Protein AF-0000000077891615 (afdb_homodimer)

Nearest PDB structures (foldseek):
  1ioo-assembly2_B  TM=7.848E-01  e=4.118E-12  Nicotiana alata
  1iqq-assembly1_A  TM=7.617E-01  e=2.596E-10  Pyrus pyrifolia
  5d4c-assembly2_K  TM=4.159E-01  e=2.050E+00  Thermus thermophilus
  8ehi-assembly1_G  TM=4.047E-01  e=6.936E+00  Escherichia coli
  4odv-assembly1_H  TM=5.182E-01  e=9.998E+00  Mus musculus

Radius of gyration: 25.95 Å; Cα contacts (8 Å, |Δi|>4): 863; chains: 2; bounding box: 86×84×78 Å

pLDDT: mean 77.78, std 17.17, range [36.81, 98.0]

Solvent-accessible surface area (backbone atoms only — not comparable to full-atom values): 25779 Å² total; per-residue (Å²): 136,84,82,79,79,80,77,80,78,77,73,73,72,75,72,70,74,67,76,74,80,60,66,23,27,32,45,30,30,32,28,41,54,30,40,43,74,79,41,69,44,69,60,77,83,48,76,42,57,29,49,66,44,59,34,33,21,28,53,90,74,62,43,71,51,58,58,32,83,58,88,62,76,72,67,96,62,64,83,79,50,50,47,36,44,51,48,49,37,60,74,39,47,44,53,57,41,57,94,41,51,47,66,60,47,52,38,47,44,36,47,36,16,40,32,45,48,77,66,36,85,107,72,89,38,82,68,65,70,60,44,56,53,23,38,46,48,21,51,41,24,63,31,39,44,82,46,45,43,64,54,49,48,58,48,34,63,67,67,72,43,60,54,36,48,61,69,59,47,51,52,52,48,34,47,61,41,31,38,98,78,42,68,50,46,73,43,48,37,47,45,84,50,96,96,41,32,22,40,25,32,42,34,38,39,20,26,62,43,65,43,66,28,66,65,86,68,64,61,70,71,81,54,74,54,62,96,43,58,32,36,106,135,85,82,80,80,79,77,79,77,76,72,73,73,73,72,68,74,67,75,73,80,60,66,21,29,32,45,30,31,31,27,40,56,29,40,43,73,78,40,70,43,69,59,79,82,49,74,40,57,29,48,67,44,56,32,33,21,27,49,89,73,62,43,70,50,59,58,32,82,58,87,60,78,72,68,96,63,65,83,78,49,48,46,36,46,50,46,48,36,60,74,39,47,45,54,57,41,57,93,42,52,47,65,58,48,53,40,48,44,35,48,36,18,40,34,46,46,78,66,43,84,102,68,84,45,77,67,66,70,60,44,56,53,23,39,46,48,22,50,41,25,64,32,39,43,82,45,43,43,64,55,48,46,58,48,33,64,66,67,72,44,58,57,37,48,58,68,59,47,52,52,52,48,34,47,60,41,30,36,100,77,42,68,49,45,72,42,48,36,46,43,84,49,96,96,40,32,22,41,25,34,41,33,38,39,20,26,62,41,64,43,67,29,66,62,87,64,66,45,69,74,81,52,74,53,62,98,42,58,32,35,104

Secondary structure (DSSP, 8-state):
-----------------------EEEEEEEEHHHHHHHS-BSSTT---EEEEEEEEEETTTTEEP-----SSPPPS--TTS-HHHHHHHHHHS---BTT--HHHHHHHHHHHTGGGSS--TTTT----THHHHHHHHHHHHHTTGGGHHHHHHHHHHHTTSSEE-HHHHHHHHHHHHHTTT---EEEEEEEEETTEEEEEEEEEEEETTSSB--TTS------S--SS-EE-/-----------------------EEEEEEEEHHHHHHHS-BSSTT---EEEEEEEEEETTTTEEP-----SSPPPS--TTS-HHHHHHHHHHS---BTT--HHHHHHHHHHHTGGGSS---SS-----THHHHHHHHHHHHHTTGGGHHHHHHHHHHHTTSSEE-HHHHHHHHHHHHHTTT---EEEEEEEEETTEEEEEEEEEEEETTSSB--TT----PPPS--SS-EE-

Foldseek 3Di:
DDPPPPPPPPPPPPPPVPLPDFFKKKWKKWFLQQQVVVAAFPDHPDGAIATQAMFGAHLVVRDTQWQADAPDAQDPDCVVPDPVLVVLCVVRPADGHPVAGRSNSLRRRCRTGVRSAPHDDVHDRNDHSSVRSVVSSVLCVLQPRRCLRVQVVVVQVVVPDLWDFPVVVVVSSCCRRQPPPAPWDKAWEWDDDDPATETTMMMTMGGSVSGGDPPVSDPPDHYPHDGTTYGD/DDPDPPPPPPPPPPPPVPLPDFFKKKWKKWFLQQQVVVAAFPDHPDGAIATQAMWGAHLLVRDTQWQADAPDAQDPDCVVPDPVLVVLCVVRPADGHPVAGRSRSLRRRCRTGVRSAPHDDPDDDNDHSSVRSVVSSVLCVLQPRRCLRVQVVVVQVVVPDQWDFPVVVVVSSCCRRQPPPAPWDKAWEWDDDDPATETTMMMTMGGSVSGGDDCVSPRPPHYPHDGTTYGD

Organism: Lupinus albus (NCBI:txid3870)

Sequence (464 aa):
MTILFFVLVFLHKSEHTFAQTYSALVLSLSWSNGLCETNDCTTQGERRFKIHGLWPNNPTTGIEIENCQPIISFPTTIDDWSNVTRSMMEEHWGSLLRMRTNIQFWSHEWSKHGTCIDTKINGAKVKNPEYYFSATLALFFRYNCHQLMEKLGRNFKKLGGVYNDHGTLITELEKIIGGSKDRLQIQIHCSDKVDFQYLVEVRIFLANDGSPLTKDKELISADNCKLGWILIMTILFFVLVFLHKSEHTFAQTYSALVLSLSWSNGLCETNDCTTQGERRFKIHGLWPNNPTTGIEIENCQPIISFPTTIDDWSNVTRSMMEEHWGSLLRMRTNIQFWSHEWSKHGTCIDTKINGAKVKNPEYYFSATLALFFRYNCHQLMEKLGRNFKKLGGVYNDHGTLITELEKIIGGSKDRLQIQIHCSDKVDFQYLVEVRIFLANDGSPLTKDKELISADNCKLGWILI

InterPro domains:
  IPR001568 Ribonuclease T2-like [PF00445] (23-210)
  IPR001568 Ribonuclease T2-like [PTHR11240] (14-212)
  IPR018188 Ribonuclease T2, His active site 1 [PS00530] (49-56)
  IPR033130 Ribonuclease T2, His active site 2 [PS00531] (105-116)
  IPR036430 Ribonuclease T2-like superfamily [G3DSA:3.90.730.10] (22-229)
  IPR036430 Ribonuclease T2-like superfamily [SSF55895] (22-225)

Structure (mmCIF, N/CA/C/O backbone):
data_AF-0000000077891615-model_v1
#
loop_
_entity.id
_entity.type
_entity.pdbx_description
1 polymer 'Putative ribonuclease T(2)'
#
loop_
_atom_site.group_PDB
_atom_site.id
_atom_site.type_symbol
_atom_site.label_atom_id
_atom_site.label_alt_id
_atom_site.label_comp_id
_atom_site.label_asym_id
_atom_site.label_entity_id
_atom_site.label_seq_id
_atom_site.pdbx_PDB_ins_code
_atom_site.Cartn_x
_atom_site.Cartn_y
_atom_site.Cartn_z
_atom_site.occupancy
_atom_site.B_iso_or_equiv
_atom_site.auth_seq_id
_atom_site.auth_comp_id
_atom_site.auth_asym_id
_atom_site.auth_atom_id
_atom_site.pdbx_PDB_model_num
ATOM 1 N N . MET A 1 1 ? 58.562 46.688 12.234 1 39.66 1 MET A N 1
ATOM 2 C CA . MET A 1 1 ? 57.438 46.281 11.414 1 39.66 1 MET A CA 1
ATOM 3 C C . MET A 1 1 ? 57.094 44.812 11.664 1 39.66 1 MET A C 1
ATOM 5 O O . MET A 1 1 ? 57.812 43.938 11.188 1 39.66 1 MET A O 1
ATOM 9 N N . THR A 1 2 ? 56.562 44.406 12.875 1 51.28 2 THR A N 1
ATOM 10 C CA . THR A 1 2 ? 56.188 43.062 13.328 1 51.28 2 THR A CA 1
ATOM 11 C C . THR A 1 2 ? 55 42.562 12.547 1 51.28 2 THR A C 1
ATOM 13 O O . THR A 1 2 ? 53.938 43.219 12.508 1 51.28 2 THR A O 1
ATOM 16 N N . ILE A 1 3 ? 55.25 41.688 11.531 1 48.44 3 ILE A N 1
ATOM 17 C CA . ILE A 1 3 ? 54.219 41.031 10.719 1 48.44 3 ILE A CA 1
ATOM 18 C C . ILE A 1 3 ? 53.406 40.062 11.594 1 48.44 3 ILE A C 1
ATOM 20 O O . ILE A 1 3 ? 53.969 39.125 12.172 1 48.44 3 ILE A O 1
ATOM 24 N N . LEU A 1 4 ? 52.25 40.5 12.07 1 50.06 4 LEU A N 1
ATOM 25 C CA . LEU A 1 4 ? 51.25 39.625 12.727 1 50.06 4 LEU A CA 1
ATOM 26 C C . LEU A 1 4 ? 50.625 38.688 11.719 1 50.06 4 LEU A C 1
ATOM 28 O O . LEU A 1 4 ? 50 39.094 10.758 1 50.06 4 LEU A O 1
ATOM 32 N N . PHE A 1 5 ? 51.188 37.469 11.641 1 51.28 5 PHE A N 1
ATOM 33 C CA . PHE A 1 5 ? 50.562 36.406 10.852 1 51.28 5 PHE A CA 1
ATOM 34 C C . PHE A 1 5 ? 49.219 36 11.477 1 51.28 5 PHE A C 1
ATOM 36 O O . PHE A 1 5 ? 49.188 35.531 12.617 1 51.28 5 PHE A O 1
ATOM 43 N N . PHE A 1 6 ? 48.094 36.531 10.922 1 49.72 6 PHE A N 1
ATOM 44 C CA . PHE A 1 6 ? 46.781 36.062 11.281 1 49.72 6 PHE A CA 1
ATOM 45 C C . PHE A 1 6 ? 46.531 34.656 10.719 1 49.72 6 PHE A C 1
ATOM 47 O O . PHE A 1 6 ? 46.438 34.469 9.508 1 49.72 6 PHE A O 1
ATOM 54 N N . VAL A 1 7 ? 46.875 33.656 11.5 1 49.5 7 VAL A N 1
ATOM 55 C CA . VAL A 1 7 ? 46.469 32.312 11.117 1 49.5 7 VAL A CA 1
ATOM 56 C C . VAL A 1 7 ? 44.938 32.188 11.203 1 49.5 7 VAL A C 1
ATOM 58 O O . VAL A 1 7 ? 44.344 32.281 12.289 1 49.5 7 VAL A O 1
ATOM 61 N N . LEU A 1 8 ? 44.219 32.281 10.055 1 46.06 8 LEU A N 1
ATOM 62 C CA . LEU A 1 8 ? 42.781 31.953 9.977 1 46.06 8 LEU A CA 1
ATOM 63 C C . LEU A 1 8 ? 42.594 30.453 10.211 1 46.06 8 LEU A C 1
ATOM 65 O O . LEU A 1 8 ? 43 29.625 9.391 1 46.06 8 LEU A O 1
ATOM 69 N N . VAL A 1 9 ? 42.406 30.031 11.453 1 46.47 9 VAL A N 1
ATOM 70 C CA . VAL A 1 9 ? 41.969 28.672 11.742 1 46.47 9 VAL A CA 1
ATOM 71 C C . VAL A 1 9 ? 40.531 28.469 11.203 1 46.47 9 VAL A C 1
ATOM 73 O O . VAL A 1 9 ? 39.594 29.109 11.664 1 46.47 9 VAL A O 1
ATOM 76 N N . PHE A 1 10 ? 40.438 27.953 9.969 1 43.41 10 PHE A N 1
ATOM 77 C CA . PHE A 1 10 ? 39.156 27.422 9.531 1 43.41 10 PHE A CA 1
ATOM 78 C C . PHE A 1 10 ? 38.719 26.266 10.422 1 43.41 10 PHE A C 1
ATOM 80 O O . PHE A 1 10 ? 39.281 25.156 10.344 1 43.41 10 PHE A O 1
ATOM 87 N N . LEU A 1 11 ? 38.062 26.562 11.5 1 41.62 11 LEU A N 1
ATOM 88 C CA . LEU A 1 11 ? 37.312 25.5 12.148 1 41.62 11 LEU A CA 1
ATOM 89 C C . LEU A 1 11 ? 36.281 24.906 11.18 1 41.62 11 LEU A C 1
ATOM 91 O O . LEU A 1 11 ? 35.312 25.578 10.805 1 41.62 11 LEU A O 1
ATOM 95 N N . HIS A 1 12 ? 36.719 23.922 10.484 1 41.56 12 HIS A N 1
ATOM 96 C CA . HIS A 1 12 ? 35.688 23.109 9.844 1 41.56 12 HIS A CA 1
ATOM 97 C C . HIS A 1 12 ? 34.688 22.594 10.859 1 41.56 12 HIS A C 1
ATOM 99 O O . HIS A 1 12 ? 35.031 21.797 11.742 1 41.56 12 HIS A O 1
ATOM 105 N N . LYS A 1 13 ? 33.719 23.375 11.211 1 38.72 13 LYS A N 1
ATOM 106 C CA . LYS A 1 13 ? 32.562 22.766 11.859 1 38.72 13 LYS A CA 1
ATOM 107 C C . LYS A 1 13 ? 32.125 21.5 11.117 1 38.72 13 LYS A C 1
ATOM 109 O O . LYS A 1 13 ? 31.656 21.562 9.977 1 38.72 13 LYS A O 1
ATOM 114 N N . SER A 1 14 ? 32.688 20.375 11.391 1 38.75 14 SER A N 1
ATOM 115 C CA . SER A 1 14 ? 32.062 19.141 10.984 1 38.75 14 SER A CA 1
ATOM 116 C C . SER A 1 14 ? 30.578 19.141 11.352 1 38.75 14 SER A C 1
ATOM 118 O O . SER A 1 14 ? 30.219 19.047 12.531 1 38.75 14 SER A O 1
ATOM 120 N N . GLU A 1 15 ? 29.781 19.922 10.75 1 37.47 15 GLU A N 1
ATOM 121 C CA . GLU A 1 15 ? 28.344 19.703 10.961 1 37.47 15 GLU A CA 1
ATOM 122 C C . GLU A 1 15 ? 28 18.219 10.859 1 37.47 15 GLU A C 1
ATOM 124 O O . GLU A 1 15 ? 28.031 17.641 9.766 1 37.47 15 GLU A O 1
ATOM 129 N N . HIS A 1 16 ? 28.391 17.391 11.773 1 37.53 16 HIS A N 1
ATOM 130 C CA . HIS A 1 16 ? 27.75 16.078 11.875 1 37.53 16 HIS A CA 1
ATOM 131 C C . HIS A 1 16 ? 26.25 16.188 11.641 1 37.53 16 HIS A C 1
ATOM 133 O O . HIS A 1 16 ? 25.531 16.812 12.43 1 37.53 16 HIS A O 1
ATOM 139 N N . THR A 1 17 ? 25.812 16.391 10.477 1 41.94 17 THR A N 1
ATOM 140 C CA . THR A 1 17 ? 24.391 16.281 10.234 1 41.94 17 THR A CA 1
ATOM 141 C C . THR A 1 17 ? 23.797 15.078 10.992 1 41.94 17 THR A C 1
ATOM 143 O O . THR A 1 17 ? 24.188 13.938 10.75 1 41.94 17 THR A O 1
ATOM 146 N N . PHE A 1 18 ? 23.625 15.18 12.234 1 39.81 18 PHE A N 1
ATOM 147 C CA . PHE A 1 18 ? 22.906 14.203 13.039 1 39.81 18 PHE A CA 1
ATOM 148 C C . PHE A 1 18 ? 21.672 13.688 12.289 1 39.81 18 PHE A C 1
ATOM 150 O O . PHE A 1 18 ? 20.844 14.477 11.844 1 39.81 18 PHE A O 1
ATOM 157 N N . ALA A 1 19 ? 21.75 12.648 11.539 1 48.5 19 ALA A N 1
ATOM 158 C CA . ALA A 1 19 ? 20.547 11.969 11.078 1 48.5 19 ALA A CA 1
ATOM 159 C C . ALA A 1 19 ? 19.453 12.023 12.125 1 48.5 19 ALA A C 1
ATOM 161 O O . ALA A 1 19 ? 19.625 11.531 13.242 1 48.5 19 ALA A O 1
ATOM 162 N N . GLN A 1 20 ? 18.781 13.086 12.281 1 55.25 20 GLN A N 1
ATOM 163 C CA . GLN A 1 20 ? 17.672 13.188 13.219 1 55.25 20 GLN A CA 1
ATOM 164 C C . GLN A 1 20 ? 16.812 11.93 13.195 1 55.25 20 GLN A C 1
ATOM 166 O O . GLN A 1 20 ? 16.359 11.5 12.133 1 55.25 20 GLN A O 1
ATOM 171 N N . THR A 1 21 ? 16.953 10.961 14.125 1 69.88 21 THR A N 1
ATOM 172 C CA . THR A 1 21 ? 16.25 9.695 14.328 1 69.88 21 THR A CA 1
ATOM 173 C C . THR A 1 21 ? 14.789 9.938 14.68 1 69.88 21 THR A C 1
ATOM 175 O O . THR A 1 21 ? 14.461 10.875 15.406 1 69.88 21 THR A O 1
ATOM 178 N N . TYR A 1 22 ? 13.883 9.539 13.844 1 80.12 22 TYR A N 1
ATOM 179 C CA . TYR A 1 22 ? 12.461 9.578 14.156 1 80.12 22 TYR A CA 1
ATOM 180 C C . TYR A 1 22 ? 12 8.266 14.773 1 80.12 22 TYR A C 1
ATOM 182 O O . TYR A 1 22 ? 12.602 7.211 14.531 1 80.12 22 TYR A O 1
ATOM 190 N N . SER A 1 23 ? 10.953 8.398 15.617 1 82.62 23 SER A N 1
ATOM 191 C CA . SER A 1 23 ? 10.461 7.195 16.281 1 82.62 23 SER A CA 1
ATOM 192 C C . SER A 1 23 ? 9.016 6.902 15.891 1 82.62 23 SER A C 1
ATOM 194 O O . SER A 1 23 ? 8.453 5.887 16.297 1 82.62 23 SER A O 1
ATOM 196 N N . ALA A 1 24 ? 8.445 7.773 15.125 1 88.56 24 ALA A N 1
ATOM 197 C CA . ALA A 1 24 ? 7.07 7.594 14.68 1 88.56 24 ALA A CA 1
ATOM 198 C C . ALA A 1 24 ? 6.867 8.195 13.289 1 88.56 24 ALA A C 1
ATOM 200 O O . ALA A 1 24 ? 7.75 8.875 12.758 1 88.56 24 ALA A O 1
ATOM 201 N N . LEU A 1 25 ? 5.793 7.816 12.727 1 91.19 25 LEU A N 1
ATOM 202 C CA . LEU A 1 25 ? 5.336 8.367 11.453 1 91.19 25 LEU A CA 1
ATOM 203 C C . LEU A 1 25 ? 3.951 8.992 11.594 1 91.19 25 LEU A C 1
ATOM 205 O O . LEU A 1 25 ? 3.139 8.523 12.398 1 91.19 25 LEU A O 1
ATOM 209 N N . VAL A 1 26 ? 3.717 10.016 10.836 1 92.88 26 VAL A N 1
ATOM 210 C CA . VAL A 1 26 ? 2.385 10.602 10.727 1 92.88 26 VAL A CA 1
ATOM 211 C C . VAL A 1 26 ? 1.88 10.469 9.289 1 92.88 26 VAL A C 1
ATOM 213 O O . VAL A 1 26 ? 2.471 11.031 8.359 1 92.88 26 VAL A O 1
ATOM 216 N N . LEU A 1 27 ? 0.899 9.703 9.109 1 95.25 27 LEU A N 1
ATOM 217 C CA . LEU A 1 27 ? 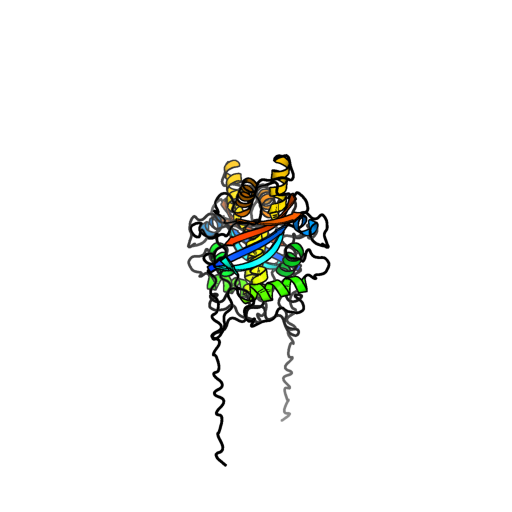0.161 9.727 7.848 1 95.25 27 LEU A CA 1
ATOM 218 C C . LEU A 1 27 ? -0.885 10.836 7.852 1 95.25 27 LEU A C 1
ATOM 220 O O . LEU A 1 27 ? -1.866 10.766 8.594 1 95.25 27 LEU A O 1
ATOM 224 N N . SER A 1 28 ? -0.696 11.82 7 1 95.94 28 SER A N 1
ATOM 225 C CA . SER A 1 28 ? -1.557 13 6.961 1 95.94 28 SER A CA 1
ATOM 226 C C . SER A 1 28 ? -2.504 12.953 5.766 1 95.94 28 SER A C 1
ATOM 228 O O . SER A 1 28 ? -2.078 12.695 4.641 1 95.94 28 SER A O 1
ATOM 230 N N . LEU A 1 29 ? -3.775 13.227 6.043 1 96.25 29 LEU A N 1
ATOM 231 C CA . LEU A 1 29 ? -4.812 13.25 5.02 1 96.25 29 LEU A CA 1
ATOM 232 C C . LEU A 1 29 ? -5.461 14.625 4.926 1 96.25 29 LEU A C 1
ATOM 234 O O . LEU A 1 29 ? -5.809 15.227 5.945 1 96.25 29 LEU A O 1
ATOM 238 N N . SER A 1 30 ? -5.633 15.102 3.703 1 95 30 SER A N 1
ATOM 239 C CA . SER A 1 30 ? -6.379 16.328 3.461 1 95 30 SER A CA 1
ATOM 240 C C . SER A 1 30 ? -7.844 16.047 3.16 1 95 30 SER A C 1
ATOM 242 O O . SER A 1 30 ? -8.156 15.156 2.361 1 95 30 SER A O 1
ATOM 244 N N . TRP A 1 31 ? -8.602 16.797 3.822 1 91.5 31 TRP A N 1
ATOM 245 C CA . TRP A 1 31 ? -10.023 16.766 3.521 1 91.5 31 TRP A CA 1
ATOM 246 C C . TRP A 1 31 ? -10.406 17.875 2.541 1 91.5 31 TRP A C 1
ATOM 248 O O . TRP A 1 31 ? -10.406 19.047 2.898 1 91.5 31 TRP A O 1
ATOM 258 N N . SER A 1 32 ? -10.805 17.453 1.307 1 89.94 32 SER A N 1
ATOM 259 C CA . SER A 1 32 ? -10.945 18.391 0.205 1 89.94 32 SER A CA 1
ATOM 260 C C . SER A 1 32 ? -12.023 19.438 0.504 1 89.94 32 SER A C 1
ATOM 262 O O . SER A 1 32 ? -11.844 20.625 0.224 1 89.94 32 SER A O 1
ATOM 264 N N . ASN A 1 33 ? -13.141 18.969 1.123 1 85.06 33 ASN A N 1
ATOM 265 C CA . ASN A 1 33 ? -14.242 19.906 1.344 1 85.06 33 ASN A CA 1
ATOM 266 C C . ASN A 1 33 ? -13.836 21.047 2.275 1 85.06 33 ASN A C 1
ATOM 268 O O . ASN A 1 33 ? -14.094 22.219 1.984 1 85.06 33 ASN A O 1
ATOM 272 N N . GLY A 1 34 ? -13.242 20.688 3.357 1 87.44 34 GLY A N 1
ATOM 273 C CA . GLY A 1 34 ? -12.805 21.719 4.285 1 87.44 34 GLY A CA 1
ATOM 274 C C . GLY A 1 34 ? -11.656 22.547 3.75 1 87.44 34 GLY A C 1
ATOM 275 O O . GLY A 1 34 ? -11.648 23.766 3.912 1 87.44 34 GLY A O 1
ATOM 276 N N . LEU A 1 35 ? -10.773 21.922 3.102 1 90.31 35 LEU A N 1
ATOM 277 C CA . LEU A 1 35 ? -9.609 22.625 2.566 1 90.31 35 LEU A CA 1
ATOM 278 C C . LEU A 1 35 ? -10.023 23.641 1.507 1 90.31 35 LEU A C 1
ATOM 280 O O . LEU A 1 35 ? -9.477 24.75 1.45 1 90.31 35 LEU A O 1
ATOM 284 N N . CYS A 1 36 ? -10.961 23.297 0.724 1 89.88 36 CYS A N 1
ATOM 285 C CA . CYS A 1 36 ? -11.328 24.141 -0.411 1 89.88 36 CYS A CA 1
ATOM 286 C C . CYS A 1 36 ? -12.281 25.234 0.016 1 89.88 36 CYS A C 1
ATOM 288 O O . CYS A 1 36 ? -12.578 26.156 -0.764 1 89.88 36 CYS A O 1
ATOM 290 N N . GLU A 1 37 ? -12.789 25.188 1.234 1 84.81 37 GLU A N 1
ATOM 291 C CA . GLU A 1 37 ? -13.547 26.312 1.784 1 84.81 37 GLU A CA 1
ATOM 292 C C . GLU A 1 37 ? -12.633 27.5 2.072 1 84.81 37 GLU A C 1
ATOM 294 O O . GLU A 1 37 ? -13.07 28.656 2.02 1 84.81 37 GLU A O 1
ATOM 299 N N . THR A 1 38 ? -11.406 27.156 2.299 1 84.69 38 THR A N 1
ATOM 300 C CA . THR A 1 38 ? -10.516 28.219 2.74 1 84.69 38 THR A CA 1
ATOM 301 C C . THR A 1 38 ? -9.375 28.422 1.75 1 84.69 38 THR A C 1
ATOM 303 O O . THR A 1 38 ? -8.523 29.297 1.943 1 84.69 38 THR A O 1
ATOM 306 N N . ASN A 1 39 ? -9.312 27.625 0.728 1 88.81 39 ASN A N 1
ATOM 307 C CA . ASN A 1 39 ? -8.281 27.703 -0.303 1 88.81 39 ASN A CA 1
ATOM 308 C C . ASN A 1 39 ? -8.883 27.641 -1.704 1 88.81 39 ASN A C 1
ATOM 310 O O . ASN A 1 39 ? -10.023 27.203 -1.877 1 88.81 39 ASN A O 1
ATOM 314 N N . ASP A 1 40 ? -8.102 28.188 -2.715 1 91.19 40 ASP A N 1
ATOM 315 C CA . ASP A 1 40 ? -8.508 28.062 -4.113 1 91.19 40 ASP A CA 1
ATOM 316 C C . ASP A 1 40 ? -8.172 26.672 -4.664 1 91.19 40 ASP A C 1
ATOM 318 O O . ASP A 1 40 ? -7 26.344 -4.855 1 91.19 40 ASP A O 1
ATOM 322 N N . CYS A 1 41 ? -9.195 25.906 -4.879 1 92.12 41 CYS A N 1
ATOM 323 C CA . CYS A 1 41 ? -8.992 24.5 -5.246 1 92.12 41 CYS A CA 1
ATOM 324 C C . CYS A 1 41 ? -9.43 24.25 -6.684 1 92.12 41 CYS A C 1
ATOM 326 O O . CYS A 1 41 ? -10.227 25.016 -7.238 1 92.12 41 CYS A O 1
ATOM 328 N N . THR A 1 42 ? -8.812 23.141 -7.379 1 81.06 42 THR A N 1
ATOM 329 C CA . THR A 1 42 ? -9.148 22.672 -8.719 1 81.06 42 THR A CA 1
ATOM 330 C C . THR A 1 42 ? -10.461 21.891 -8.703 1 81.06 42 THR A C 1
ATOM 332 O O . THR A 1 42 ? -11.164 21.828 -9.711 1 81.06 42 THR A O 1
ATOM 335 N N . THR A 1 43 ? -10.688 21.094 -7.711 1 68.81 43 THR A N 1
ATOM 336 C CA . THR A 1 43 ? -11.812 20.172 -7.664 1 68.81 43 THR A CA 1
ATOM 337 C C . THR A 1 43 ? -12.844 20.609 -6.629 1 68.81 43 THR A C 1
ATOM 339 O O . THR A 1 43 ? -13.25 19.828 -5.77 1 68.81 43 THR A O 1
ATOM 342 N N . GLN A 1 44 ? -13.383 21.719 -6.906 1 63.12 44 GLN A N 1
ATOM 343 C CA . GLN A 1 44 ? -14.375 22.203 -5.965 1 63.12 44 GLN A CA 1
ATOM 344 C C . GLN A 1 44 ? -15.586 21.281 -5.902 1 63.12 44 GLN A C 1
ATOM 346 O O . GLN A 1 44 ? -16.094 20.844 -6.938 1 63.12 44 GLN A O 1
ATOM 351 N N . GLY A 1 45 ? -15.828 20.734 -4.742 1 62.47 45 GLY A N 1
ATOM 352 C CA . GLY A 1 45 ? -17.016 19.938 -4.527 1 62.47 45 GLY A CA 1
ATOM 353 C C . GLY A 1 45 ? -16.734 18.453 -4.395 1 62.47 45 GLY A C 1
ATOM 354 O O . GLY A 1 45 ? -17.625 17.672 -4.062 1 62.47 45 GLY A O 1
ATOM 355 N N . GLU A 1 46 ? -15.539 18.141 -4.68 1 72.31 46 GLU A N 1
ATOM 356 C CA . GLU A 1 46 ? -15.242 16.719 -4.492 1 72.31 46 GLU A CA 1
ATOM 357 C C . GLU A 1 46 ? -15 16.391 -3.023 1 72.31 46 GLU A C 1
ATOM 359 O O . GLU A 1 46 ? -14.172 17.031 -2.369 1 72.31 46 GLU A O 1
ATOM 364 N N . ARG A 1 47 ? -15.844 15.609 -2.439 1 80.06 47 ARG A N 1
ATOM 365 C CA . ARG A 1 47 ? -15.734 15.195 -1.046 1 80.06 47 ARG A CA 1
ATOM 366 C C . ARG A 1 47 ? -14.891 13.93 -0.921 1 80.06 47 ARG A C 1
ATOM 368 O O . ARG A 1 47 ? -15.398 12.82 -1.074 1 80.06 47 ARG A O 1
ATOM 375 N N . ARG A 1 48 ? -13.602 14.227 -0.734 1 87.19 48 ARG A N 1
ATOM 376 C CA . ARG A 1 48 ? -12.727 13.07 -0.599 1 87.19 48 ARG A CA 1
ATOM 377 C C . ARG A 1 48 ? -11.555 13.375 0.319 1 87.19 48 ARG A C 1
ATOM 379 O O . ARG A 1 48 ? -11.133 14.523 0.435 1 87.19 48 ARG A O 1
ATOM 386 N N . PHE A 1 49 ? -11.117 12.367 0.958 1 92.44 49 PHE A N 1
ATOM 387 C CA . PHE A 1 49 ? -9.828 12.406 1.635 1 92.44 49 PHE A CA 1
ATOM 388 C C . PHE A 1 49 ? -8.703 12.023 0.677 1 92.44 49 PHE A C 1
ATOM 390 O O . PHE A 1 49 ? -8.805 11.023 -0.04 1 92.44 49 PHE A O 1
ATOM 397 N N . LYS A 1 50 ? -7.688 12.883 0.636 1 95.31 50 LYS A N 1
ATOM 398 C CA . LYS A 1 50 ? -6.48 12.617 -0.142 1 95.31 50 LYS A CA 1
ATOM 399 C C . LYS A 1 50 ? -5.242 12.625 0.749 1 95.31 50 LYS A C 1
ATOM 401 O O . LYS A 1 50 ? -5.262 13.188 1.845 1 95.31 50 LYS A O 1
ATOM 406 N N . ILE A 1 51 ? -4.223 12 0.272 1 98 51 ILE A N 1
ATOM 407 C CA . ILE A 1 51 ? -2.965 12.008 1.01 1 98 51 ILE A CA 1
ATOM 408 C C . ILE A 1 51 ? -2.35 13.406 0.969 1 98 51 ILE A C 1
ATOM 410 O O . ILE A 1 51 ? -2.264 14.023 -0.096 1 98 51 ILE A O 1
ATOM 414 N N . HIS A 1 52 ? -2.039 13.953 2.113 1 97.75 52 HIS A N 1
ATOM 415 C CA . HIS A 1 52 ? -1.16 15.117 2.178 1 97.75 52 HIS A CA 1
ATOM 416 C C . HIS A 1 52 ? 0.307 14.695 2.193 1 97.75 52 HIS A C 1
ATOM 418 O O . HIS A 1 52 ? 1.109 15.203 1.405 1 97.75 52 HIS A O 1
ATOM 424 N N . GLY A 1 53 ? 0.538 13.664 3.121 1 97.56 53 GLY A N 1
ATOM 425 C CA . GLY A 1 53 ? 1.902 13.164 3.148 1 97.56 53 GLY A CA 1
ATOM 426 C C . GLY A 1 53 ? 2.146 12.164 4.266 1 97.56 53 GLY A C 1
ATOM 427 O O . GLY A 1 53 ? 1.233 11.844 5.027 1 97.56 53 GLY A O 1
ATOM 428 N N . LEU A 1 54 ? 3.408 11.648 4.277 1 95.94 54 LEU A N 1
ATOM 429 C CA . LEU A 1 54 ? 3.961 10.828 5.348 1 95.94 54 LEU A CA 1
ATOM 430 C C . LEU A 1 54 ? 5.176 11.5 5.977 1 95.94 54 LEU A C 1
ATOM 432 O O . LEU A 1 54 ? 6.172 11.758 5.297 1 95.94 54 LEU A O 1
ATOM 436 N N . TRP A 1 55 ? 5.059 11.719 7.32 1 94.56 55 TRP A N 1
ATOM 437 C CA . TRP A 1 55 ? 6.039 12.586 7.965 1 94.56 55 TRP A CA 1
ATOM 438 C C . TRP A 1 55 ? 6.715 11.867 9.133 1 94.56 55 TRP A C 1
ATOM 440 O O . TRP A 1 55 ? 6.043 11.289 9.984 1 94.56 55 TRP A O 1
ATOM 450 N N . PRO A 1 56 ? 8.062 11.922 9.102 1 91.19 56 PRO A N 1
ATOM 451 C CA . PRO A 1 56 ? 8.711 11.461 10.336 1 91.19 56 PRO A CA 1
ATOM 452 C C . PRO A 1 56 ? 8.43 12.375 11.523 1 91.19 56 PRO A C 1
ATOM 454 O O . PRO A 1 56 ? 8.289 13.586 11.367 1 91.19 56 PRO A O 1
ATOM 457 N N . ASN A 1 57 ? 8.25 11.695 12.633 1 85 57 ASN A N 1
ATOM 458 C CA . ASN A 1 57 ? 7.852 12.422 13.836 1 85 57 ASN A CA 1
ATOM 459 C C . ASN A 1 57 ? 8.484 11.82 15.086 1 85 57 ASN A C 1
ATOM 461 O O . ASN A 1 57 ? 8.906 10.664 15.078 1 85 57 ASN A O 1
ATOM 465 N N . ASN A 1 58 ? 8.719 12.734 16.031 1 78.44 58 ASN A N 1
ATOM 466 C CA . ASN A 1 58 ? 9.062 12.305 17.391 1 78.44 58 ASN A CA 1
ATOM 467 C C . ASN A 1 58 ? 7.957 12.664 18.375 1 78.44 58 ASN A C 1
ATOM 469 O O . ASN A 1 58 ? 7.82 13.82 18.766 1 78.44 58 ASN A O 1
ATOM 473 N N . PRO A 1 59 ? 7.203 11.594 18.688 1 64.88 59 PRO A N 1
ATOM 474 C CA . PRO A 1 59 ? 6.031 11.883 19.516 1 64.88 59 PRO A CA 1
ATOM 475 C C . PRO A 1 59 ? 6.402 12.547 20.844 1 64.88 59 PRO A C 1
ATOM 477 O O . PRO A 1 59 ? 5.609 13.312 21.391 1 64.88 59 PRO A O 1
ATOM 480 N N . THR A 1 60 ? 7.527 12.195 21.328 1 63.25 60 THR A N 1
ATOM 481 C CA . THR A 1 60 ? 7.891 12.758 22.625 1 63.25 60 THR A CA 1
ATOM 482 C C . THR A 1 60 ? 8.07 14.266 22.531 1 63.25 60 THR A C 1
ATOM 484 O O . THR A 1 60 ? 7.711 15 23.453 1 63.25 60 THR A O 1
ATOM 487 N N . THR A 1 61 ? 8.461 14.664 21.391 1 63.22 61 THR A N 1
ATOM 488 C CA . THR A 1 61 ? 8.758 16.094 21.266 1 63.22 61 THR A CA 1
ATOM 489 C C . THR A 1 61 ? 7.746 16.766 20.344 1 63.22 61 THR A C 1
ATOM 491 O O . THR A 1 61 ? 7.598 18 20.375 1 63.22 61 THR A O 1
ATOM 494 N N . GLY A 1 62 ? 7.023 15.93 19.75 1 63.84 62 GLY A N 1
ATOM 495 C CA . GLY A 1 62 ? 6.078 16.453 18.781 1 63.84 62 GLY A CA 1
ATOM 496 C C . GLY A 1 62 ? 6.75 17.094 17.578 1 63.84 62 GLY A C 1
ATOM 497 O O . GLY A 1 62 ? 6.094 17.766 16.781 1 63.84 62 GLY A O 1
ATOM 498 N N . ILE A 1 63 ? 7.992 16.922 17.484 1 64.81 63 ILE A N 1
ATOM 499 C CA . ILE A 1 63 ? 8.781 17.609 16.469 1 64.81 63 ILE A CA 1
ATOM 500 C C . ILE A 1 63 ? 8.758 16.797 15.172 1 64.81 63 ILE A C 1
ATOM 502 O O . ILE A 1 63 ? 8.977 15.578 15.188 1 64.81 63 ILE A O 1
ATOM 506 N N . GLU A 1 64 ? 8.406 17.594 14.094 1 75.75 64 GLU A N 1
ATOM 507 C CA . GLU A 1 64 ? 8.555 17.016 12.758 1 75.75 64 GLU A CA 1
ATOM 508 C C . GLU A 1 64 ? 9.992 17.141 12.258 1 75.75 64 GLU A C 1
ATOM 510 O O . GLU A 1 64 ? 10.641 18.172 12.469 1 75.75 64 GLU A O 1
ATOM 515 N N . ILE A 1 65 ? 10.57 16.141 11.883 1 82.81 65 ILE A N 1
ATOM 516 C CA . ILE A 1 65 ? 11.867 16.109 11.219 1 82.81 65 ILE A CA 1
ATOM 517 C C . ILE A 1 65 ? 11.695 16.422 9.734 1 82.81 65 ILE A C 1
ATOM 519 O O . ILE A 1 65 ? 10.984 15.703 9.023 1 82.81 65 ILE A O 1
ATOM 523 N N . GLU A 1 66 ? 12.32 17.547 9.344 1 88.31 66 GLU A N 1
ATOM 524 C CA . GLU A 1 66 ? 12.078 17.969 7.969 1 88.31 66 GLU A CA 1
ATOM 525 C C . GLU A 1 66 ? 13.367 18.453 7.309 1 88.31 66 GLU A C 1
ATOM 527 O O . GLU A 1 66 ? 14.344 18.766 7.992 1 88.31 66 GLU A O 1
ATOM 532 N N . ASN A 1 67 ? 13.336 18.453 5.988 1 87.81 67 ASN A N 1
ATOM 533 C CA . ASN A 1 67 ? 14.367 19.016 5.121 1 87.81 67 ASN A CA 1
ATOM 534 C C . ASN A 1 67 ? 15.719 18.359 5.355 1 87.81 67 ASN A C 1
ATOM 536 O O . ASN A 1 67 ? 16.719 19.031 5.57 1 87.81 67 ASN A O 1
ATOM 540 N N . CYS A 1 68 ? 15.664 17.141 5.371 1 82.69 68 CYS A N 1
ATOM 541 C CA . CYS A 1 68 ? 16.906 16.391 5.473 1 82.69 68 CYS A CA 1
ATOM 542 C C . CYS A 1 68 ? 17.672 16.406 4.152 1 82.69 68 CYS A C 1
ATOM 544 O O . CYS A 1 68 ? 17.078 16.609 3.092 1 82.69 68 CYS A O 1
ATOM 546 N N . GLN A 1 69 ? 18.922 16.469 4.172 1 73.62 69 GLN A N 1
ATOM 547 C CA . GLN A 1 69 ? 19.719 16.547 2.955 1 73.62 69 GLN A CA 1
ATOM 548 C C . GLN A 1 69 ? 19.516 15.312 2.082 1 73.62 69 GLN A C 1
ATOM 550 O O . GLN A 1 69 ? 19.906 14.203 2.467 1 73.62 69 GLN A O 1
ATOM 555 N N . PRO A 1 70 ? 18.797 15.703 0.966 1 62.56 70 PRO A N 1
ATOM 556 C CA . PRO A 1 70 ? 18.531 14.555 0.094 1 62.56 70 PRO A CA 1
ATOM 557 C C . PRO A 1 70 ? 19.781 14.094 -0.664 1 62.56 70 PRO A C 1
ATOM 559 O O . PRO A 1 70 ? 20.578 14.922 -1.107 1 62.56 70 PRO A O 1
ATOM 562 N N . ILE A 1 71 ? 19.938 12.828 -0.777 1 66.75 71 ILE A N 1
ATOM 563 C CA . ILE A 1 71 ? 20.938 12.297 -1.686 1 66.75 71 ILE A CA 1
ATOM 564 C C . ILE A 1 71 ? 20.406 12.289 -3.113 1 66.75 71 ILE A C 1
ATOM 566 O O . ILE A 1 71 ? 21.141 12.5 -4.07 1 66.75 71 ILE A O 1
ATOM 570 N N . ILE A 1 72 ? 19.109 12.109 -3.16 1 76.88 72 ILE A N 1
ATOM 571 C CA . ILE A 1 72 ? 18.469 12.055 -4.473 1 76.88 72 ILE A CA 1
ATOM 572 C C . ILE A 1 72 ? 17.359 13.086 -4.551 1 76.88 72 ILE A C 1
ATOM 574 O O . ILE A 1 72 ? 16.453 13.109 -3.703 1 76.88 72 ILE A O 1
ATOM 578 N N . SER A 1 73 ? 17.438 13.953 -5.488 1 85 73 SER A N 1
ATOM 579 C CA . SER A 1 73 ? 16.406 14.945 -5.727 1 85 73 SER A CA 1
ATOM 580 C C . SER A 1 73 ? 15.172 14.312 -6.363 1 85 73 SER A C 1
ATOM 582 O O . SER A 1 73 ? 15.266 13.273 -7.012 1 85 73 SER A O 1
ATOM 584 N N . PHE A 1 74 ? 14.031 14.93 -6.137 1 91.12 74 PHE A N 1
ATOM 585 C CA . PHE A 1 74 ? 12.82 14.492 -6.828 1 91.12 74 PHE A CA 1
ATOM 586 C C . PHE A 1 74 ? 12.945 14.727 -8.328 1 91.12 74 PHE A C 1
ATOM 588 O O . PHE A 1 74 ? 13.43 15.766 -8.766 1 91.12 74 PHE A O 1
ATOM 595 N N . PRO A 1 75 ? 12.562 13.773 -9.094 1 89.06 75 PRO A N 1
ATOM 596 C CA . PRO A 1 75 ? 12.695 13.922 -10.547 1 89.06 75 PRO A CA 1
ATOM 597 C C . PRO A 1 75 ? 11.711 14.93 -11.133 1 89.06 75 PRO A C 1
ATOM 599 O O . PRO A 1 75 ? 10.68 15.211 -10.516 1 89.06 75 PRO A O 1
ATOM 602 N N . THR A 1 76 ? 11.977 15.406 -12.344 1 91.44 76 THR A N 1
ATOM 603 C CA . THR A 1 76 ? 11.133 16.375 -13.023 1 91.44 76 THR A CA 1
ATOM 604 C C . THR A 1 76 ? 9.852 15.727 -13.523 1 91.44 76 THR A C 1
ATOM 606 O O . THR A 1 76 ? 8.867 16.406 -13.812 1 91.44 76 THR A O 1
ATOM 609 N N . THR A 1 77 ? 9.898 14.422 -13.734 1 89.44 77 THR A N 1
ATOM 610 C CA . THR A 1 77 ? 8.734 13.625 -14.086 1 89.44 77 THR A CA 1
ATOM 611 C C . THR A 1 77 ? 8.758 12.281 -13.359 1 89.44 77 THR A C 1
ATOM 613 O O . THR A 1 77 ? 9.797 11.859 -12.859 1 89.44 77 THR A O 1
ATOM 616 N N . ILE A 1 78 ? 7.617 11.758 -13.336 1 89.75 78 ILE A N 1
ATOM 617 C CA . ILE A 1 78 ? 7.562 10.438 -12.703 1 89.75 78 ILE A CA 1
ATOM 618 C C . ILE A 1 78 ? 7.164 9.391 -13.742 1 89.75 78 ILE A C 1
ATOM 620 O O . ILE A 1 78 ? 6.629 8.336 -13.391 1 89.75 78 ILE A O 1
ATOM 624 N N . ASP A 1 79 ? 7.387 9.68 -14.969 1 84.81 79 ASP A N 1
ATOM 625 C CA . ASP A 1 79 ? 6.965 8.844 -16.078 1 84.81 79 ASP A CA 1
ATOM 626 C C . ASP A 1 79 ? 7.629 7.469 -16.016 1 84.81 79 ASP A C 1
ATOM 628 O O . ASP A 1 79 ? 7.105 6.492 -16.562 1 84.81 79 ASP A O 1
ATOM 632 N N . ASP A 1 80 ? 8.719 7.473 -15.289 1 80.56 80 ASP A N 1
ATOM 633 C CA . ASP A 1 80 ? 9.477 6.223 -15.242 1 80.56 80 ASP A CA 1
ATOM 634 C C . ASP A 1 80 ? 9.086 5.391 -14.023 1 80.56 80 ASP A C 1
ATOM 636 O O . ASP A 1 80 ? 9.594 4.285 -13.828 1 80.56 80 ASP A O 1
ATOM 640 N N . TRP A 1 81 ? 8.203 5.895 -13.25 1 86.81 81 TRP A N 1
ATOM 641 C CA . TRP A 1 81 ? 7.73 5.129 -12.102 1 86.81 81 TRP A CA 1
ATOM 642 C C . TRP A 1 81 ? 6.715 4.078 -12.539 1 86.81 81 TRP A C 1
ATOM 644 O O . TRP A 1 81 ? 6.273 4.066 -13.688 1 86.81 81 TRP A O 1
ATOM 654 N N . SER A 1 82 ? 6.488 3.057 -11.648 1 87 82 SER A N 1
ATOM 655 C CA . SER A 1 82 ? 5.512 2.018 -11.961 1 87 82 SER A CA 1
ATOM 656 C C . SER A 1 82 ? 4.148 2.619 -12.281 1 87 82 SER A C 1
ATOM 658 O O . SER A 1 82 ? 3.723 3.584 -11.641 1 87 82 SER A O 1
ATOM 660 N N . ASN A 1 83 ? 3.43 2.057 -13.25 1 88.81 83 ASN A N 1
ATOM 661 C CA . ASN A 1 83 ? 2.09 2.506 -13.617 1 88.81 83 ASN A CA 1
ATOM 662 C C . ASN A 1 83 ? 1.143 2.471 -12.422 1 88.81 83 ASN A C 1
ATOM 664 O O . ASN A 1 83 ? 0.305 3.361 -12.258 1 88.81 83 ASN A O 1
ATOM 668 N N . VAL A 1 84 ? 1.305 1.498 -11.594 1 91.69 84 VAL A N 1
ATOM 669 C CA . VAL A 1 84 ? 0.452 1.329 -10.422 1 91.69 84 VAL A CA 1
ATOM 670 C C . VAL A 1 84 ? 0.655 2.5 -9.461 1 91.69 84 VAL A C 1
ATOM 672 O O . VAL A 1 84 ? -0.309 3.158 -9.062 1 91.69 84 VAL A O 1
ATOM 675 N N . THR A 1 85 ? 1.903 2.775 -9.148 1 93.25 85 THR A N 1
ATOM 676 C CA . THR A 1 85 ? 2.211 3.863 -8.227 1 93.25 85 THR A CA 1
ATOM 677 C C . THR A 1 85 ? 1.744 5.199 -8.797 1 93.25 85 THR A C 1
ATOM 679 O O . THR A 1 85 ? 1.093 5.984 -8.102 1 93.25 85 THR A O 1
ATOM 682 N N . ARG A 1 86 ? 2.037 5.426 -10.062 1 94.06 86 ARG A N 1
ATOM 683 C CA . ARG A 1 86 ? 1.664 6.695 -10.688 1 94.06 86 ARG A CA 1
ATOM 684 C C . ARG A 1 86 ? 0.152 6.891 -10.664 1 94.06 86 ARG A C 1
ATOM 686 O O . ARG A 1 86 ? -0.334 7.965 -10.297 1 94.06 86 ARG A O 1
ATOM 693 N N . SER A 1 87 ? -0.586 5.871 -11.039 1 94.56 87 SER A N 1
ATOM 694 C CA . SER A 1 87 ? -2.043 5.957 -11.086 1 94.56 87 SER A CA 1
ATOM 695 C C . SER A 1 87 ? -2.623 6.23 -9.703 1 94.56 87 SER A C 1
ATOM 697 O O . SER A 1 87 ? -3.486 7.094 -9.547 1 94.56 87 SER A O 1
ATOM 699 N N . MET A 1 88 ? -2.111 5.555 -8.75 1 95.88 88 MET A N 1
ATOM 700 C CA . MET A 1 88 ? -2.619 5.727 -7.391 1 95.88 88 MET A CA 1
ATOM 701 C C . MET A 1 88 ? -2.26 7.105 -6.848 1 95.88 88 MET A C 1
ATOM 703 O O . MET A 1 88 ? -3.041 7.711 -6.113 1 95.88 88 MET A O 1
ATOM 707 N N . MET A 1 89 ? -1.083 7.57 -7.152 1 97.25 89 MET A N 1
ATOM 708 C CA . MET A 1 89 ? -0.688 8.914 -6.742 1 97.25 89 MET A CA 1
ATOM 709 C C . MET A 1 89 ? -1.622 9.961 -7.34 1 97.25 89 MET A C 1
ATOM 711 O O . MET A 1 89 ? -2.082 10.867 -6.637 1 97.25 89 MET A O 1
ATOM 715 N N . GLU A 1 90 ? -1.86 9.828 -8.602 1 95.56 90 GLU A N 1
ATOM 716 C CA . GLU A 1 90 ? -2.73 10.789 -9.281 1 95.56 90 GLU A CA 1
ATOM 717 C C . GLU A 1 90 ? -4.133 10.781 -8.672 1 95.56 90 GLU A C 1
ATOM 719 O O . GLU A 1 90 ? -4.742 11.836 -8.492 1 95.56 90 GLU A O 1
ATOM 724 N N . GLU A 1 91 ? -4.594 9.664 -8.328 1 93.88 91 GLU A N 1
ATOM 725 C CA . GLU A 1 91 ? -5.961 9.531 -7.832 1 93.88 91 GLU A CA 1
ATOM 726 C C . GLU A 1 91 ? -6.066 9.953 -6.371 1 93.88 91 GLU A C 1
ATOM 728 O O . GLU A 1 91 ? -7.031 10.617 -5.977 1 93.88 91 GLU A O 1
ATOM 733 N N . HIS A 1 92 ? -5.062 9.641 -5.559 1 96.06 92 HIS A N 1
ATOM 734 C CA . HIS A 1 92 ? -5.258 9.742 -4.117 1 96.06 92 HIS A CA 1
ATOM 735 C C . HIS A 1 92 ? -4.285 10.75 -3.498 1 96.06 92 HIS A C 1
ATOM 737 O O . HIS A 1 92 ? -4.398 11.078 -2.316 1 96.06 92 HIS A O 1
ATOM 743 N N . TRP A 1 93 ? -3.312 11.273 -4.309 1 97.44 93 TRP A N 1
ATOM 744 C CA . TRP A 1 93 ? -2.266 12.125 -3.756 1 97.44 93 TRP A CA 1
ATOM 745 C C . TRP A 1 93 ? -1.999 13.32 -4.668 1 97.44 93 TRP A C 1
ATOM 747 O O . TRP A 1 93 ? -0.87 13.812 -4.746 1 97.44 93 TRP A O 1
ATOM 757 N N . GLY A 1 94 ? -2.943 13.641 -5.48 1 95.25 94 GLY A N 1
ATOM 758 C CA . GLY A 1 94 ? -2.826 14.836 -6.301 1 95.25 94 GLY A CA 1
ATOM 759 C C . GLY A 1 94 ? -3.059 16.125 -5.523 1 95.25 94 GLY A C 1
ATOM 760 O O . GLY A 1 94 ? -3.76 16.125 -4.512 1 95.25 94 GLY A O 1
ATOM 761 N N . SER A 1 95 ? -2.508 17.203 -6.051 1 95.06 95 SER A N 1
ATOM 762 C CA . SER A 1 95 ? -2.719 18.5 -5.441 1 95.06 95 SER A CA 1
ATOM 763 C C . SER A 1 95 ? -4.184 18.922 -5.516 1 95.06 95 SER A C 1
ATOM 765 O O . SER A 1 95 ? -4.848 18.703 -6.531 1 95.06 95 SER A O 1
ATOM 767 N N . LEU A 1 96 ? -4.68 19.531 -4.457 1 93.75 96 LEU A N 1
ATOM 768 C CA . LEU A 1 96 ? -6.031 20.078 -4.414 1 93.75 96 LEU A CA 1
ATOM 769 C C . LEU A 1 96 ? -6.027 21.562 -4.754 1 93.75 96 LEU A C 1
ATOM 771 O O . LEU A 1 96 ? -7.078 22.141 -5.035 1 93.75 96 LEU A O 1
ATOM 775 N N . LEU A 1 97 ? -4.852 22.125 -4.711 1 93.81 97 LEU A N 1
ATOM 776 C CA . LEU A 1 97 ? -4.734 23.562 -4.926 1 93.81 97 LEU A CA 1
ATOM 777 C C . LEU A 1 97 ? -4.613 23.875 -6.41 1 93.81 97 LEU A C 1
ATOM 779 O O . LEU A 1 97 ? -3.844 23.234 -7.129 1 93.81 97 LEU A O 1
ATOM 783 N N . ARG A 1 98 ? -5.27 24.875 -6.848 1 92.5 98 ARG A N 1
ATOM 784 C CA . ARG A 1 98 ? -5.312 25.25 -8.258 1 92.5 98 ARG A CA 1
ATOM 785 C C . ARG A 1 98 ? -3.936 25.688 -8.75 1 92.5 98 ARG A C 1
ATOM 787 O O . ARG A 1 98 ? -3.547 25.391 -9.875 1 92.5 98 ARG A O 1
ATOM 794 N N . MET A 1 99 ? -3.158 26.375 -7.977 1 93.19 99 MET A N 1
ATOM 795 C CA . MET A 1 99 ? -1.904 27 -8.406 1 93.19 99 MET A CA 1
ATOM 796 C C . MET A 1 99 ? -0.721 26.078 -8.102 1 93.19 99 MET A C 1
ATOM 798 O O . MET A 1 99 ? 0.428 26.531 -8.102 1 93.19 99 MET A O 1
ATOM 802 N N . ARG A 1 100 ? -0.949 24.859 -7.805 1 95.06 100 ARG A N 1
ATOM 803 C CA . ARG A 1 100 ? 0.111 23.891 -7.516 1 95.06 100 ARG A CA 1
ATOM 804 C C . ARG A 1 100 ? -0.077 22.609 -8.32 1 95.06 100 ARG A C 1
ATOM 806 O O . ARG A 1 100 ? -1.078 21.906 -8.164 1 95.06 100 ARG A O 1
ATOM 813 N N . THR A 1 101 ? 0.914 22.297 -9.164 1 96.06 101 THR A N 1
ATOM 814 C CA . THR A 1 101 ? 0.845 21.062 -9.945 1 96.06 101 THR A CA 1
ATOM 815 C C . THR A 1 101 ? 1.129 19.844 -9.07 1 96.06 101 THR A C 1
ATOM 817 O O . THR A 1 101 ? 1.699 19.984 -7.984 1 96.06 101 THR A O 1
ATOM 820 N N . ASN A 1 102 ? 0.772 18.75 -9.547 1 97 102 ASN A N 1
ATOM 821 C CA . ASN A 1 102 ? 1.08 17.5 -8.852 1 97 102 ASN A CA 1
ATOM 822 C C . ASN A 1 102 ? 2.58 17.344 -8.617 1 97 102 ASN A C 1
ATOM 824 O O . ASN A 1 102 ? 3.01 17 -7.52 1 97 102 ASN A O 1
ATOM 828 N N . ILE A 1 103 ? 3.369 17.641 -9.602 1 97.56 103 ILE A N 1
ATOM 829 C CA . ILE A 1 103 ? 4.816 17.469 -9.523 1 97.56 103 ILE A CA 1
ATOM 830 C C . ILE A 1 103 ? 5.387 18.406 -8.461 1 97.56 103 ILE A C 1
ATOM 832 O O . ILE A 1 103 ? 6.234 18 -7.66 1 97.56 103 ILE A O 1
ATOM 836 N N . GLN A 1 104 ? 4.93 19.625 -8.422 1 97.12 104 GLN A N 1
ATOM 837 C CA . GLN A 1 104 ? 5.367 20.562 -7.398 1 97.12 104 GLN A CA 1
ATOM 838 C C . GLN A 1 104 ? 5.008 20.062 -6 1 97.12 104 GLN A C 1
ATOM 840 O O . GLN A 1 104 ? 5.816 20.156 -5.074 1 97.12 104 GLN A O 1
ATOM 845 N N . PHE A 1 105 ? 3.791 19.578 -5.887 1 97.69 105 PHE A N 1
ATOM 846 C CA . PHE A 1 105 ? 3.293 19.078 -4.613 1 97.69 105 PHE A CA 1
ATOM 847 C C . PHE A 1 105 ? 4.117 17.891 -4.145 1 97.69 105 PHE A C 1
ATOM 849 O O . PHE A 1 105 ? 4.617 17.875 -3.018 1 97.69 105 PHE A O 1
ATOM 856 N N . TRP A 1 106 ? 4.316 16.906 -4.965 1 97.88 106 TRP A N 1
ATOM 857 C CA . TRP A 1 106 ? 5.055 15.688 -4.633 1 97.88 106 TRP A CA 1
ATOM 858 C C . TRP A 1 106 ? 6.527 16 -4.379 1 97.88 106 TRP A C 1
ATOM 860 O O . TRP A 1 106 ? 7.137 15.438 -3.467 1 97.88 106 TRP A O 1
ATOM 870 N N . SER A 1 107 ? 7.062 16.922 -5.164 1 96.06 107 SER A N 1
ATOM 871 C CA . SER A 1 107 ? 8.43 17.359 -4.938 1 96.06 107 SER A CA 1
ATOM 872 C C . SER A 1 107 ? 8.594 17.984 -3.551 1 96.06 107 SER A C 1
ATOM 874 O O . SER A 1 107 ? 9.57 17.719 -2.855 1 96.06 107 SER A O 1
ATOM 876 N N . HIS A 1 108 ? 7.703 18.719 -3.156 1 96.12 108 HIS A N 1
ATOM 877 C CA . HIS A 1 108 ? 7.723 19.344 -1.839 1 96.12 108 HIS A CA 1
ATOM 878 C C . HIS A 1 108 ? 7.664 18.297 -0.732 1 96.12 108 HIS A C 1
ATOM 880 O O . HIS A 1 108 ? 8.453 18.359 0.217 1 96.12 108 HIS A O 1
ATOM 886 N N . GLU A 1 109 ? 6.727 17.344 -0.848 1 96.38 109 GLU A N 1
ATOM 887 C CA . GLU A 1 109 ? 6.57 16.312 0.172 1 96.38 109 GLU A CA 1
ATOM 888 C C . GLU A 1 109 ? 7.828 15.453 0.29 1 96.38 109 GLU A C 1
ATOM 890 O O . GLU A 1 109 ? 8.234 15.094 1.395 1 96.38 109 GLU A O 1
ATOM 895 N N . TRP A 1 110 ? 8.414 15.148 -0.843 1 93.81 110 TRP A N 1
ATOM 896 C CA . TRP A 1 110 ? 9.672 14.406 -0.818 1 93.81 110 TRP A CA 1
ATOM 897 C C . TRP A 1 110 ? 10.773 15.219 -0.153 1 93.81 110 TRP A C 1
ATOM 899 O O . TRP A 1 110 ? 11.438 14.742 0.771 1 93.81 110 TRP A O 1
ATOM 909 N N . SER A 1 111 ? 10.969 16.438 -0.597 1 92.19 111 SER A N 1
ATOM 910 C CA . SER A 1 111 ? 12.07 17.266 -0.122 1 92.19 111 SER A CA 1
ATOM 911 C C . SER A 1 111 ? 11.93 17.562 1.368 1 92.19 111 SER A C 1
ATOM 913 O O . SER A 1 111 ? 12.914 17.5 2.111 1 92.19 111 SER A O 1
ATOM 915 N N . LYS A 1 112 ? 10.766 17.766 1.746 1 92.81 112 LYS A N 1
ATOM 916 C CA . LYS A 1 112 ? 10.562 18.203 3.125 1 92.81 112 LYS A CA 1
ATOM 917 C C . LYS A 1 112 ? 10.484 17 4.07 1 92.81 112 LYS A C 1
ATOM 919 O O . LYS A 1 112 ? 10.938 17.078 5.215 1 92.81 112 LYS A O 1
ATOM 924 N N . HIS A 1 113 ? 9.875 15.93 3.68 1 92.38 113 HIS A N 1
ATOM 925 C CA . HIS A 1 113 ? 9.57 14.836 4.598 1 92.38 113 HIS A CA 1
ATOM 926 C C . HIS A 1 113 ? 10.219 13.531 4.141 1 92.38 113 HIS A C 1
ATOM 928 O O . HIS A 1 113 ? 10.898 12.859 4.922 1 92.38 113 HIS A O 1
ATOM 934 N N . GLY A 1 114 ? 10.086 13.156 2.879 1 90.81 114 GLY A N 1
ATOM 935 C CA . GLY A 1 114 ? 10.594 11.898 2.357 1 90.81 114 GLY A CA 1
ATOM 936 C C . GLY A 1 114 ? 12.086 11.727 2.564 1 90.81 114 GLY A C 1
ATOM 937 O O . GLY A 1 114 ? 12.555 10.625 2.865 1 90.81 114 GLY A O 1
ATOM 938 N N . THR A 1 115 ? 12.844 12.789 2.451 1 87.06 115 THR A N 1
ATOM 939 C CA . THR A 1 115 ? 14.297 12.75 2.564 1 87.06 115 THR A CA 1
ATOM 940 C C . THR A 1 115 ? 14.719 12.414 3.99 1 87.06 115 THR A C 1
ATOM 942 O O . THR A 1 115 ? 15.883 12.086 4.238 1 87.06 115 THR A O 1
ATOM 945 N N . CYS A 1 116 ? 13.781 12.469 4.867 1 87.44 116 CYS A N 1
ATOM 946 C CA . CYS A 1 116 ? 14.117 12.25 6.27 1 87.44 116 CYS A CA 1
ATOM 947 C C . CYS A 1 116 ? 13.672 10.867 6.727 1 87.44 116 CYS A C 1
ATOM 949 O O . CYS A 1 116 ? 13.875 10.492 7.883 1 87.44 116 CYS A O 1
ATOM 951 N N . ILE A 1 117 ? 13.039 10.133 5.871 1 84.88 117 ILE A N 1
ATOM 952 C CA . ILE A 1 117 ? 12.523 8.82 6.246 1 84.88 117 ILE A CA 1
ATOM 953 C C . ILE A 1 117 ? 13.43 7.73 5.684 1 84.88 117 ILE A C 1
ATOM 955 O O . ILE A 1 117 ? 13.68 7.68 4.477 1 84.88 117 ILE A O 1
ATOM 959 N N . ASP A 1 118 ? 13.82 6.809 6.547 1 68 118 ASP A N 1
ATOM 960 C CA . ASP A 1 118 ? 14.625 5.633 6.227 1 68 118 ASP A CA 1
ATOM 961 C C . ASP A 1 118 ? 15.844 6.012 5.398 1 68 118 ASP A C 1
ATOM 963 O O . ASP A 1 118 ? 16.188 5.316 4.438 1 68 118 ASP A O 1
ATOM 967 N N . THR A 1 119 ? 16.469 7.199 5.465 1 57.06 119 THR A N 1
ATOM 968 C CA . THR A 1 119 ? 17.562 7.688 4.629 1 57.06 119 THR A CA 1
ATOM 969 C C . THR A 1 119 ? 18.906 7.246 5.191 1 57.06 119 THR A C 1
ATOM 971 O O . THR A 1 119 ? 19.078 7.172 6.41 1 57.06 119 THR A O 1
ATOM 974 N N . LYS A 1 120 ? 19.766 6.227 4.254 1 51 120 LYS A N 1
ATOM 975 C CA . LYS A 1 120 ? 21.125 5.949 4.695 1 51 120 LYS A CA 1
ATOM 976 C C . LYS A 1 120 ? 22.109 6.941 4.094 1 51 120 LYS A C 1
ATOM 978 O O . LYS A 1 120 ? 22.031 7.266 2.904 1 51 120 LYS A O 1
ATOM 983 N N . ILE A 1 121 ? 23.203 7.902 4.621 1 39.34 121 ILE A N 1
ATOM 984 C CA . ILE A 1 121 ? 24.359 8.75 4.332 1 39.34 121 ILE A CA 1
ATOM 985 C C . ILE A 1 121 ? 25.609 8.125 4.941 1 39.34 121 ILE A C 1
ATOM 987 O O . ILE A 1 121 ? 25.656 7.832 6.141 1 39.34 121 ILE A O 1
ATOM 991 N N . ASN A 1 122 ? 27.172 7.984 4.758 1 39.44 122 ASN A N 1
ATOM 992 C CA . ASN A 1 122 ? 28.5 7.422 4.98 1 39.44 122 ASN A CA 1
ATOM 993 C C . ASN A 1 122 ? 28.422 5.965 5.434 1 39.44 122 ASN A C 1
ATOM 995 O O . ASN A 1 122 ? 29.172 5.551 6.332 1 39.44 122 ASN A O 1
ATOM 999 N N . GLY A 1 123 ? 27.438 4.992 4.988 1 42 123 GLY A N 1
ATOM 1000 C CA . GLY A 1 123 ? 27.172 3.582 4.777 1 42 123 GLY 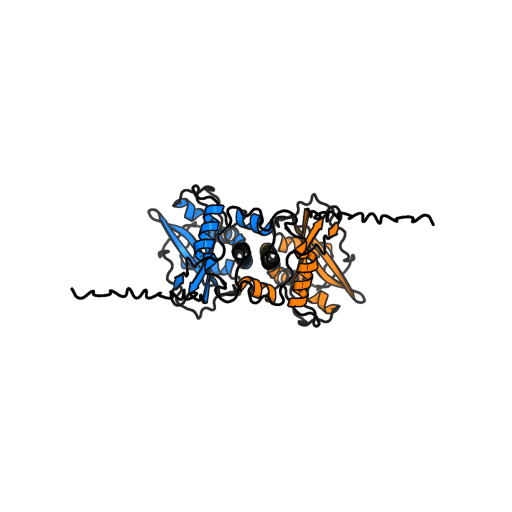A CA 1
ATOM 1001 C C . GLY A 1 123 ? 25.812 3.324 4.133 1 42 123 GLY A C 1
ATOM 1002 O O . GLY A 1 123 ? 24.797 3.826 4.602 1 42 123 GLY A O 1
ATOM 1003 N N . ALA A 1 124 ? 25.25 3.207 2.654 1 47.38 124 ALA A N 1
ATOM 1004 C CA . ALA A 1 124 ? 24.734 3.309 1.292 1 47.38 124 ALA A CA 1
ATOM 1005 C C . ALA A 1 124 ? 23.219 3.4 1.286 1 47.38 124 ALA A C 1
ATOM 1007 O O . ALA A 1 124 ? 22.531 2.441 1.643 1 47.38 124 ALA A O 1
ATOM 1008 N N . LYS A 1 125 ? 22.312 4.5 1.592 1 49.09 125 LYS A N 1
ATOM 1009 C CA . LYS A 1 125 ? 20.875 4.438 1.342 1 49.09 125 LYS A CA 1
ATOM 1010 C C . LYS A 1 125 ? 20.5 5.215 0.083 1 49.09 125 LYS A C 1
ATOM 1012 O O . LYS A 1 125 ? 20.797 6.406 -0.028 1 49.09 125 LYS A O 1
ATOM 1017 N N . VAL A 1 126 ? 20.75 5.18 -1.178 1 50 126 VAL A N 1
ATOM 1018 C CA . VAL A 1 126 ? 20.359 6.02 -2.309 1 50 126 VAL A CA 1
ATOM 1019 C C . VAL A 1 126 ? 18.969 5.613 -2.807 1 50 126 VAL A C 1
ATOM 1021 O O . VAL A 1 126 ? 18.828 4.598 -3.492 1 50 126 VAL A O 1
ATOM 1024 N N . LYS A 1 127 ? 17.797 5.906 -2.025 1 61.09 127 LYS A N 1
ATOM 1025 C CA . LYS A 1 127 ? 16.562 5.262 -2.471 1 61.09 127 LYS A CA 1
ATOM 1026 C C . LYS A 1 127 ? 15.766 6.18 -3.387 1 61.09 127 LYS A C 1
ATOM 1028 O O . LYS A 1 127 ? 15.773 7.398 -3.215 1 61.09 127 LYS A O 1
ATOM 1033 N N . ASN A 1 128 ? 15.516 5.836 -4.629 1 70.25 128 ASN A N 1
ATOM 1034 C CA . ASN A 1 128 ? 14.5 6.43 -5.492 1 70.25 128 ASN A CA 1
ATOM 1035 C C . ASN A 1 128 ? 13.258 6.828 -4.699 1 70.25 128 ASN A C 1
ATOM 1037 O O . ASN A 1 128 ? 12.797 6.078 -3.838 1 70.25 128 ASN A O 1
ATOM 1041 N N . PRO A 1 129 ? 12.859 8.219 -4.914 1 86.31 129 PRO A N 1
ATOM 1042 C CA . PRO A 1 129 ? 11.688 8.734 -4.203 1 86.31 129 PRO A CA 1
ATOM 1043 C C . PRO A 1 129 ? 10.477 7.824 -4.332 1 86.31 129 PRO A C 1
ATOM 1045 O O . PRO A 1 129 ? 9.547 7.902 -3.521 1 86.31 129 PRO A O 1
ATOM 1048 N N . GLU A 1 130 ? 10.484 6.891 -5.301 1 87.88 130 GLU A N 1
ATOM 1049 C CA . GLU A 1 130 ? 9.297 6.094 -5.582 1 87.88 130 GLU A CA 1
ATOM 1050 C C . GLU A 1 130 ? 8.914 5.23 -4.379 1 87.88 130 GLU A C 1
ATOM 1052 O O . GLU A 1 130 ? 7.73 5.027 -4.105 1 87.88 130 GLU A O 1
ATOM 1057 N N . TYR A 1 131 ? 9.922 4.785 -3.639 1 83.75 131 TYR A N 1
ATOM 1058 C CA . TYR A 1 131 ? 9.625 3.922 -2.502 1 83.75 131 TYR A CA 1
ATOM 1059 C C . TYR A 1 131 ? 8.797 4.664 -1.455 1 83.75 131 TYR A C 1
ATOM 1061 O O . TYR A 1 131 ? 7.918 4.078 -0.822 1 83.75 131 TYR A O 1
ATOM 1069 N N . TYR A 1 132 ? 9.172 5.949 -1.242 1 90 132 TYR A N 1
ATOM 1070 C CA . TYR A 1 132 ? 8.469 6.777 -0.271 1 90 132 TYR A CA 1
ATOM 1071 C C . TYR A 1 132 ? 6.984 6.879 -0.618 1 90 132 TYR A C 1
ATOM 1073 O O . TYR A 1 132 ? 6.125 6.703 0.248 1 90 132 TYR A O 1
ATOM 1081 N N . PHE A 1 133 ? 6.707 7.047 -1.852 1 95.06 133 PHE A N 1
ATOM 1082 C CA . PHE A 1 133 ? 5.332 7.246 -2.291 1 95.06 133 PHE A CA 1
ATOM 1083 C C . PHE A 1 133 ? 4.566 5.926 -2.299 1 95.06 133 PHE A C 1
ATOM 1085 O O . PHE A 1 133 ? 3.412 5.871 -1.875 1 95.06 133 PHE A O 1
ATOM 1092 N N . SER A 1 134 ? 5.195 4.902 -2.762 1 92.5 134 SER A N 1
ATOM 1093 C CA . SER A 1 134 ? 4.527 3.604 -2.783 1 92.5 134 SER A CA 1
ATOM 1094 C C . SER A 1 134 ? 4.25 3.102 -1.371 1 92.5 134 SER A C 1
ATOM 1096 O O . SER A 1 134 ? 3.186 2.537 -1.106 1 92.5 134 SER A O 1
ATOM 1098 N N . ALA A 1 135 ? 5.188 3.295 -0.441 1 92.25 135 ALA A N 1
ATOM 1099 C CA . ALA A 1 135 ? 4.973 2.896 0.948 1 92.25 135 ALA A CA 1
ATOM 1100 C C . ALA A 1 135 ? 3.846 3.707 1.582 1 92.25 135 ALA A C 1
ATOM 1102 O O . ALA A 1 135 ? 3.037 3.168 2.342 1 92.25 135 ALA A O 1
ATOM 1103 N N . THR A 1 136 ? 3.826 4.965 1.288 1 96.62 136 THR A N 1
ATOM 1104 C CA . THR A 1 136 ? 2.768 5.824 1.808 1 96.62 136 THR A CA 1
ATOM 1105 C C . THR A 1 136 ? 1.403 5.371 1.297 1 96.62 136 THR A C 1
ATOM 1107 O O . THR A 1 136 ? 0.44 5.297 2.062 1 96.62 136 THR A O 1
ATOM 1110 N N . LEU A 1 137 ? 1.345 5.043 -0.014 1 97.25 137 LEU A N 1
ATOM 1111 C CA . LEU A 1 137 ? 0.106 4.547 -0.602 1 97.25 137 LEU A CA 1
ATOM 1112 C C . LEU A 1 137 ? -0.329 3.246 0.066 1 97.25 137 LEU A C 1
ATOM 1114 O O . LEU A 1 137 ? -1.519 3.041 0.319 1 97.25 137 LEU A O 1
ATOM 1118 N N . ALA A 1 138 ? 0.623 2.389 0.385 1 95.25 138 ALA A N 1
ATOM 1119 C CA . ALA A 1 138 ? 0.293 1.144 1.073 1 95.25 138 ALA A CA 1
ATOM 1120 C C . ALA A 1 138 ? -0.33 1.421 2.439 1 95.25 138 ALA A C 1
ATOM 1122 O O . ALA A 1 138 ? -1.315 0.784 2.818 1 95.25 138 ALA A O 1
ATOM 1123 N N . LEU A 1 139 ? 0.184 2.348 3.152 1 95.38 139 LEU A N 1
ATOM 1124 C CA . LEU A 1 139 ? -0.373 2.717 4.449 1 95.38 139 LEU A CA 1
ATOM 1125 C C . LEU A 1 139 ? -1.772 3.301 4.293 1 95.38 139 LEU A C 1
ATOM 1127 O O . LEU A 1 139 ? -2.676 2.973 5.066 1 95.38 139 LEU A O 1
ATOM 1131 N N . PHE A 1 140 ? -1.943 4.172 3.285 1 96.5 140 PHE A N 1
ATOM 1132 C CA . PHE A 1 140 ? -3.223 4.801 2.982 1 96.5 140 PHE A CA 1
ATOM 1133 C C . PHE A 1 140 ? -4.312 3.754 2.789 1 96.5 140 PHE A C 1
ATOM 1135 O O . PHE A 1 140 ? -5.41 3.889 3.328 1 96.5 140 PHE A O 1
ATOM 1142 N N . PHE A 1 141 ? -3.986 2.67 2.123 1 92.06 141 PHE A N 1
ATOM 1143 C CA . PHE A 1 141 ? -4.965 1.628 1.839 1 92.06 141 PHE A CA 1
ATOM 1144 C C . PHE A 1 141 ? -5.086 0.664 3.014 1 92.06 141 PHE A C 1
ATOM 1146 O O . PHE A 1 141 ? -6.18 0.183 3.318 1 92.06 141 PHE A O 1
ATOM 1153 N N . ARG A 1 142 ? -3.998 0.442 3.662 1 91.06 142 ARG A N 1
ATOM 1154 C CA . ARG A 1 142 ? -4.02 -0.459 4.809 1 91.06 142 ARG A CA 1
ATOM 1155 C C . ARG A 1 142 ? -5.004 0.029 5.867 1 91.06 142 ARG A C 1
ATOM 1157 O O . ARG A 1 142 ? -5.691 -0.774 6.504 1 91.06 142 ARG A O 1
ATOM 1164 N N . TYR A 1 143 ? -5.031 1.261 5.988 1 91.5 143 TYR A N 1
ATOM 1165 C CA . TYR A 1 143 ? -5.871 1.817 7.047 1 91.5 143 TYR A CA 1
ATOM 1166 C C . TYR A 1 143 ? -7.188 2.336 6.48 1 91.5 143 TYR A C 1
ATOM 1168 O O . TYR A 1 143 ? -7.824 3.211 7.074 1 91.5 143 TYR A O 1
ATOM 1176 N N . ASN A 1 144 ? -7.551 1.932 5.34 1 87.62 144 ASN A N 1
ATOM 1177 C CA . ASN A 1 144 ? -8.852 2.143 4.715 1 87.62 144 ASN A CA 1
ATOM 1178 C C . ASN A 1 144 ? -9.148 3.629 4.535 1 87.62 144 ASN A C 1
ATOM 1180 O O . ASN A 1 144 ? -10.305 4.047 4.609 1 87.62 144 ASN A O 1
ATOM 1184 N N . CYS A 1 145 ? -8.133 4.398 4.297 1 90.88 145 CYS A N 1
ATOM 1185 C CA . CYS A 1 145 ? -8.328 5.84 4.172 1 90.88 145 CYS A CA 1
ATOM 1186 C C . CYS A 1 145 ? -9.102 6.176 2.904 1 90.88 145 CYS A C 1
ATOM 1188 O O . CYS A 1 145 ? -9.828 7.168 2.863 1 90.88 145 CYS A O 1
ATOM 1190 N N . HIS A 1 146 ? -9.039 5.352 1.923 1 87.25 146 HIS A N 1
ATOM 1191 C CA . HIS A 1 146 ? -9.727 5.574 0.654 1 87.25 146 HIS A CA 1
ATOM 1192 C C . HIS A 1 146 ? -11.234 5.402 0.806 1 87.25 146 HIS A C 1
ATOM 1194 O O . HIS A 1 146 ? -12 5.828 -0.062 1 87.25 146 HIS A O 1
ATOM 1200 N N . GLN A 1 147 ? -11.641 4.879 1.916 1 83.38 147 GLN A N 1
ATOM 1201 C CA . GLN A 1 147 ? -13.062 4.648 2.148 1 83.38 147 GLN A CA 1
ATOM 1202 C C . GLN A 1 147 ? -13.602 5.598 3.215 1 83.38 147 GLN A C 1
ATOM 1204 O O . GLN A 1 147 ? -14.781 5.531 3.57 1 83.38 147 GLN A O 1
ATOM 1209 N N . LEU A 1 148 ? -12.805 6.418 3.738 1 85.62 148 LEU A N 1
ATOM 1210 C CA . LEU A 1 148 ? -13.148 7.262 4.879 1 85.62 148 LEU A CA 1
ATOM 1211 C C . LEU A 1 148 ? -14.375 8.125 4.57 1 85.62 148 LEU A C 1
ATOM 1213 O O . LEU A 1 148 ? -15.289 8.219 5.387 1 85.62 148 LEU A O 1
ATOM 1217 N N . MET A 1 149 ? -14.375 8.648 3.387 1 81.25 149 MET A N 1
ATOM 1218 C CA . MET A 1 149 ? -15.484 9.539 3.049 1 81.25 149 MET A CA 1
ATOM 1219 C C . MET A 1 149 ? -16.797 8.773 2.988 1 81.25 149 MET A C 1
ATOM 1221 O O . MET A 1 149 ? -17.812 9.211 3.543 1 81.25 149 MET A O 1
ATOM 1225 N N . GLU A 1 150 ? -16.766 7.73 2.326 1 77.75 150 GLU A N 1
ATOM 1226 C CA . GLU A 1 150 ? -17.984 6.938 2.178 1 77.75 150 GLU A CA 1
ATOM 1227 C C . GLU A 1 150 ? -18.516 6.492 3.535 1 77.75 150 GLU A C 1
ATOM 1229 O O . GLU A 1 150 ? -19.719 6.586 3.795 1 77.75 150 GLU A O 1
ATOM 1234 N N . LYS A 1 151 ? -17.672 6.145 4.332 1 77.75 151 LYS A N 1
ATOM 1235 C CA . LYS A 1 151 ? -18.094 5.621 5.629 1 77.75 151 LYS A CA 1
ATOM 1236 C C . LYS A 1 151 ? -18.5 6.746 6.57 1 77.75 151 LYS A C 1
ATOM 1238 O O . LYS A 1 151 ? -19.484 6.621 7.305 1 77.75 151 LYS A O 1
ATOM 1243 N N . LEU A 1 152 ? -17.703 7.777 6.582 1 76.06 152 LEU A N 1
ATOM 1244 C CA . LEU A 1 152 ? -18.062 8.93 7.398 1 76.06 152 LEU A CA 1
ATOM 1245 C C . LEU A 1 152 ? -19.359 9.562 6.91 1 76.06 152 LEU A C 1
ATOM 1247 O O . LEU A 1 152 ? -20.188 10.016 7.715 1 76.06 152 LEU A O 1
ATOM 1251 N N . GLY A 1 153 ? -19.5 9.625 5.586 1 71.94 153 GLY A N 1
ATOM 1252 C CA . GLY A 1 153 ? -20.719 10.164 5.023 1 71.94 153 GLY A CA 1
ATOM 1253 C C . GLY A 1 153 ? -21.969 9.406 5.457 1 71.94 153 GLY A C 1
ATOM 1254 O O . GLY A 1 153 ? -22.969 10.016 5.816 1 71.94 153 GLY A O 1
ATOM 1255 N N . ARG A 1 154 ? -21.891 8.219 5.383 1 69.88 154 ARG A N 1
ATOM 1256 C CA . ARG A 1 154 ? -23.016 7.387 5.824 1 69.88 154 ARG A CA 1
ATOM 1257 C C . ARG A 1 154 ? -23.344 7.652 7.289 1 69.88 154 ARG A C 1
ATOM 1259 O O . ARG A 1 154 ? -24.516 7.77 7.652 1 69.88 154 ARG A O 1
ATOM 1266 N N . ASN A 1 155 ? -22.375 7.844 8.016 1 65.62 155 ASN A N 1
ATOM 1267 C CA . ASN A 1 155 ? -22.578 8.031 9.445 1 65.62 155 ASN A CA 1
ATOM 1268 C C . ASN A 1 155 ? -23.078 9.438 9.758 1 65.62 155 ASN A C 1
ATOM 1270 O O . ASN A 1 155 ? -23.938 9.625 10.625 1 65.62 155 ASN A O 1
ATOM 1274 N N . PHE A 1 156 ? -22.5 10.328 9 1 63.31 156 PHE A N 1
ATOM 1275 C CA . PHE A 1 156 ? -22.891 11.703 9.273 1 63.31 156 PHE A CA 1
ATOM 1276 C C . PHE A 1 156 ? -24.281 11.992 8.742 1 63.31 156 PHE A C 1
ATOM 1278 O O . PHE A 1 156 ? -25.016 12.805 9.312 1 63.31 156 PHE A O 1
ATOM 1285 N N . LYS A 1 157 ? -24.609 11.383 7.691 1 61.03 157 LYS A N 1
ATOM 1286 C CA . LYS A 1 157 ? -26 11.477 7.27 1 61.03 157 LYS A CA 1
ATOM 1287 C C . LYS A 1 157 ? -26.938 10.945 8.352 1 61.03 157 LYS A C 1
ATOM 1289 O O . LYS A 1 157 ? -28.016 11.508 8.586 1 61.03 157 LYS A O 1
ATOM 1294 N N . LYS A 1 158 ? -26.5 10.008 8.922 1 58.41 158 LYS A N 1
ATOM 1295 C CA . LYS A 1 158 ? -27.328 9.406 9.969 1 58.41 158 LYS A CA 1
ATOM 1296 C C . LYS A 1 158 ? -27.375 10.297 11.211 1 58.41 158 LYS A C 1
ATOM 1298 O O . LYS A 1 158 ? -28.359 10.289 11.945 1 58.41 158 LYS A O 1
ATOM 1303 N N . LEU A 1 159 ? -26.328 10.797 11.484 1 52.06 159 LEU A N 1
ATOM 1304 C CA . LEU A 1 159 ? -26.266 11.578 12.719 1 52.06 159 LEU A CA 1
ATOM 1305 C C . LEU A 1 159 ? -26.891 12.953 12.523 1 52.06 159 LEU A C 1
ATOM 1307 O O . LEU A 1 159 ? -26.906 13.766 13.445 1 52.06 159 LEU A O 1
ATOM 1311 N N . GLY A 1 160 ? -27.672 13.188 11.578 1 48.56 160 GLY A N 1
ATOM 1312 C CA . GLY A 1 160 ? -28.547 14.344 11.398 1 48.56 160 GLY A CA 1
ATOM 1313 C C . GLY A 1 160 ? -27.781 15.586 10.961 1 48.56 160 GLY A C 1
ATOM 1314 O O . GLY A 1 160 ? -28.375 16.672 10.852 1 48.56 160 GLY A O 1
ATOM 1315 N N . GLY A 1 161 ? -26.516 15.773 10.852 1 51.12 161 GLY A N 1
ATOM 1316 C CA . GLY A 1 161 ? -25.984 17.078 10.516 1 51.12 161 GLY A CA 1
ATOM 1317 C C . GLY A 1 161 ? -24.5 17.078 10.219 1 51.12 161 GLY A C 1
ATOM 1318 O O . GLY A 1 161 ? -23.844 16.047 10.383 1 51.12 161 GLY A O 1
ATOM 1319 N N . VAL A 1 162 ? -24.078 18.109 9.43 1 56.38 162 VAL A N 1
ATOM 1320 C CA . VAL A 1 162 ? -22.734 18.469 8.977 1 56.38 162 VAL A CA 1
ATOM 1321 C C . VAL A 1 162 ? -21.812 18.672 10.18 1 56.38 162 VAL A C 1
ATOM 1323 O O . VAL A 1 162 ? -20.609 18.844 10.016 1 56.38 162 VAL A O 1
ATOM 1326 N N . TYR A 1 163 ? -22.5 18.656 11.422 1 57.38 163 TYR A N 1
ATOM 1327 C CA . TYR A 1 163 ? -21.75 19.156 12.578 1 57.38 163 TYR A CA 1
ATOM 1328 C C . TYR A 1 163 ? -21.375 18.016 13.516 1 57.38 163 TYR A C 1
ATOM 1330 O O . TYR A 1 163 ? -22.234 17.203 13.883 1 57.38 163 TYR A O 1
ATOM 1338 N N . ASN A 1 164 ? -20.172 17.75 13.625 1 63.94 164 ASN A N 1
ATOM 1339 C CA . ASN A 1 164 ? -19.797 16.766 14.633 1 63.94 164 ASN A CA 1
ATOM 1340 C C . ASN A 1 164 ? -18.922 17.375 15.719 1 63.94 164 ASN A C 1
ATOM 1342 O O . ASN A 1 164 ? -18.203 18.359 15.469 1 63.94 164 ASN A O 1
ATOM 1346 N N . ASP A 1 165 ? -19.312 16.984 17.031 1 74.38 165 ASP A N 1
ATOM 1347 C CA . ASP A 1 165 ? -18.359 17.406 18.047 1 74.38 165 ASP A CA 1
ATOM 1348 C C . ASP A 1 165 ? -17.031 16.641 17.906 1 74.38 165 ASP A C 1
ATOM 1350 O O . ASP A 1 165 ? -16.984 15.586 17.266 1 74.38 165 ASP A O 1
ATOM 1354 N N . HIS A 1 166 ? -16.047 17.219 18.422 1 78.81 166 HIS A N 1
ATOM 1355 C CA . HIS A 1 166 ? -14.68 16.75 18.328 1 78.81 166 HIS A CA 1
ATOM 1356 C C . HIS A 1 166 ? -14.57 15.281 18.734 1 78.81 166 HIS A C 1
ATOM 1358 O O . HIS A 1 166 ? -14.008 14.469 18 1 78.81 166 HIS A O 1
ATOM 1364 N N . GLY A 1 167 ? -15.172 14.961 19.875 1 79.12 167 GLY A N 1
ATOM 1365 C CA . GLY A 1 167 ? -15.07 13.602 20.391 1 79.12 167 GLY A CA 1
ATOM 1366 C C . GLY A 1 167 ? -15.734 12.578 19.5 1 79.12 167 GLY A C 1
ATOM 1367 O O . GLY A 1 167 ? -15.188 11.5 19.266 1 79.12 167 GLY A O 1
ATOM 1368 N N . THR A 1 168 ? -16.844 12.938 19.016 1 79.06 168 THR A N 1
ATOM 1369 C CA . THR A 1 168 ? -17.578 12.031 18.125 1 79.06 168 THR A CA 1
ATOM 1370 C C . THR A 1 168 ? -16.828 11.82 16.828 1 79.06 168 THR A C 1
ATOM 1372 O O . THR A 1 168 ? -16.75 10.695 16.312 1 79.06 168 THR A O 1
ATOM 1375 N N . LEU A 1 169 ? -16.312 12.875 16.344 1 81.94 169 LEU A N 1
ATOM 1376 C CA . LEU A 1 169 ? -15.555 12.797 15.094 1 81.94 169 LEU A CA 1
ATOM 1377 C C . LEU A 1 169 ? -14.336 11.898 15.25 1 81.94 169 LEU A C 1
ATOM 1379 O O . LEU A 1 169 ? -14.094 11.023 14.414 1 81.94 169 LEU A O 1
ATOM 1383 N N . ILE A 1 170 ? -13.625 12.039 16.312 1 82.88 170 ILE A N 1
ATOM 1384 C CA . ILE A 1 170 ? -12.43 11.242 16.578 1 82.88 170 ILE A CA 1
ATOM 1385 C C . ILE A 1 170 ? -12.812 9.766 16.719 1 82.88 170 ILE A C 1
ATOM 1387 O O . ILE A 1 170 ? -12.156 8.898 16.141 1 82.88 170 ILE A O 1
ATOM 1391 N N . THR A 1 171 ? -13.844 9.562 17.406 1 81.25 171 THR A N 1
ATOM 1392 C CA . THR A 1 171 ? -14.289 8.188 17.641 1 81.25 171 THR A CA 1
ATOM 1393 C C . THR A 1 171 ? -14.672 7.52 16.328 1 81.25 171 THR A C 1
ATOM 1395 O O . THR A 1 171 ? -14.328 6.359 16.094 1 81.25 171 THR A O 1
ATOM 1398 N N . GLU A 1 172 ? -15.359 8.234 15.523 1 82.06 172 GLU A N 1
ATOM 1399 C CA . GLU A 1 172 ? -15.781 7.684 14.242 1 82.06 172 GLU A CA 1
ATOM 1400 C C . GLU A 1 172 ? -14.586 7.426 13.328 1 82.06 172 GLU A C 1
ATOM 1402 O O . GLU A 1 172 ? -14.539 6.414 12.625 1 82.06 172 GLU A O 1
ATOM 1407 N N . LEU A 1 173 ? -13.664 8.32 13.336 1 85.88 173 LEU A N 1
ATOM 1408 C CA . LEU A 1 173 ? -12.453 8.156 12.531 1 85.88 173 LEU A CA 1
ATOM 1409 C C . LEU A 1 173 ? -11.656 6.941 12.992 1 85.88 173 LEU A C 1
ATOM 1411 O O . LEU A 1 173 ? -11.195 6.152 12.164 1 85.88 173 LEU A O 1
ATOM 1415 N N . GLU A 1 174 ? -11.562 6.824 14.258 1 83.25 174 GLU A N 1
ATOM 1416 C CA . GLU A 1 174 ? -10.836 5.688 14.805 1 83.25 174 GLU A CA 1
ATOM 1417 C C . GLU A 1 174 ? -11.508 4.367 14.438 1 83.25 174 GLU A C 1
ATOM 1419 O O . GLU A 1 174 ? -10.828 3.385 14.133 1 83.25 174 GLU A O 1
ATOM 1424 N N . LYS A 1 175 ? -12.773 4.375 14.43 1 81.19 175 LYS A N 1
ATOM 1425 C CA . LYS A 1 175 ? -13.523 3.176 14.07 1 81.19 175 LYS A CA 1
ATOM 1426 C C . LYS A 1 175 ? -13.289 2.797 12.609 1 81.19 175 LYS A C 1
ATOM 1428 O O . LYS A 1 175 ? -13.133 1.616 12.289 1 81.19 175 LYS A O 1
ATOM 1433 N N . ILE A 1 176 ? -13.273 3.785 11.797 1 81.75 176 ILE A N 1
ATOM 1434 C CA . ILE A 1 176 ? -13.156 3.529 10.367 1 81.75 176 ILE A CA 1
ATOM 1435 C C . ILE A 1 176 ? -11.719 3.146 10.023 1 81.75 176 ILE A C 1
ATOM 1437 O O . ILE A 1 176 ? -11.477 2.184 9.297 1 81.75 176 ILE A O 1
ATOM 1441 N N . ILE A 1 177 ? -10.727 3.887 10.508 1 81.19 177 ILE A N 1
ATOM 1442 C CA . ILE A 1 177 ? -9.32 3.727 10.156 1 81.19 177 ILE A CA 1
ATOM 1443 C C . ILE A 1 177 ? -8.742 2.512 10.875 1 81.19 177 ILE A C 1
ATOM 1445 O O . ILE A 1 177 ? -8 1.722 10.289 1 81.19 177 ILE A O 1
ATOM 1449 N N . GLY A 1 178 ? -8.891 2.381 12.117 1 71.25 178 GLY A N 1
ATOM 1450 C CA . GLY A 1 178 ? -8.289 1.358 12.953 1 71.25 178 GLY A CA 1
ATOM 1451 C C . GLY A 1 178 ? -9.07 0.062 12.977 1 71.25 178 GLY A C 1
ATOM 1452 O O . GLY A 1 178 ? -8.555 -0.978 13.391 1 71.25 178 GLY A O 1
ATOM 1453 N N . GLY A 1 179 ? -10.156 0.068 12.414 1 61.31 179 GLY A N 1
ATOM 1454 C CA . GLY A 1 179 ? -11 -1.09 12.641 1 61.31 179 GLY A CA 1
ATOM 1455 C C . GLY A 1 179 ? -11.281 -1.344 14.109 1 61.31 179 GLY A C 1
ATOM 1456 O O . GLY A 1 179 ? -11.016 -0.485 14.953 1 61.31 179 GLY A O 1
ATOM 1457 N N . SER A 1 180 ? -11.93 -2.459 14.516 1 53.16 180 SER A N 1
ATOM 1458 C CA . SER A 1 180 ? -12.305 -2.787 15.883 1 53.16 180 SER A CA 1
ATOM 1459 C C . SER A 1 180 ? -11.078 -3.135 16.719 1 53.16 180 SER A C 1
ATOM 1461 O O . SER A 1 180 ? -11.133 -3.109 17.953 1 53.16 180 SER A O 1
ATOM 1463 N N . LYS A 1 181 ? -9.93 -3.18 16.047 1 54.91 181 LYS A N 1
ATOM 1464 C CA . LYS A 1 181 ? -8.852 -3.797 16.812 1 54.91 181 LYS A CA 1
ATOM 1465 C C . LYS A 1 181 ? -7.703 -2.818 17.031 1 54.91 181 LYS A C 1
ATOM 1467 O O . LYS A 1 181 ? -6.977 -2.916 18.016 1 54.91 181 LYS A O 1
ATOM 1472 N N . ASP A 1 182 ? -7.648 -1.76 16.188 1 60.78 182 ASP A N 1
ATOM 1473 C CA . ASP A 1 182 ? -6.414 -0.98 16.203 1 60.78 182 ASP A CA 1
ATOM 1474 C C . ASP A 1 182 ? -6.602 0.314 17 1 60.78 182 ASP A C 1
ATOM 1476 O O . ASP A 1 182 ? -7.605 1.011 16.828 1 60.78 182 ASP A O 1
ATOM 14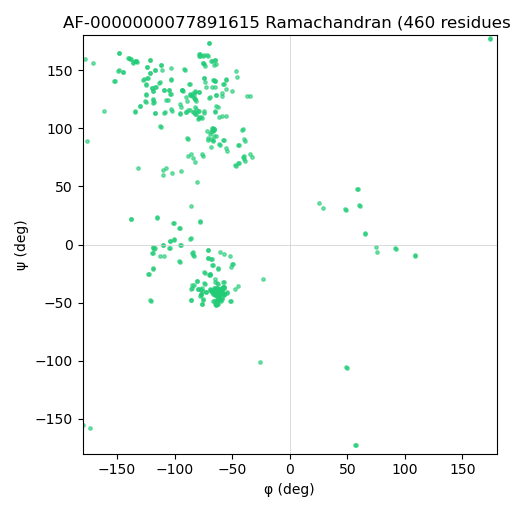80 N N . ARG A 1 183 ? -5.898 0.472 18.141 1 67.69 183 ARG A N 1
ATOM 1481 C CA . ARG A 1 183 ? -5.891 1.717 18.906 1 67.69 183 ARG A CA 1
ATOM 1482 C C . ARG A 1 183 ? -5.031 2.773 18.219 1 67.69 183 ARG A C 1
ATOM 1484 O O . ARG A 1 183 ? -3.959 3.125 18.719 1 67.69 183 ARG A O 1
ATOM 1491 N N . LEU A 1 184 ? -5.641 3.314 17.156 1 81.25 184 LEU A N 1
ATOM 1492 C CA . LEU A 1 184 ? -4.895 4.32 16.406 1 81.25 184 LEU A CA 1
ATOM 1493 C C . LEU A 1 184 ? -5.004 5.688 17.078 1 81.25 184 LEU A C 1
ATOM 1495 O O . LEU A 1 184 ? -6.07 6.051 17.578 1 81.25 184 LEU A O 1
ATOM 1499 N N . GLN A 1 185 ? -3.893 6.312 17.25 1 83.44 185 GLN A N 1
ATOM 1500 C CA . GLN A 1 185 ? -3.875 7.711 17.656 1 83.44 185 GLN A CA 1
ATOM 1501 C C . GLN A 1 185 ? -4.098 8.641 16.469 1 83.44 185 GLN A C 1
ATOM 1503 O O . GLN A 1 185 ? -3.371 8.562 15.469 1 83.44 185 GLN A O 1
ATOM 1508 N N . ILE A 1 186 ? -5.16 9.484 16.625 1 88.06 186 ILE A N 1
ATOM 1509 C CA . ILE A 1 186 ? -5.555 10.359 15.523 1 88.06 186 ILE A CA 1
ATOM 1510 C C . ILE A 1 186 ? -5.617 11.805 16.016 1 88.06 186 ILE A C 1
ATOM 1512 O O . ILE A 1 186 ? -6.02 12.07 17.141 1 88.06 186 ILE A O 1
ATOM 1516 N N . GLN A 1 187 ? -5.199 12.719 15.172 1 87.5 187 GLN A N 1
ATOM 1517 C CA . GLN A 1 187 ? -5.355 14.156 15.367 1 87.5 187 GLN A CA 1
ATOM 1518 C C . GLN A 1 187 ? -6.09 14.797 14.195 1 87.5 187 GLN A C 1
ATOM 1520 O O . GLN A 1 187 ? -5.918 14.375 13.047 1 87.5 187 GLN A O 1
ATOM 1525 N N . ILE A 1 188 ? -6.898 15.766 14.516 1 89.94 188 ILE A N 1
ATOM 1526 C CA . ILE A 1 188 ? -7.59 16.484 13.453 1 89.94 188 ILE A CA 1
ATOM 1527 C C . ILE A 1 188 ? -7.16 17.938 13.445 1 89.94 188 ILE A C 1
ATOM 1529 O O . ILE A 1 188 ? -6.809 18.5 14.492 1 89.94 188 ILE A O 1
ATOM 1533 N N . HIS A 1 189 ? -7.191 18.531 12.297 1 91.19 189 HIS A N 1
ATOM 1534 C CA . HIS A 1 189 ? -6.898 19.938 12.102 1 91.19 189 HIS A CA 1
ATOM 1535 C C . HIS A 1 189 ? -8.047 20.656 11.398 1 91.19 189 HIS A C 1
ATOM 1537 O O . HIS A 1 189 ? -8.625 20.109 10.445 1 91.19 189 HIS A O 1
ATOM 1543 N N . CYS A 1 190 ? -8.336 21.859 11.93 1 90.94 190 CYS A N 1
ATOM 1544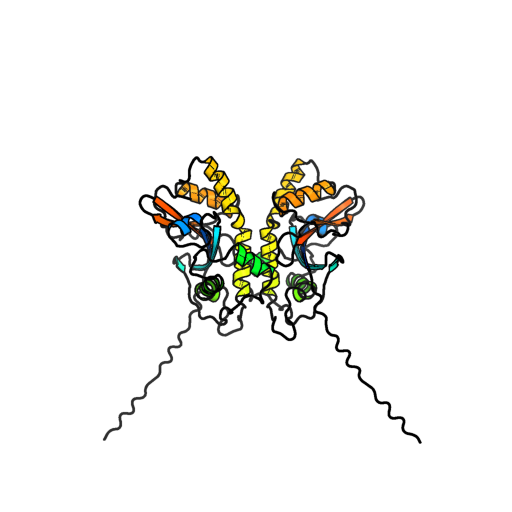 C CA . CYS A 1 190 ? -9.461 22.641 11.414 1 90.94 190 CYS A CA 1
ATOM 1545 C C . CYS A 1 190 ? -9 24.016 10.969 1 90.94 190 CYS A C 1
ATOM 1547 O O . CYS A 1 190 ? -7.953 24.5 11.398 1 90.94 190 CYS A O 1
ATOM 1549 N N . SER A 1 191 ? -9.711 24.531 10.07 1 88.94 191 SER A N 1
ATOM 1550 C CA . SER A 1 191 ? -9.57 25.938 9.672 1 88.94 191 SER A CA 1
ATOM 1551 C C . SER A 1 191 ? -10.805 26.734 10.047 1 88.94 191 SER A C 1
ATOM 1553 O O . SER A 1 191 ? -11.938 26.25 9.914 1 88.94 191 SER A O 1
ATOM 1555 N N . ASP A 1 192 ? -10.516 27.938 10.516 1 84.31 192 ASP A N 1
ATOM 1556 C CA . ASP A 1 192 ? -11.602 28.828 10.914 1 84.31 192 ASP A CA 1
ATOM 1557 C C . ASP A 1 192 ? -12.172 29.578 9.711 1 84.31 192 ASP A C 1
ATOM 1559 O O . ASP A 1 192 ? -11.414 30.047 8.867 1 84.31 192 ASP A O 1
ATOM 1563 N N . LYS A 1 193 ? -13.461 29.469 9.648 1 80 193 LYS A N 1
ATOM 1564 C CA . LYS A 1 193 ? -14.156 30.328 8.703 1 80 193 LYS A CA 1
ATOM 1565 C C . LYS A 1 193 ? -15.391 30.969 9.344 1 80 193 LYS A C 1
ATOM 1567 O O . LYS A 1 193 ? -16.391 30.281 9.586 1 80 193 LYS A O 1
ATOM 1572 N N . VAL A 1 194 ? -15.352 32.281 9.492 1 77.06 194 VAL A N 1
ATOM 1573 C CA . VAL A 1 194 ? -16.406 33.062 10.102 1 77.06 194 VAL A CA 1
ATOM 1574 C C . VAL A 1 194 ? -16.812 32.469 11.438 1 77.06 194 VAL A C 1
ATOM 1576 O O . VAL A 1 194 ? -16.016 32.406 12.375 1 77.06 194 VAL A O 1
ATOM 1579 N N . ASP A 1 195 ? -18.031 31.781 11.57 1 71.81 195 ASP A N 1
ATOM 1580 C CA . ASP A 1 195 ? -18.578 31.344 12.852 1 71.81 195 ASP A CA 1
ATOM 1581 C C . ASP A 1 195 ? -18.391 29.844 13.047 1 71.81 195 ASP A C 1
ATOM 1583 O O . ASP A 1 195 ? -18.812 29.281 14.062 1 71.81 195 ASP A O 1
ATOM 1587 N N . PHE A 1 196 ? -17.656 29.281 11.938 1 74.88 196 PHE A N 1
ATOM 1588 C CA . PHE A 1 196 ? -17.547 27.828 12.039 1 74.88 196 PHE A CA 1
ATOM 1589 C C . PHE A 1 196 ? -16.125 27.375 11.703 1 74.88 196 PHE A C 1
ATOM 1591 O O . PHE A 1 196 ? -15.352 28.125 11.125 1 74.88 196 PHE A O 1
ATOM 1598 N N . GLN A 1 197 ? -15.812 26.172 12.242 1 85.25 197 GLN A N 1
ATOM 1599 C CA . GLN A 1 197 ? -14.562 25.516 11.844 1 85.25 197 GLN A CA 1
ATOM 1600 C C . GLN A 1 197 ? -14.82 24.391 10.852 1 85.25 197 GLN A C 1
ATOM 1602 O O . GLN A 1 197 ? -15.836 23.703 10.938 1 85.25 197 GLN A O 1
ATOM 1607 N N . TYR A 1 198 ? -13.938 24.281 9.906 1 85.94 198 TYR A N 1
ATOM 1608 C CA . TYR A 1 198 ? -13.984 23.188 8.938 1 85.94 198 TYR A CA 1
ATOM 1609 C C . TYR A 1 198 ? -12.852 22.203 9.172 1 85.94 198 TYR A C 1
ATOM 1611 O O . TYR A 1 198 ? -11.703 22.594 9.359 1 85.94 198 TYR A O 1
ATOM 1619 N N . LEU A 1 199 ? -13.211 20.938 9.164 1 88.5 199 LEU A N 1
ATOM 1620 C CA . LEU A 1 199 ? -12.164 19.938 9.148 1 88.5 199 LEU A CA 1
ATOM 1621 C C . LEU A 1 199 ? -11.344 20.016 7.871 1 88.5 199 LEU A C 1
ATOM 1623 O O . LEU A 1 199 ? -11.898 20.031 6.77 1 88.5 199 LEU A O 1
ATOM 1627 N N . VAL A 1 200 ? -10.055 20.078 8.008 1 91.81 200 VAL A N 1
ATOM 1628 C CA . VAL A 1 200 ? -9.242 20.219 6.801 1 91.81 200 VAL A CA 1
ATOM 1629 C C . VAL A 1 200 ? -8.242 19.078 6.715 1 91.81 200 VAL A C 1
ATOM 1631 O O . VAL A 1 200 ? -7.77 18.734 5.625 1 91.81 200 VAL A O 1
ATOM 1634 N N . GLU A 1 201 ? -7.898 18.5 7.887 1 94 201 GLU A N 1
ATOM 1635 C CA . GLU A 1 201 ? -6.828 17.5 7.875 1 94 201 GLU A CA 1
ATOM 1636 C C . GLU A 1 201 ? -7 16.484 9 1 94 201 GLU A C 1
ATOM 1638 O O . GLU A 1 201 ? -7.41 16.844 10.109 1 94 201 GLU A O 1
ATOM 1643 N N . VAL A 1 202 ? -6.719 15.266 8.719 1 91.88 202 VAL A N 1
ATOM 1644 C CA . VAL A 1 202 ? -6.652 14.18 9.688 1 91.88 202 VAL A CA 1
ATOM 1645 C C . VAL A 1 202 ? -5.242 13.586 9.711 1 91.88 202 VAL A C 1
ATOM 1647 O O . VAL A 1 202 ? -4.68 13.273 8.656 1 91.88 202 VAL A O 1
ATOM 1650 N N . ARG A 1 203 ? -4.699 13.406 10.883 1 92 203 ARG A N 1
ATOM 1651 C CA . ARG A 1 203 ? -3.361 12.852 11.055 1 92 203 ARG A CA 1
ATOM 1652 C C . ARG A 1 203 ? -3.404 11.555 11.852 1 92 203 ARG A C 1
ATOM 1654 O O . ARG A 1 203 ? -3.957 11.516 12.953 1 92 203 ARG A O 1
ATOM 1661 N N . ILE A 1 204 ? -2.838 10.555 11.258 1 91.25 204 ILE A N 1
ATOM 1662 C CA . ILE A 1 204 ? -2.773 9.234 11.875 1 91.25 204 ILE A CA 1
ATOM 1663 C C . ILE A 1 204 ? -1.347 8.945 12.336 1 91.25 204 ILE A C 1
ATOM 1665 O O . ILE A 1 204 ? -0.411 8.969 11.531 1 91.25 204 ILE A O 1
ATOM 1669 N N . PHE A 1 205 ? -1.197 8.633 13.594 1 89.44 205 PHE A N 1
ATOM 1670 C CA . PHE A 1 205 ? 0.125 8.375 14.148 1 89.44 205 PHE A CA 1
ATOM 1671 C C . PHE A 1 205 ? 0.448 6.887 14.109 1 89.44 205 PHE A C 1
ATOM 1673 O O . PHE A 1 205 ? -0.353 6.062 14.547 1 89.44 205 PHE A O 1
ATOM 1680 N N . LEU A 1 206 ? 1.637 6.605 13.633 1 90.69 206 LEU A N 1
ATOM 1681 C CA . LEU A 1 206 ? 2.068 5.227 13.43 1 90.69 206 LEU A CA 1
ATOM 1682 C C . LEU A 1 206 ? 3.479 5.012 13.969 1 90.69 206 LEU A C 1
ATOM 1684 O O . LEU A 1 206 ? 4.25 5.961 14.094 1 90.69 206 LEU A O 1
ATOM 1688 N N . ALA A 1 207 ? 3.77 3.773 14.25 1 88.62 207 ALA A N 1
ATOM 1689 C CA . ALA A 1 207 ? 5.156 3.406 14.516 1 88.62 207 ALA A CA 1
ATOM 1690 C C . ALA A 1 207 ? 5.996 3.473 13.242 1 88.62 207 ALA A C 1
ATOM 1692 O O . ALA A 1 207 ? 5.461 3.684 12.148 1 88.62 207 ALA A O 1
ATOM 1693 N N . ASN A 1 208 ? 7.32 3.289 13.367 1 87.38 208 ASN A N 1
ATOM 1694 C CA . ASN A 1 208 ? 8.234 3.451 12.242 1 87.38 208 ASN A CA 1
ATOM 1695 C C . ASN A 1 208 ? 8.008 2.379 11.18 1 87.38 208 ASN A C 1
ATOM 1697 O O . ASN A 1 208 ? 8.406 2.553 10.031 1 87.38 208 ASN A O 1
ATOM 1701 N N . ASP A 1 209 ? 7.316 1.305 11.602 1 89.31 209 ASP A N 1
ATOM 1702 C CA . ASP A 1 209 ? 7.094 0.217 10.656 1 89.31 209 ASP A CA 1
ATOM 1703 C C . ASP A 1 209 ? 5.68 0.277 10.07 1 89.31 209 ASP A C 1
ATOM 1705 O O . ASP A 1 209 ? 5.258 -0.633 9.359 1 89.31 209 ASP A O 1
ATOM 1709 N N . GLY A 1 210 ? 4.961 1.324 10.43 1 90.62 210 GLY A N 1
ATOM 1710 C CA . GLY A 1 210 ? 3.623 1.508 9.891 1 90.62 210 GLY A CA 1
ATOM 1711 C C . GLY A 1 210 ? 2.543 0.888 10.758 1 90.62 210 GLY A C 1
ATOM 1712 O O . GLY A 1 210 ? 1.354 1.006 10.453 1 90.62 210 GLY A O 1
ATOM 1713 N N . SER A 1 211 ? 2.922 0.204 11.852 1 89.62 211 SER A N 1
ATOM 1714 C CA . SER A 1 211 ? 1.93 -0.344 12.773 1 89.62 211 SER A CA 1
ATOM 1715 C C . SER A 1 211 ? 1.37 0.737 13.688 1 89.62 211 SER A C 1
ATOM 1717 O O . SER A 1 211 ? 1.91 1.843 13.758 1 89.62 211 SER A O 1
ATOM 1719 N N . PRO A 1 212 ? 0.257 0.416 14.32 1 85.69 212 PRO A N 1
ATOM 1720 C CA . PRO A 1 212 ? -0.296 1.411 15.234 1 85.69 212 PRO A CA 1
ATOM 1721 C C . PRO A 1 212 ? 0.687 1.809 16.344 1 85.69 212 PRO A C 1
ATOM 1723 O O . PRO A 1 212 ? 1.429 0.962 16.844 1 85.69 212 PRO A O 1
ATOM 1726 N N . LEU A 1 213 ? 0.649 3.061 16.531 1 81.12 213 LEU A N 1
ATOM 1727 C CA . LEU A 1 213 ? 1.479 3.553 17.641 1 81.12 213 LEU A CA 1
ATOM 1728 C C . LEU A 1 213 ? 0.852 3.221 18.984 1 81.12 213 LEU A C 1
ATOM 1730 O O . LEU A 1 213 ? -0.323 3.516 19.219 1 81.12 213 LEU A O 1
ATOM 1734 N N . THR A 1 214 ? 1.506 2.326 19.781 1 67.88 214 THR A N 1
ATOM 1735 C CA . THR A 1 214 ? 0.992 1.954 21.094 1 67.88 214 THR A CA 1
ATOM 1736 C C . THR A 1 214 ? 0.851 3.184 21.984 1 67.88 214 THR A C 1
ATOM 1738 O O . THR A 1 214 ? 1.646 4.121 21.891 1 67.88 214 THR A O 1
ATOM 1741 N N . LYS A 1 215 ? -0.406 3.316 22.625 1 60.72 215 LYS A N 1
ATOM 1742 C CA . LYS A 1 215 ? -0.909 4.449 23.391 1 60.72 215 LYS A CA 1
ATOM 1743 C C . LYS A 1 215 ? 0.123 4.926 24.406 1 60.72 215 LYS A C 1
ATOM 1745 O O . LYS A 1 215 ? 0.115 6.094 24.812 1 60.72 215 LYS A O 1
ATOM 1750 N N . ASP A 1 216 ? 0.748 3.939 24.922 1 52.09 216 ASP A N 1
ATOM 1751 C CA . ASP A 1 216 ? 1.512 4.477 26.047 1 52.09 216 ASP A CA 1
ATOM 1752 C C . ASP A 1 216 ? 2.334 5.691 25.609 1 52.09 216 ASP A C 1
ATOM 1754 O O . ASP A 1 216 ? 2.857 6.422 26.453 1 52.09 216 ASP A O 1
ATOM 1758 N N . LYS A 1 217 ? 2.537 5.801 24.391 1 51.84 217 LYS A N 1
ATOM 1759 C CA . LYS A 1 217 ? 3.359 6.945 24 1 51.84 217 LYS A CA 1
ATOM 1760 C C . LYS A 1 217 ? 2.51 8.203 23.828 1 51.84 217 LYS A C 1
ATOM 1762 O O . LYS A 1 217 ? 1.641 8.25 22.953 1 51.84 217 LYS A O 1
ATOM 1767 N N . GLU A 1 218 ? 2.137 8.836 24.891 1 46.94 218 GLU A N 1
ATOM 1768 C CA . GLU A 1 218 ? 1.264 9.969 25.203 1 46.94 218 GLU A CA 1
ATOM 1769 C C . GLU A 1 218 ? 1.14 10.914 24.016 1 46.94 218 GLU A C 1
ATOM 1771 O O . GLU A 1 218 ? 0.03 11.266 23.609 1 46.94 218 GLU A O 1
ATOM 1776 N N . LEU A 1 219 ? 1.985 12.18 24.062 1 48.69 219 LEU A N 1
ATOM 1777 C CA . LEU A 1 219 ? 1.579 13.578 24.016 1 48.69 219 LEU A CA 1
ATOM 1778 C C . LEU A 1 219 ? 1.298 14.031 22.594 1 48.69 219 LEU A C 1
ATOM 1780 O O . LEU A 1 219 ? 2.219 14.398 21.859 1 48.69 219 LEU A O 1
ATOM 1784 N N . ILE A 1 220 ? 0.345 13.188 21.922 1 56.5 220 ILE A N 1
ATOM 1785 C CA . ILE A 1 220 ? -0.099 13.906 20.734 1 56.5 220 ILE A CA 1
ATOM 1786 C C . ILE A 1 220 ? -0.638 15.281 21.141 1 56.5 220 ILE A C 1
ATOM 1788 O O . ILE A 1 220 ? -1.493 15.383 22.016 1 56.5 220 ILE A O 1
ATOM 1792 N N . SER A 1 221 ? 0.078 16.266 20.781 1 57.16 221 SER A N 1
ATOM 1793 C CA . SER A 1 221 ? -0.383 17.625 21.047 1 57.16 221 SER A CA 1
ATOM 1794 C C . SER A 1 221 ? -1.853 17.797 20.672 1 57.16 221 SER A C 1
ATOM 1796 O O . SER A 1 221 ? -2.369 17.078 19.828 1 57.16 221 SER A O 1
ATOM 1798 N N . ALA A 1 222 ? -2.52 18.562 21.438 1 60.94 222 ALA A N 1
ATOM 1799 C CA . ALA A 1 222 ? -3.924 18.922 21.25 1 60.94 222 ALA A CA 1
ATOM 1800 C C . ALA A 1 222 ? -4.176 19.406 19.828 1 60.94 222 ALA A C 1
ATOM 1802 O O . ALA A 1 222 ? -3.297 20.016 19.203 1 60.94 222 ALA A O 1
ATOM 1803 N N . ASP A 1 223 ? -5.242 18.844 19.219 1 73.62 223 ASP A N 1
ATOM 1804 C CA . ASP A 1 223 ? -5.664 19.359 17.906 1 73.62 223 ASP A CA 1
ATOM 1805 C C . ASP A 1 223 ? -6.137 20.797 18 1 73.62 223 ASP A C 1
ATOM 1807 O O . ASP A 1 223 ? -6.285 21.344 19.109 1 73.62 223 ASP A O 1
ATOM 1811 N N . ASN A 1 224 ? -6.109 21.578 16.984 1 77.75 224 ASN A N 1
ATOM 1812 C CA . ASN A 1 224 ? -6.516 22.984 16.953 1 77.75 224 ASN A CA 1
ATOM 1813 C C . ASN A 1 224 ? -8.016 23.125 16.703 1 77.75 224 ASN A C 1
ATOM 1815 O O . ASN A 1 224 ? -8.492 24.219 16.406 1 77.75 224 ASN A O 1
ATOM 1819 N N . CYS A 1 225 ? -8.648 21.938 16.688 1 82.81 225 CYS A N 1
ATOM 1820 C CA . CYS A 1 225 ? -10.094 22 16.484 1 82.81 225 CYS A CA 1
ATOM 1821 C C . CYS A 1 225 ? -10.812 22.297 17.781 1 82.81 225 CYS A C 1
ATOM 1823 O O . CYS A 1 225 ? -10.586 21.641 18.797 1 82.81 225 CYS A O 1
ATOM 1825 N N . LYS A 1 226 ? -11.438 23.5 17.891 1 72.69 226 LYS A N 1
ATOM 1826 C CA . LYS A 1 226 ? -12.133 23.969 19.094 1 72.69 226 LYS A CA 1
ATOM 1827 C C . LYS A 1 226 ? -13.352 23.094 19.391 1 72.69 226 LYS A C 1
ATOM 1829 O O . LYS A 1 226 ? -13.812 22.344 18.547 1 72.69 226 LYS A O 1
ATOM 1834 N N . LEU A 1 227 ? -13.539 23.344 20.703 1 61.88 227 LEU A N 1
ATOM 1835 C CA . LEU A 1 227 ? -14.727 22.672 21.219 1 61.88 227 LEU A CA 1
ATOM 1836 C C . LEU A 1 227 ? -15.992 23.281 20.641 1 61.88 227 LEU A C 1
ATOM 1838 O O . LEU A 1 227 ? -16.094 24.5 20.469 1 61.88 227 LEU A O 1
ATOM 1842 N N . GLY A 1 228 ? -16.547 22.812 19.5 1 61.31 228 GLY A N 1
ATOM 1843 C CA . GLY A 1 228 ? -17.781 23.156 18.812 1 61.31 228 GLY A CA 1
ATOM 1844 C C . GLY A 1 228 ? -18 22.359 17.547 1 61.31 228 GLY A C 1
ATOM 1845 O O . GLY A 1 228 ? -17.5 21.234 17.406 1 61.31 228 GLY A O 1
ATOM 1846 N N . TRP A 1 229 ? -18.812 23.094 16.719 1 62.5 229 TRP A N 1
ATOM 1847 C CA . TRP A 1 229 ? -19.281 22.391 15.523 1 62.5 229 TRP A CA 1
ATOM 1848 C C . TRP A 1 229 ? -18.203 22.359 14.453 1 62.5 229 TRP A C 1
ATOM 1850 O O . TRP A 1 229 ? -17.672 23.406 14.078 1 62.5 229 TRP A O 1
ATOM 1860 N N . ILE A 1 230 ? -17.688 21.234 14.242 1 74.94 230 ILE A N 1
ATOM 1861 C CA . ILE A 1 230 ? -16.797 21.016 13.117 1 74.94 230 ILE A CA 1
ATOM 1862 C C . ILE A 1 230 ? -17.594 20.578 11.891 1 74.94 230 ILE A C 1
ATOM 1864 O O . ILE A 1 230 ? -18.328 19.594 11.938 1 74.94 230 ILE A O 1
ATOM 1868 N N . LEU A 1 231 ? -17.578 21.438 10.93 1 73.31 231 LEU A N 1
ATOM 1869 C CA . LEU A 1 231 ? -18.25 21.109 9.68 1 73.31 231 LEU A CA 1
ATOM 1870 C C . LEU A 1 231 ? -17.391 20.172 8.828 1 73.31 231 LEU A C 1
ATOM 1872 O O . LEU A 1 231 ? -16.188 20.375 8.695 1 73.31 231 LEU A O 1
ATOM 1876 N N . ILE A 1 232 ? -18.016 19.125 8.352 1 76.75 232 ILE A N 1
ATOM 1877 C CA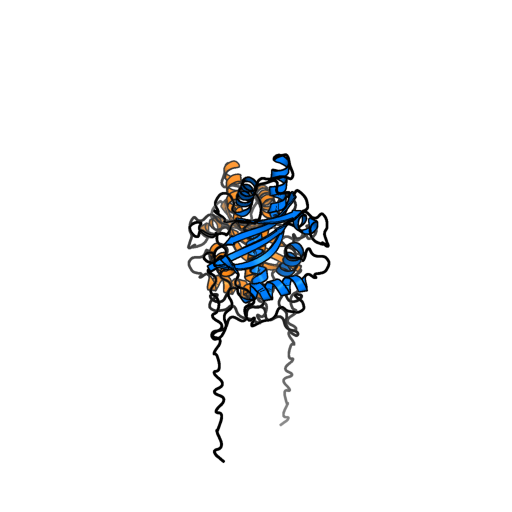 . ILE A 1 232 ? -17.344 18.141 7.512 1 76.75 232 ILE A CA 1
ATOM 1878 C C . ILE A 1 232 ? -17.797 18.297 6.062 1 76.75 232 ILE A C 1
ATOM 1880 O O . ILE A 1 232 ? -18.984 18.484 5.793 1 76.75 232 ILE A O 1
ATOM 1884 N N . MET B 1 1 ? 48.156 -26.594 -52.5 1 38.78 1 MET B N 1
ATOM 1885 C CA . MET B 1 1 ? 47.594 -26.531 -51.156 1 38.78 1 MET B CA 1
ATOM 1886 C C . MET B 1 1 ? 46.719 -25.297 -50.969 1 38.78 1 MET B C 1
ATOM 1888 O O . MET B 1 1 ? 47.219 -24.172 -50.938 1 38.78 1 MET B O 1
ATOM 1892 N N . THR B 1 2 ? 45.469 -25.281 -51.531 1 50 2 THR B N 1
ATOM 1893 C CA . THR B 1 2 ? 44.438 -24.234 -51.5 1 50 2 THR B CA 1
ATOM 1894 C C . THR B 1 2 ? 43.906 -24.031 -50.094 1 50 2 THR B C 1
ATOM 1896 O O . THR B 1 2 ? 43.438 -24.969 -49.438 1 50 2 THR B O 1
ATOM 1899 N N . ILE B 1 3 ? 44.406 -23 -49.406 1 49.25 3 ILE B N 1
ATOM 1900 C CA . ILE B 1 3 ? 43.938 -22.594 -48.062 1 49.25 3 ILE B CA 1
ATOM 1901 C C . ILE B 1 3 ? 42.531 -22.047 -48.156 1 49.25 3 ILE B C 1
ATOM 1903 O O . ILE B 1 3 ? 42.25 -21.062 -48.844 1 49.25 3 ILE B O 1
ATOM 1907 N N . LEU B 1 4 ? 41.5 -22.906 -47.875 1 49.47 4 LEU B N 1
ATOM 1908 C CA . LEU B 1 4 ? 40.125 -22.453 -47.719 1 49.47 4 LEU B CA 1
ATOM 1909 C C . LEU B 1 4 ? 39.969 -21.688 -46.406 1 49.47 4 LEU B C 1
ATOM 1911 O O . LEU B 1 4 ? 40.25 -22.219 -45.312 1 49.47 4 LEU B O 1
ATOM 1915 N N . PHE B 1 5 ? 40.031 -20.344 -46.5 1 50.94 5 PHE B N 1
ATOM 1916 C CA . PHE B 1 5 ? 39.719 -19.484 -45.344 1 50.94 5 PHE B CA 1
ATOM 1917 C C . PHE B 1 5 ? 38.25 -19.578 -45 1 50.94 5 PHE B C 1
ATOM 1919 O O . PHE B 1 5 ? 37.375 -19.25 -45.844 1 50.94 5 PHE B O 1
ATOM 1926 N N . PHE B 1 6 ? 37.906 -20.391 -44 1 48.91 6 PHE B N 1
ATOM 1927 C CA . PHE B 1 6 ? 36.531 -20.406 -43.469 1 48.91 6 PHE B CA 1
ATOM 1928 C C . PHE B 1 6 ? 36.25 -19.141 -42.688 1 48.91 6 PHE B C 1
ATOM 1930 O O . PHE B 1 6 ? 36.875 -18.891 -41.625 1 48.91 6 PHE B O 1
ATOM 1937 N N . VAL B 1 7 ? 35.719 -18.156 -43.375 1 49.22 7 VAL B N 1
ATOM 1938 C CA . VAL B 1 7 ? 35.219 -16.984 -42.656 1 49.22 7 VAL B CA 1
ATOM 1939 C C . VAL B 1 7 ? 34 -17.391 -41.781 1 49.22 7 VAL B C 1
ATOM 1941 O O . VAL B 1 7 ? 32.969 -17.797 -42.312 1 49.22 7 VAL B O 1
ATOM 1944 N N . LEU B 1 8 ? 34.219 -17.625 -40.469 1 46.69 8 LEU B N 1
ATOM 1945 C CA . LEU B 1 8 ? 33.125 -17.766 -39.531 1 46.69 8 LEU B CA 1
ATOM 1946 C C . LEU B 1 8 ? 32.375 -16.453 -39.375 1 46.69 8 LEU B C 1
ATOM 1948 O O . LEU B 1 8 ? 32.906 -15.477 -38.844 1 46.69 8 LEU B O 1
ATOM 1952 N N . VAL B 1 9 ? 31.344 -16.203 -40.219 1 45.09 9 VAL B N 1
ATOM 1953 C CA . VAL B 1 9 ? 30.422 -15.109 -39.969 1 45.09 9 VAL B CA 1
ATOM 1954 C C . VAL B 1 9 ? 29.656 -15.336 -38.688 1 45.09 9 VAL B C 1
ATOM 1956 O O . VAL B 1 9 ? 28.875 -16.281 -38.562 1 45.09 9 VAL B O 1
ATOM 1959 N N . PHE B 1 10 ? 30.172 -14.781 -37.562 1 43.19 10 PHE B N 1
ATOM 1960 C CA . PHE B 1 10 ? 29.344 -14.672 -36.375 1 43.19 10 PHE B CA 1
ATOM 1961 C C . PHE B 1 10 ? 28.125 -13.805 -36.656 1 43.19 10 PHE B C 1
ATOM 1963 O O . PHE B 1 10 ? 28.25 -12.586 -36.781 1 43.19 10 PHE B O 1
ATOM 1970 N N . LEU B 1 11 ? 27.109 -14.359 -37.156 1 41.09 11 LEU B N 1
ATOM 1971 C CA . LEU B 1 11 ? 25.844 -13.656 -37.062 1 41.09 11 LEU B CA 1
ATOM 1972 C C . LEU B 1 11 ? 25.5 -13.344 -35.594 1 41.09 11 LEU B C 1
ATOM 1974 O O . LEU B 1 11 ? 25.25 -14.258 -34.812 1 41.09 11 LEU B O 1
ATOM 1978 N N . HIS B 1 12 ? 25.953 -12.211 -35.219 1 41.47 12 HIS B N 1
ATOM 1979 C CA . HIS B 1 12 ? 25.359 -11.719 -33.969 1 41.47 12 HIS B CA 1
ATOM 1980 C C . HIS B 1 12 ? 23.844 -11.68 -34.062 1 41.47 12 HIS B C 1
ATOM 1982 O O . HIS B 1 12 ? 23.281 -10.914 -34.875 1 41.47 12 HIS B O 1
ATOM 1988 N N . LYS B 1 13 ? 23.203 -12.797 -33.875 1 38.38 13 LYS B N 1
ATOM 1989 C CA . LYS B 1 13 ? 21.766 -12.656 -33.594 1 38.38 13 LYS B CA 1
ATOM 1990 C C . LYS B 1 13 ? 21.516 -11.539 -32.594 1 38.38 13 LYS B C 1
ATOM 1992 O O . LYS B 1 13 ? 21.906 -11.633 -31.422 1 38.38 13 LYS B O 1
ATOM 1997 N N . SER B 1 14 ? 21.406 -10.344 -33.062 1 38.53 14 SER B N 1
ATOM 1998 C CA . SER B 1 14 ? 20.812 -9.336 -32.188 1 38.53 14 SER B CA 1
ATOM 1999 C C . SER B 1 14 ? 19.531 -9.867 -31.531 1 38.53 14 SER B C 1
ATOM 2001 O O . SER B 1 14 ? 18.516 -10.039 -32.188 1 38.53 14 SER B O 1
ATOM 2003 N N . GLU B 1 15 ? 19.625 -10.789 -30.688 1 37.12 15 GLU B N 1
ATOM 2004 C CA . GLU B 1 15 ? 18.422 -11.062 -29.922 1 37.12 15 GLU B CA 1
ATOM 2005 C C . GLU B 1 15 ? 17.75 -9.773 -29.453 1 37.12 15 GLU B C 1
ATOM 2007 O O . GLU B 1 15 ? 18.281 -9.078 -28.578 1 37.12 15 GLU B O 1
ATOM 2012 N N . HIS B 1 16 ? 17.188 -9.016 -30.312 1 36.81 16 HIS B N 1
ATOM 2013 C CA . HIS B 1 16 ? 16.25 -7.996 -29.844 1 36.81 16 HIS B CA 1
ATOM 2014 C C . HIS B 1 16 ? 15.398 -8.516 -28.703 1 36.81 16 HIS B C 1
ATOM 2016 O O . HIS B 1 16 ? 14.586 -9.422 -28.891 1 36.81 16 HIS B O 1
ATOM 2022 N N . THR B 1 17 ? 15.945 -8.695 -27.562 1 41.75 17 THR B N 1
ATOM 2023 C CA . THR B 1 17 ? 15.078 -9 -26.438 1 41.75 17 THR B CA 1
ATOM 2024 C C . THR B 1 17 ? 13.805 -8.164 -26.5 1 41.75 17 THR B C 1
ATOM 2026 O O . THR B 1 17 ? 13.859 -6.938 -26.438 1 41.75 17 THR B O 1
ATOM 2029 N N . PHE B 1 18 ? 12.914 -8.477 -27.312 1 39.59 18 PHE B N 1
ATOM 2030 C CA . PHE B 1 18 ? 11.578 -7.891 -27.344 1 39.59 18 PHE B CA 1
ATOM 2031 C C . PHE B 1 18 ? 11.055 -7.664 -25.922 1 39.59 18 PHE B C 1
ATOM 2033 O O . PHE B 1 18 ? 11.016 -8.594 -25.125 1 39.59 18 PHE B O 1
ATOM 2040 N N . ALA B 1 19 ? 11.297 -6.555 -25.312 1 48.06 19 ALA B N 1
ATOM 2041 C CA . ALA B 1 19 ? 10.555 -6.195 -24.109 1 48.06 19 ALA B CA 1
ATOM 2042 C C . ALA B 1 19 ? 9.125 -6.723 -24.156 1 48.06 19 ALA B C 1
ATOM 2044 O O . ALA B 1 19 ? 8.359 -6.352 -25.047 1 48.06 19 ALA B O 1
ATOM 2045 N N . GLN B 1 20 ? 8.914 -7.949 -23.953 1 54.94 20 GLN B N 1
ATOM 2046 C CA . GLN B 1 20 ? 7.574 -8.516 -23.953 1 54.94 20 GLN B CA 1
ATOM 2047 C C . GLN B 1 20 ? 6.594 -7.598 -23.219 1 54.94 20 GLN B C 1
ATOM 2049 O O . GLN B 1 20 ? 6.832 -7.203 -22.078 1 54.94 20 GLN B O 1
ATOM 2054 N N . THR B 1 21 ? 5.805 -6.758 -23.906 1 69.56 21 THR B N 1
ATOM 2055 C CA . THR B 1 21 ? 4.793 -5.801 -23.469 1 69.56 21 THR B CA 1
ATOM 2056 C C . THR B 1 21 ? 3.617 -6.523 -22.812 1 69.56 21 THR B C 1
ATOM 2058 O O . THR B 1 21 ? 3.217 -7.598 -23.25 1 69.56 21 THR B O 1
ATOM 2061 N N . TYR B 1 22 ? 3.412 -6.332 -21.547 1 80.19 22 TYR B N 1
ATOM 2062 C CA . TYR B 1 22 ? 2.227 -6.848 -20.859 1 80.19 22 TYR B CA 1
ATOM 2063 C C . TYR B 1 22 ? 1.103 -5.82 -20.875 1 80.19 22 TYR B C 1
ATOM 2065 O O . TYR B 1 22 ? 1.354 -4.613 -20.969 1 80.19 22 TYR B O 1
ATOM 2073 N N . SER B 1 23 ? -0.143 -6.375 -20.875 1 82.38 23 SER B N 1
ATOM 2074 C CA . SER B 1 23 ? -1.283 -5.465 -20.906 1 82.38 23 SER B CA 1
ATOM 2075 C C . SER B 1 23 ? -2.133 -5.586 -19.656 1 82.38 23 SER B C 1
ATOM 2077 O O . SER B 1 23 ? -3.107 -4.852 -19.484 1 82.38 23 SER B O 1
ATOM 2079 N N . ALA B 1 24 ? -1.769 -6.492 -18.797 1 88.5 24 ALA B N 1
ATOM 2080 C CA . ALA B 1 24 ? -2.5 -6.699 -17.562 1 88.5 24 ALA B CA 1
ATOM 2081 C C . ALA B 1 24 ? -1.567 -7.164 -16.438 1 88.5 24 ALA B C 1
ATOM 2083 O O . ALA B 1 24 ? -0.399 -7.473 -16.688 1 88.5 24 ALA B O 1
ATOM 2084 N N . LEU B 1 25 ? -2.07 -7.07 -15.289 1 91.19 25 LEU B N 1
ATOM 2085 C CA . LEU B 1 25 ? -1.405 -7.586 -14.094 1 91.19 25 LEU B CA 1
ATOM 2086 C C . LEU B 1 25 ? -2.277 -8.617 -13.391 1 91.19 25 LEU B C 1
ATOM 2088 O O . LEU B 1 25 ? -3.506 -8.523 -13.422 1 91.19 25 LEU B O 1
ATOM 2092 N N . VAL B 1 26 ? -1.635 -9.578 -12.781 1 92.81 26 VAL B N 1
ATOM 2093 C CA . VAL B 1 26 ? -2.316 -10.523 -11.906 1 92.81 26 VAL B CA 1
ATOM 2094 C C . VAL B 1 26 ? -1.787 -10.391 -10.477 1 92.81 26 VAL B C 1
ATOM 2096 O O . VAL B 1 26 ? -0.604 -10.625 -10.227 1 92.81 26 VAL B O 1
ATOM 2099 N N . LEU B 1 27 ? -2.598 -9.945 -9.617 1 95.25 27 LEU B N 1
ATOM 2100 C CA . LEU B 1 27 ? -2.299 -10.047 -8.195 1 95.25 27 LEU B CA 1
ATOM 2101 C C . LEU B 1 27 ? -2.689 -11.414 -7.652 1 95.25 27 LEU B C 1
ATOM 2103 O O . LEU B 1 27 ? -3.875 -11.742 -7.578 1 95.25 27 LEU B O 1
ATOM 2107 N N . SER B 1 28 ? -1.698 -12.18 -7.242 1 95.94 28 SER B N 1
ATOM 2108 C CA . SER B 1 28 ? -1.914 -13.555 -6.797 1 95.94 28 SER B CA 1
ATOM 2109 C C . SER B 1 28 ? -1.826 -13.664 -5.281 1 95.94 28 SER B C 1
ATOM 2111 O O . SER B 1 28 ? -0.885 -13.156 -4.668 1 95.94 28 SER B O 1
ATOM 2113 N N . LEU B 1 29 ? -2.805 -14.359 -4.707 1 96.25 29 LEU B N 1
ATOM 2114 C CA . LEU B 1 29 ? -2.869 -14.586 -3.266 1 96.25 29 LEU B CA 1
ATOM 2115 C C . LEU B 1 29 ? -2.836 -16.078 -2.943 1 96.25 29 LEU B C 1
ATOM 2117 O O . LEU B 1 29 ? -3.549 -16.859 -3.564 1 96.25 29 LEU B O 1
ATOM 2121 N N . SER B 1 30 ? -2.029 -16.422 -1.97 1 95 30 SER B N 1
ATOM 2122 C CA . SER B 1 30 ? -2.014 -17.781 -1.453 1 95 30 SER B CA 1
ATOM 2123 C C . SER B 1 30 ? -2.939 -17.938 -0.249 1 95 30 SER B C 1
ATOM 2125 O O . SER B 1 30 ? -2.918 -17.094 0.66 1 95 30 SER B O 1
ATOM 2127 N N . TRP B 1 31 ? -3.662 -18.969 -0.353 1 91.56 31 TRP B N 1
ATOM 2128 C CA . TRP B 1 31 ? -4.48 -19.344 0.796 1 91.56 31 TRP B CA 1
ATOM 2129 C C . TRP B 1 31 ? -3.768 -20.391 1.65 1 91.56 31 TRP B C 1
ATOM 2131 O O . TRP B 1 31 ? -3.631 -21.547 1.242 1 91.56 31 TRP B O 1
ATOM 2141 N N . SER B 1 32 ? -3.383 -19.984 2.893 1 89.94 32 SER B N 1
ATOM 2142 C CA . SER B 1 32 ? -2.475 -20.781 3.703 1 89.94 32 SER B CA 1
ATOM 2143 C C . SER B 1 32 ? -3.092 -22.141 4.047 1 89.94 32 SER B C 1
ATOM 2145 O O . SER B 1 32 ? -2.41 -23.172 4.008 1 89.94 32 SER B O 1
ATOM 2147 N N . ASN B 1 33 ? -4.414 -22.125 4.355 1 85.12 33 ASN B N 1
ATOM 2148 C CA . ASN B 1 33 ? -5.035 -23.375 4.789 1 85.12 33 ASN B CA 1
ATOM 2149 C C . ASN B 1 33 ? -4.992 -24.422 3.688 1 85.12 33 ASN B C 1
ATOM 2151 O O . ASN B 1 33 ? -4.605 -25.578 3.934 1 85.12 33 ASN B O 1
ATOM 2155 N N . GLY B 1 34 ? -5.395 -24.031 2.531 1 87.38 34 GLY B N 1
ATOM 2156 C CA . GLY B 1 34 ? -5.367 -24.969 1.425 1 87.38 34 GLY B CA 1
ATOM 2157 C C . GLY B 1 34 ? -3.959 -25.344 0.993 1 87.38 34 GLY B C 1
ATOM 2158 O O . GLY B 1 34 ? -3.676 -26.516 0.716 1 87.38 34 GLY B O 1
ATOM 2159 N N . LEU B 1 35 ? -3.119 -24.406 0.985 1 90.31 35 LEU B N 1
ATOM 2160 C CA . LEU B 1 35 ? -1.743 -24.641 0.559 1 90.31 35 LEU B CA 1
ATOM 2161 C C . LEU B 1 35 ? -1.036 -25.609 1.508 1 90.31 35 LEU B C 1
ATOM 2163 O O . LEU B 1 35 ? -0.272 -26.469 1.069 1 90.31 35 LEU B O 1
ATOM 2167 N N . CYS B 1 36 ? -1.294 -25.484 2.748 1 89.94 36 CYS B N 1
ATOM 2168 C CA . CYS B 1 36 ? -0.56 -26.25 3.742 1 89.94 36 CYS B CA 1
ATOM 2169 C C . CYS B 1 36 ? -1.157 -27.641 3.9 1 89.94 36 CYS B C 1
ATOM 2171 O O . CYS B 1 36 ? -0.572 -28.5 4.562 1 89.94 36 CYS B O 1
ATOM 2173 N N . GLU B 1 37 ? -2.318 -27.891 3.32 1 84.81 37 GLU B N 1
ATOM 2174 C CA . GLU B 1 37 ? -2.852 -29.25 3.258 1 84.81 37 GLU B CA 1
ATOM 2175 C C . GLU B 1 37 ? -2.031 -30.125 2.312 1 84.81 37 GLU B C 1
ATOM 2177 O O . GLU B 1 37 ? -1.948 -31.344 2.498 1 84.81 37 GLU B O 1
ATOM 2182 N N . THR B 1 38 ? -1.423 -29.438 1.388 1 84.88 38 THR B N 1
ATOM 2183 C CA . THR B 1 38 ? -0.758 -30.219 0.354 1 84.88 38 THR B CA 1
ATOM 2184 C C . THR B 1 38 ? 0.742 -29.938 0.341 1 84.88 38 THR B C 1
ATOM 2186 O O . THR B 1 38 ? 1.48 -30.516 -0.458 1 84.88 38 THR B O 1
ATOM 2189 N N . ASN B 1 39 ? 1.196 -29.062 1.176 1 88.81 39 ASN B N 1
ATOM 2190 C CA . ASN B 1 39 ? 2.607 -28.703 1.28 1 88.81 39 ASN B CA 1
ATOM 2191 C C . ASN B 1 39 ? 3.07 -28.672 2.734 1 88.81 39 ASN B C 1
ATOM 2193 O O . ASN B 1 39 ? 2.25 -28.578 3.648 1 88.81 39 ASN B O 1
ATOM 2197 N N . ASP B 1 40 ? 4.426 -28.812 2.938 1 91.31 40 ASP B N 1
ATOM 2198 C CA . ASP B 1 40 ? 5.008 -28.656 4.266 1 91.31 40 ASP B CA 1
ATOM 2199 C C . ASP B 1 40 ? 5.168 -27.188 4.629 1 91.31 40 ASP B C 1
ATOM 2201 O O . ASP B 1 40 ? 6.012 -26.484 4.059 1 91.31 40 ASP B O 1
ATOM 2205 N N . CYS B 1 41 ? 4.34 -26.75 5.543 1 92.06 41 CYS B N 1
ATOM 2206 C CA . CYS B 1 41 ? 4.289 -25.312 5.852 1 92.06 41 CYS B CA 1
ATOM 2207 C C . CYS B 1 41 ? 4.824 -25.047 7.25 1 92.06 41 CYS B C 1
ATOM 2209 O O . CYS B 1 41 ? 4.848 -25.938 8.094 1 92.06 41 CYS B O 1
ATOM 2211 N N . THR B 1 42 ? 5.375 -23.734 7.512 1 80.94 42 THR B N 1
ATOM 2212 C CA . THR B 1 42 ? 5.852 -23.234 8.797 1 80.94 42 THR B CA 1
ATOM 2213 C C . THR B 1 42 ? 4.676 -22.875 9.703 1 80.94 42 THR B C 1
ATOM 2215 O O . THR B 1 42 ? 4.805 -22.891 10.93 1 80.94 42 THR B O 1
ATOM 2218 N N . THR B 1 43 ? 3.625 -22.344 9.188 1 68.75 43 THR B N 1
ATOM 2219 C CA . THR B 1 43 ? 2.52 -21.781 9.961 1 68.75 43 THR B CA 1
ATOM 2220 C C . THR B 1 43 ? 1.273 -22.656 9.828 1 68.75 43 THR B C 1
ATOM 2222 O O . THR B 1 43 ? 0.184 -22.141 9.547 1 68.75 43 THR B O 1
ATOM 2225 N N . GLN B 1 44 ? 1.43 -23.844 10.234 1 63.16 44 GLN B N 1
ATOM 2226 C CA . GLN B 1 44 ? 0.279 -24.734 10.125 1 63.16 44 GLN B CA 1
ATOM 2227 C C . GLN B 1 44 ? -0.886 -24.219 10.977 1 63.16 44 GLN B C 1
ATOM 2229 O O . GLN B 1 44 ? -0.698 -23.844 12.133 1 63.16 44 GLN B O 1
ATOM 2234 N N . GLY B 1 45 ? -1.981 -23.922 10.32 1 62.81 45 GLY B N 1
ATOM 2235 C CA . GLY B 1 45 ? -3.199 -23.578 11.023 1 62.81 45 GLY B CA 1
ATOM 2236 C C . GLY B 1 45 ? -3.549 -22.094 10.906 1 62.81 45 GLY B C 1
ATOM 2237 O O . GLY B 1 45 ? -4.629 -21.672 11.328 1 62.81 45 GLY B O 1
ATOM 2238 N N . GLU B 1 46 ? -2.635 -21.391 10.398 1 72.31 46 GLU B N 1
ATOM 2239 C CA . GLU B 1 46 ? -2.99 -19.984 10.234 1 72.31 46 GLU B CA 1
ATOM 2240 C C . GLU B 1 46 ? -3.861 -19.766 8.992 1 72.31 46 GLU B C 1
ATOM 2242 O O . GLU B 1 46 ? -3.5 -20.203 7.898 1 72.31 46 GLU B O 1
ATOM 2247 N N . ARG B 1 47 ? -5.07 -19.359 9.195 1 79.75 47 ARG B N 1
ATOM 2248 C CA . ARG B 1 47 ? -6.016 -19.109 8.109 1 79.75 47 ARG B CA 1
ATOM 2249 C C . ARG B 1 47 ? -5.902 -17.672 7.625 1 79.75 47 ARG B C 1
ATOM 2251 O O . ARG B 1 47 ? -6.508 -16.766 8.203 1 79.75 47 ARG B O 1
ATOM 2258 N N . ARG B 1 48 ? -5.035 -17.562 6.621 1 87.06 48 ARG B N 1
ATOM 2259 C CA . ARG B 1 48 ? -4.879 -16.203 6.094 1 87.06 48 ARG B CA 1
ATOM 2260 C C . ARG B 1 48 ? -4.539 -16.234 4.609 1 87.06 48 ARG B C 1
ATOM 2262 O O . ARG B 1 48 ? -3.953 -17.203 4.117 1 87.06 48 ARG B O 1
ATOM 2269 N N . PHE B 1 49 ? -4.965 -15.242 3.961 1 92.44 49 PHE B N 1
ATOM 2270 C CA . PHE B 1 49 ? -4.48 -14.953 2.615 1 92.44 49 PHE B CA 1
ATOM 2271 C C . PHE B 1 49 ? -3.195 -14.133 2.668 1 92.44 49 PHE B C 1
ATOM 2273 O O . PHE B 1 49 ? -3.113 -13.141 3.395 1 92.44 49 PHE B O 1
ATOM 2280 N N . LYS B 1 50 ? -2.188 -14.617 1.953 1 95.31 50 LYS B N 1
ATOM 2281 C CA . LYS B 1 50 ? -0.922 -13.906 1.797 1 95.31 50 LYS B CA 1
ATOM 2282 C C . LYS B 1 50 ? -0.626 -13.633 0.326 1 95.31 50 LYS B C 1
ATOM 2284 O O . LYS B 1 50 ? -1.173 -14.289 -0.559 1 95.31 50 LYS B O 1
ATOM 2289 N N . ILE B 1 51 ? 0.197 -12.672 0.102 1 98 51 ILE B N 1
ATOM 2290 C CA . ILE B 1 51 ? 0.605 -12.367 -1.266 1 98 51 ILE B CA 1
ATOM 2291 C C . ILE B 1 51 ? 1.495 -13.492 -1.796 1 98 51 ILE B C 1
ATOM 2293 O O . ILE B 1 51 ? 2.428 -13.93 -1.116 1 98 51 ILE B O 1
ATOM 2297 N N . HIS B 1 52 ? 1.153 -14.039 -2.93 1 97.75 52 HIS B N 1
ATOM 2298 C CA . HIS B 1 52 ? 2.086 -14.875 -3.68 1 97.75 52 HIS B CA 1
ATOM 2299 C C . HIS B 1 52 ? 2.975 -14.031 -4.586 1 97.75 52 HIS B C 1
ATOM 2301 O O . HIS B 1 52 ? 4.199 -14.164 -4.562 1 97.75 52 HIS B O 1
ATOM 2307 N N . GLY B 1 53 ? 2.223 -13.109 -5.328 1 97.56 53 GLY B N 1
ATOM 2308 C CA . GLY B 1 53 ? 3.004 -12.219 -6.172 1 97.56 53 GLY B CA 1
ATOM 2309 C C . GLY B 1 53 ? 2.15 -11.336 -7.055 1 97.56 53 GLY B C 1
ATOM 2310 O O . GLY B 1 53 ? 0.921 -11.406 -7.02 1 97.56 53 GLY B O 1
ATOM 2311 N N . LEU B 1 54 ? 2.867 -10.438 -7.805 1 95.94 54 LEU B N 1
ATOM 2312 C CA . LEU B 1 54 ? 2.311 -9.617 -8.875 1 95.94 54 LEU B CA 1
ATOM 2313 C C . LEU B 1 54 ? 2.965 -9.953 -10.211 1 95.94 54 LEU B C 1
ATOM 2315 O O . LEU B 1 54 ? 4.18 -9.812 -10.367 1 95.94 54 LEU B O 1
ATOM 2319 N N . TRP B 1 55 ? 2.086 -10.352 -11.18 1 94.5 55 TRP B N 1
ATOM 2320 C CA . TRP B 1 55 ? 2.623 -10.938 -12.398 1 94.5 55 TRP B CA 1
ATOM 2321 C C . TRP B 1 55 ? 2.123 -10.195 -13.633 1 94.5 55 TRP B C 1
ATOM 2323 O O . TRP B 1 55 ? 0.921 -9.961 -13.773 1 94.5 55 TRP B O 1
ATOM 2333 N N . PRO B 1 56 ? 3.107 -9.82 -14.477 1 91.12 56 PRO B N 1
ATOM 2334 C CA . PRO B 1 56 ? 2.631 -9.328 -15.773 1 91.12 56 PRO B CA 1
ATOM 2335 C C . PRO B 1 56 ? 1.946 -10.414 -16.594 1 91.12 56 PRO B C 1
ATOM 2337 O O . PRO B 1 56 ? 2.33 -11.586 -16.531 1 91.12 56 PRO B O 1
ATOM 2340 N N . ASN B 1 57 ? 0.897 -9.961 -17.25 1 84.75 57 ASN B N 1
ATOM 2341 C CA . ASN B 1 57 ? 0.075 -10.914 -17.984 1 84.75 57 ASN B CA 1
ATOM 2342 C C . ASN B 1 57 ? -0.476 -10.297 -19.266 1 84.75 57 ASN B C 1
ATOM 2344 O O . ASN B 1 57 ? -0.545 -9.07 -19.391 1 84.75 57 ASN B O 1
ATOM 2348 N N . ASN B 1 58 ? -0.622 -11.195 -20.234 1 77.88 58 ASN B N 1
ATOM 2349 C CA . ASN B 1 58 ? -1.398 -10.844 -21.422 1 77.88 58 ASN B CA 1
ATOM 2350 C C . ASN B 1 58 ? -2.697 -11.641 -21.5 1 77.88 58 ASN B C 1
ATOM 2352 O O . ASN B 1 58 ? -2.686 -12.82 -21.844 1 77.88 58 ASN B O 1
ATOM 2356 N N . PRO B 1 59 ? -3.75 -10.891 -21.094 1 64.5 59 PRO B N 1
ATOM 2357 C CA . PRO B 1 59 ? -5.008 -11.641 -21 1 64.5 59 PRO B CA 1
ATOM 2358 C C . PRO B 1 59 ? -5.406 -12.305 -22.312 1 64.5 59 PRO B C 1
ATOM 2360 O O . PRO B 1 59 ? -6.078 -13.336 -22.297 1 64.5 59 PRO B O 1
ATOM 2363 N N . THR B 1 60 ? -5.059 -11.672 -23.359 1 63 60 THR B N 1
ATOM 2364 C CA . THR B 1 60 ? -5.48 -12.234 -24.641 1 63 60 THR B CA 1
ATOM 2365 C C . THR B 1 60 ? -4.812 -13.586 -24.875 1 63 60 THR B C 1
ATOM 2367 O O . THR B 1 60 ? -5.43 -14.5 -25.422 1 63 60 THR B O 1
ATOM 2370 N N . THR B 1 61 ? -3.66 -13.688 -24.375 1 62.78 61 THR B N 1
ATOM 2371 C CA . THR B 1 61 ? -2.922 -14.906 -24.656 1 62.78 61 THR B CA 1
ATOM 2372 C C . THR B 1 61 ? -2.807 -15.781 -23.406 1 62.78 61 THR B C 1
ATOM 2374 O O . THR B 1 61 ? -2.539 -16.984 -23.5 1 62.78 61 THR B O 1
ATOM 2377 N N . GLY B 1 62 ? -3.199 -15.172 -22.359 1 63.62 62 GLY B N 1
ATOM 2378 C CA . GLY B 1 62 ? -3.059 -15.859 -21.094 1 63.62 62 GLY B CA 1
ATOM 2379 C C . GLY B 1 62 ? -1.613 -16.109 -20.703 1 63.62 62 GLY B C 1
ATOM 2380 O O . GLY B 1 62 ? -1.336 -16.875 -19.781 1 63.62 62 GLY B O 1
ATOM 2381 N N . ILE B 1 63 ? -0.752 -15.547 -21.422 1 64.44 63 ILE B N 1
ATOM 2382 C CA . ILE B 1 63 ? 0.67 -15.812 -21.25 1 64.44 63 ILE B CA 1
ATOM 2383 C C . ILE B 1 63 ? 1.233 -14.922 -20.156 1 64.44 63 ILE B C 1
ATOM 2385 O O . ILE B 1 63 ? 0.996 -13.711 -20.141 1 64.44 63 ILE B O 1
ATOM 2389 N N . GLU B 1 64 ? 1.92 -15.672 -19.203 1 75.38 64 GLU B N 1
ATOM 2390 C CA . GLU B 1 64 ? 2.695 -14.945 -18.203 1 75.38 64 GLU B CA 1
ATOM 2391 C C . GLU B 1 64 ? 4.066 -14.547 -18.75 1 75.38 64 GLU B C 1
ATOM 2393 O O . GLU B 1 64 ? 4.711 -15.336 -19.453 1 75.38 64 GLU B O 1
ATOM 2398 N N . ILE B 1 65 ? 4.379 -13.375 -18.703 1 82.69 65 ILE B N 1
ATOM 2399 C CA . ILE B 1 65 ? 5.707 -12.867 -19.031 1 82.69 65 ILE B CA 1
ATOM 2400 C C . ILE B 1 65 ? 6.633 -13.031 -17.828 1 82.69 65 ILE B C 1
ATOM 2402 O O . ILE B 1 65 ? 6.367 -12.492 -16.75 1 82.69 65 ILE B O 1
ATOM 2406 N N . GLU B 1 66 ? 7.68 -13.828 -18.062 1 88 66 GLU B N 1
ATOM 2407 C CA . GLU B 1 66 ? 8.531 -14.148 -16.922 1 88 66 GLU B CA 1
ATOM 2408 C C . GLU B 1 66 ? 10.008 -14.125 -17.297 1 88 66 GLU B C 1
ATOM 2410 O O . GLU B 1 66 ? 10.344 -14.18 -18.484 1 88 66 GLU B O 1
ATOM 2415 N N . ASN B 1 67 ? 10.82 -13.992 -16.281 1 87.62 67 ASN B N 1
ATOM 2416 C CA . ASN B 1 67 ? 12.273 -14.094 -16.359 1 87.62 67 ASN B CA 1
ATOM 2417 C C . ASN B 1 67 ? 12.867 -13.07 -17.328 1 87.62 67 ASN B C 1
ATOM 2419 O O . ASN B 1 67 ? 13.641 -13.43 -18.219 1 87.62 67 ASN B O 1
ATOM 2423 N N . CYS B 1 68 ? 12.438 -11.938 -17.156 1 82.31 68 CYS B N 1
ATOM 2424 C CA . CYS B 1 68 ? 13.008 -10.852 -17.953 1 82.31 68 CYS B CA 1
ATOM 2425 C C . CYS B 1 68 ? 14.406 -10.484 -17.453 1 82.31 68 CYS B C 1
ATOM 2427 O O . CYS B 1 68 ? 14.734 -10.734 -16.281 1 82.31 68 CYS B O 1
ATOM 2429 N N . GLN B 1 69 ? 15.281 -10.164 -18.281 1 72.31 69 GLN B N 1
ATOM 2430 C CA . GLN B 1 69 ? 16.656 -9.859 -17.906 1 72.31 69 GLN B CA 1
ATOM 2431 C C . GLN B 1 69 ? 16.703 -8.688 -16.922 1 72.31 69 GLN B C 1
ATOM 2433 O O . GLN B 1 69 ? 16.359 -7.559 -17.281 1 72.31 69 GLN B O 1
ATOM 2438 N N . PRO B 1 70 ? 17.094 -9.172 -15.703 1 62.47 70 PRO B N 1
ATOM 2439 C CA . PRO B 1 70 ? 17.125 -8.117 -14.688 1 62.47 70 PRO B CA 1
ATOM 2440 C C . PRO B 1 70 ? 18.297 -7.152 -14.867 1 62.47 70 PRO B C 1
ATOM 2442 O O . PRO B 1 70 ? 19.422 -7.586 -15.156 1 62.47 70 PRO B O 1
ATOM 2445 N N . ILE B 1 71 ? 18.047 -5.938 -14.758 1 65.94 71 ILE B N 1
ATOM 2446 C CA . ILE B 1 71 ? 19.141 -4.973 -14.656 1 65.94 71 ILE B CA 1
ATOM 2447 C C . ILE B 1 71 ? 19.672 -4.941 -13.227 1 65.94 71 ILE B C 1
ATOM 2449 O O . ILE B 1 71 ? 20.875 -4.77 -13.016 1 65.94 71 ILE B O 1
ATOM 2453 N N . ILE B 1 72 ? 18.797 -5.18 -12.344 1 76.38 72 ILE B N 1
ATOM 2454 C CA . ILE B 1 72 ? 19.172 -5.164 -10.93 1 76.38 72 ILE B CA 1
ATOM 2455 C C . ILE B 1 72 ? 18.766 -6.48 -10.273 1 76.38 72 ILE B C 1
ATOM 2457 O O . ILE B 1 72 ? 17.609 -6.895 -10.367 1 76.38 72 ILE B O 1
ATOM 2461 N N . SER B 1 73 ? 19.703 -7.129 -9.703 1 84.88 73 SER B N 1
ATOM 2462 C CA . SER B 1 73 ? 19.422 -8.359 -8.961 1 84.88 73 SER B CA 1
ATOM 2463 C C . SER B 1 73 ? 18.766 -8.055 -7.617 1 84.88 73 SER B C 1
ATOM 2465 O O . SER B 1 73 ? 18.922 -6.965 -7.07 1 84.88 73 SER B O 1
ATOM 2467 N N . PHE B 1 74 ? 18.031 -9.039 -7.129 1 90.88 74 PHE B N 1
ATOM 2468 C CA . PHE B 1 74 ? 17.484 -8.906 -5.781 1 90.88 74 PHE B CA 1
ATOM 2469 C C . PHE B 1 74 ? 18.609 -8.922 -4.746 1 90.88 74 PHE B C 1
ATOM 2471 O O . PHE B 1 74 ? 19.547 -9.711 -4.848 1 90.88 74 PHE B O 1
ATOM 2478 N N . PRO B 1 75 ? 18.547 -8.047 -3.805 1 88.88 75 PRO B N 1
ATOM 2479 C CA . PRO B 1 75 ? 19.625 -7.977 -2.814 1 88.88 75 PRO B CA 1
ATOM 2480 C C . PRO B 1 75 ? 19.609 -9.156 -1.85 1 88.88 75 PRO B C 1
ATOM 2482 O O . PRO B 1 75 ? 18.578 -9.82 -1.689 1 88.88 75 PRO B O 1
ATOM 2485 N N . THR B 1 76 ? 20.719 -9.383 -1.145 1 91.44 76 THR B N 1
ATOM 2486 C CA . THR B 1 76 ? 20.875 -10.484 -0.197 1 91.44 76 THR B CA 1
ATOM 2487 C C . THR B 1 76 ? 20.094 -10.203 1.083 1 91.44 76 THR B C 1
ATOM 2489 O O . THR B 1 76 ? 19.797 -11.117 1.856 1 91.44 76 THR B O 1
ATOM 2492 N N . THR B 1 77 ? 19.844 -8.938 1.342 1 89.38 77 THR B N 1
ATOM 2493 C CA . THR B 1 77 ? 19.016 -8.5 2.453 1 89.38 77 THR B CA 1
ATOM 2494 C C . THR B 1 77 ? 18.141 -7.316 2.045 1 89.38 77 THR B C 1
ATOM 2496 O O . THR B 1 77 ? 18.422 -6.652 1.044 1 89.38 77 THR B O 1
ATOM 2499 N N . ILE B 1 78 ? 17.156 -7.168 2.818 1 89.62 78 ILE B N 1
ATOM 2500 C CA . ILE B 1 78 ? 16.312 -6.02 2.533 1 89.62 78 ILE B CA 1
ATOM 2501 C C . ILE B 1 78 ? 16.375 -5.031 3.697 1 89.62 78 ILE B C 1
ATOM 2503 O O . ILE B 1 78 ? 15.445 -4.242 3.898 1 89.62 78 ILE B O 1
ATOM 2507 N N . ASP B 1 79 ? 17.422 -5.094 4.438 1 84.94 79 ASP B N 1
ATOM 2508 C CA . ASP B 1 79 ? 17.578 -4.301 5.652 1 84.94 79 ASP B CA 1
ATOM 2509 C C . ASP B 1 79 ? 17.578 -2.805 5.336 1 84.94 79 ASP B C 1
ATOM 2511 O O . ASP B 1 79 ? 17.266 -1.983 6.199 1 84.94 79 ASP B O 1
ATOM 2515 N N . ASP B 1 80 ? 17.859 -2.566 4.094 1 80.56 80 ASP B N 1
ATOM 2516 C CA . ASP B 1 80 ? 17.969 -1.16 3.721 1 80.56 80 ASP B CA 1
ATOM 2517 C C . ASP B 1 80 ? 16.656 -0.638 3.137 1 80.56 80 ASP B C 1
ATOM 2519 O O . ASP B 1 80 ? 16.547 0.54 2.791 1 80.56 80 ASP B O 1
ATOM 2523 N N . TRP B 1 81 ? 15.703 -1.462 3.047 1 86.75 81 TRP B N 1
ATOM 2524 C CA . TRP B 1 81 ? 14.398 -1.021 2.574 1 86.75 81 TRP B CA 1
ATOM 2525 C C . TRP B 1 81 ? 13.633 -0.296 3.678 1 86.75 81 TRP B C 1
ATOM 2527 O O . TRP B 1 81 ? 14.062 -0.286 4.832 1 86.75 81 TRP B O 1
ATOM 2537 N N . SER B 1 82 ? 12.594 0.474 3.285 1 86.88 82 SER B N 1
ATOM 2538 C CA . SER B 1 82 ? 11.789 1.187 4.273 1 86.88 82 SER B CA 1
ATOM 2539 C C . SER B 1 82 ? 11.227 0.232 5.32 1 86.88 82 SER B C 1
ATOM 2541 O O . SER B 1 82 ? 10.812 -0.883 4.996 1 86.88 82 SER B O 1
ATOM 2543 N N . ASN B 1 83 ? 11.172 0.662 6.562 1 88.88 83 ASN B N 1
ATOM 2544 C CA . ASN B 1 83 ? 10.609 -0.136 7.645 1 88.88 83 ASN B CA 1
ATOM 2545 C C . ASN B 1 83 ? 9.164 -0.536 7.355 1 88.88 83 ASN B C 1
ATOM 2547 O O . ASN B 1 83 ? 8.75 -1.653 7.668 1 88.88 83 ASN B O 1
ATOM 2551 N N . VAL B 1 84 ? 8.438 0.338 6.766 1 91.62 84 VAL B N 1
ATOM 2552 C CA . VAL B 1 84 ? 7.031 0.093 6.449 1 91.62 84 VAL B CA 1
ATOM 2553 C C . VAL B 1 84 ? 6.922 -1.062 5.457 1 91.62 84 VAL B C 1
ATOM 2555 O O . VAL B 1 84 ? 6.191 -2.027 5.695 1 91.62 84 VAL B O 1
ATOM 2558 N N . THR B 1 85 ? 7.691 -0.955 4.359 1 93.19 85 THR B N 1
ATOM 2559 C CA . THR B 1 85 ? 7.652 -1.993 3.336 1 93.19 85 THR B CA 1
ATOM 2560 C C . THR B 1 85 ? 8.109 -3.334 3.906 1 93.19 85 THR B C 1
ATOM 2562 O O . THR B 1 85 ? 7.445 -4.355 3.705 1 93.19 85 THR B O 1
ATOM 2565 N N . ARG B 1 86 ? 9.18 -3.324 4.664 1 94 86 ARG B N 1
ATOM 2566 C CA . ARG B 1 86 ? 9.711 -4.562 5.223 1 94 86 ARG B CA 1
ATOM 2567 C C . ARG B 1 86 ? 8.703 -5.219 6.156 1 94 86 ARG B C 1
ATOM 2569 O O . ARG B 1 86 ? 8.461 -6.426 6.066 1 94 86 ARG B O 1
ATOM 2576 N N . SER B 1 87 ? 8.125 -4.434 7.031 1 94.5 87 SER B N 1
ATOM 2577 C CA . SER B 1 87 ? 7.16 -4.957 7.992 1 94.5 87 SER B CA 1
ATOM 2578 C C . SER B 1 87 ? 5.945 -5.555 7.285 1 94.5 87 SER B C 1
ATOM 2580 O O . SER B 1 87 ? 5.504 -6.656 7.625 1 94.5 87 SER B O 1
ATOM 2582 N N . MET B 1 88 ? 5.488 -4.875 6.332 1 95.81 88 MET B N 1
ATOM 2583 C CA . MET B 1 88 ? 4.312 -5.355 5.609 1 95.81 88 MET B CA 1
ATOM 2584 C C . MET B 1 88 ? 4.641 -6.609 4.805 1 95.81 88 MET B C 1
ATOM 2586 O O . MET B 1 88 ? 3.807 -7.512 4.688 1 95.81 88 MET B O 1
ATOM 2590 N N . MET B 1 89 ? 5.789 -6.641 4.227 1 97.19 89 MET B N 1
ATOM 2591 C CA . MET B 1 89 ? 6.211 -7.836 3.502 1 97.19 89 MET B CA 1
ATOM 2592 C C . MET B 1 89 ? 6.262 -9.047 4.434 1 97.19 89 MET B C 1
ATOM 2594 O O . MET B 1 89 ? 5.766 -10.117 4.09 1 97.19 89 MET B O 1
ATOM 2598 N N . GLU B 1 90 ? 6.895 -8.844 5.555 1 95.56 90 GLU B N 1
ATOM 2599 C CA . GLU B 1 90 ? 7.016 -9.938 6.516 1 95.56 90 GLU B CA 1
ATOM 2600 C C . GLU B 1 90 ? 5.641 -10.438 6.957 1 95.56 90 GLU B C 1
ATOM 2602 O O . GLU B 1 90 ? 5.426 -11.641 7.09 1 95.56 90 GLU B O 1
ATOM 2607 N N . GLU B 1 91 ? 4.738 -9.578 7.117 1 93.94 91 GLU B N 1
ATOM 2608 C CA . GLU B 1 91 ? 3.42 -9.93 7.641 1 93.94 91 GLU B CA 1
ATOM 2609 C C . GLU B 1 91 ? 2.539 -10.539 6.551 1 93.94 91 GLU B C 1
ATOM 2611 O O . GLU B 1 91 ? 1.816 -11.5 6.797 1 93.94 91 GLU B O 1
ATOM 2616 N N . HIS B 1 92 ? 2.637 -10.016 5.316 1 96 92 HIS B N 1
ATOM 2617 C CA . HIS B 1 92 ? 1.604 -10.344 4.34 1 96 92 HIS B CA 1
ATOM 2618 C C . HIS B 1 92 ? 2.195 -11.062 3.133 1 96 92 HIS B C 1
ATOM 2620 O O . HIS B 1 92 ? 1.46 -11.547 2.273 1 96 92 HIS B O 1
ATOM 2626 N N . TRP B 1 93 ? 3.555 -11.164 3.057 1 97.44 93 TRP B N 1
ATOM 2627 C CA . TRP B 1 93 ? 4.195 -11.711 1.866 1 97.44 93 TRP B CA 1
ATOM 2628 C C . TRP B 1 93 ? 5.336 -12.648 2.244 1 97.44 93 TRP B C 1
ATOM 2630 O O . TRP B 1 93 ? 6.332 -12.75 1.521 1 97.44 93 TRP B O 1
ATOM 2640 N N . GLY B 1 94 ? 5.305 -13.156 3.424 1 95.19 94 GLY B N 1
ATOM 2641 C CA . GLY B 1 94 ? 6.281 -14.156 3.828 1 95.19 94 GLY B CA 1
ATOM 2642 C C . GLY B 1 94 ? 6.02 -15.523 3.238 1 95.19 94 GLY B C 1
ATOM 2643 O O . GLY B 1 94 ? 4.875 -15.859 2.92 1 95.19 94 GLY B O 1
ATOM 2644 N N . SER B 1 95 ? 7.066 -16.297 3.164 1 95.06 95 SER B N 1
ATOM 2645 C CA . SER B 1 95 ? 6.938 -17.672 2.684 1 95.06 95 SER B CA 1
ATOM 2646 C C . SER B 1 95 ? 6.086 -18.516 3.631 1 95.06 95 SER B C 1
ATOM 2648 O O . SER B 1 95 ? 6.203 -18.391 4.852 1 95.06 95 SER B O 1
ATOM 2650 N N . LEU B 1 96 ? 5.25 -19.375 3.062 1 93.75 96 LEU B N 1
ATOM 2651 C CA . LEU B 1 96 ? 4.445 -20.312 3.836 1 93.75 96 LEU B CA 1
ATOM 2652 C C . LEU B 1 96 ? 5.125 -21.672 3.916 1 93.75 96 LEU B C 1
ATOM 2654 O O . LEU B 1 96 ? 4.746 -22.516 4.734 1 93.75 96 LEU B O 1
ATOM 2658 N N . LEU B 1 97 ? 6.102 -21.844 3.074 1 93.75 97 LEU B N 1
ATOM 2659 C CA . LEU B 1 97 ? 6.766 -23.141 2.992 1 93.75 97 LEU B CA 1
ATOM 2660 C C . LEU B 1 97 ? 7.906 -23.234 4 1 93.75 97 LEU B C 1
ATOM 2662 O O . LEU B 1 97 ? 8.703 -22.297 4.129 1 93.75 97 LEU B O 1
ATOM 2666 N N . ARG B 1 98 ? 8.031 -24.328 4.633 1 92.31 98 ARG B N 1
ATOM 2667 C CA . ARG B 1 98 ? 9.023 -24.547 5.68 1 92.31 98 ARG B CA 1
ATOM 2668 C C . ARG B 1 98 ? 10.445 -24.469 5.117 1 92.31 98 ARG B C 1
ATOM 2670 O O . ARG B 1 98 ? 11.344 -23.922 5.762 1 92.31 98 ARG B O 1
ATOM 2677 N N . MET B 1 99 ? 10.711 -24.953 3.953 1 93.06 99 MET B N 1
ATOM 2678 C CA . MET B 1 99 ? 12.055 -25.094 3.408 1 93.06 99 MET B CA 1
ATOM 2679 C C . MET B 1 99 ? 12.406 -23.906 2.527 1 93.06 99 MET B C 1
ATOM 2681 O O . MET B 1 99 ? 13.352 -23.969 1.738 1 93.06 99 MET B O 1
ATOM 2685 N N . ARG B 1 100 ? 11.672 -22.844 2.588 1 95 100 ARG B N 1
ATOM 2686 C CA . ARG B 1 100 ? 11.93 -21.641 1.803 1 95 100 ARG B CA 1
ATOM 2687 C C . ARG B 1 100 ? 11.914 -20.406 2.686 1 95 100 ARG B C 1
ATOM 2689 O O . ARG B 1 100 ? 10.891 -20.078 3.285 1 95 100 ARG B O 1
ATOM 2696 N N . THR B 1 101 ? 13.062 -19.688 2.73 1 96.06 101 THR B N 1
ATOM 2697 C CA . THR B 1 101 ? 13.133 -18.469 3.51 1 96.06 101 THR B CA 1
ATOM 2698 C C . THR B 1 101 ? 12.391 -17.328 2.803 1 96.06 101 THR B C 1
ATOM 2700 O O . THR B 1 101 ? 12.141 -17.406 1.599 1 96.06 101 THR B O 1
ATOM 2703 N N . ASN B 1 102 ? 12.094 -16.344 3.523 1 97 102 ASN B N 1
ATOM 2704 C CA . ASN B 1 102 ? 11.477 -15.156 2.943 1 97 102 ASN B CA 1
ATOM 2705 C C . ASN B 1 102 ? 12.336 -14.562 1.827 1 97 102 ASN B C 1
ATOM 2707 O O . ASN B 1 102 ? 11.828 -14.227 0.759 1 97 102 ASN B O 1
ATOM 2711 N N . ILE B 1 103 ? 13.617 -14.484 2.021 1 97.44 103 ILE B N 1
ATOM 2712 C CA . ILE B 1 103 ? 14.523 -13.883 1.053 1 97.44 103 ILE B CA 1
ATOM 2713 C C . ILE B 1 103 ? 14.531 -14.711 -0.23 1 97.44 103 ILE B C 1
ATOM 2715 O O . ILE B 1 103 ? 14.492 -14.156 -1.332 1 97.44 103 ILE B O 1
ATOM 2719 N N . GLN B 1 104 ? 14.562 -16.016 -0.093 1 97 104 GLN B N 1
ATOM 2720 C CA . GLN B 1 104 ? 14.5 -16.891 -1.261 1 97 104 GLN B CA 1
ATOM 2721 C C . GLN B 1 104 ? 13.195 -16.688 -2.029 1 97 104 GLN B C 1
ATOM 2723 O O . GLN B 1 104 ? 13.203 -16.641 -3.262 1 97 104 GLN B O 1
ATOM 2728 N N . PHE B 1 105 ? 12.125 -16.625 -1.296 1 97.75 105 PHE B N 1
ATOM 2729 C CA . PHE B 1 105 ? 10.805 -16.469 -1.886 1 97.75 105 PHE B CA 1
ATOM 2730 C C . PHE B 1 105 ? 10.711 -15.133 -2.631 1 97.75 105 PHE B C 1
ATOM 2732 O O . PHE B 1 105 ? 10.336 -15.102 -3.807 1 97.75 105 PHE B O 1
ATOM 2739 N N . TRP B 1 106 ? 11.078 -14.031 -1.995 1 97.88 106 TRP B N 1
ATOM 2740 C CA . TRP B 1 106 ? 11 -12.703 -2.582 1 97.88 106 TRP B CA 1
ATOM 2741 C C . TRP B 1 106 ? 11.969 -12.562 -3.756 1 97.88 106 TRP B C 1
ATOM 2743 O O . TRP B 1 106 ? 11.633 -11.953 -4.773 1 97.88 106 TRP B O 1
ATOM 2753 N N . SER B 1 107 ? 13.133 -13.172 -3.633 1 95.94 107 SER B N 1
ATOM 2754 C CA . SER B 1 107 ? 14.078 -13.188 -4.738 1 95.94 107 SER B CA 1
ATOM 2755 C C . SER B 1 107 ? 13.492 -13.883 -5.961 1 95.94 107 SER B C 1
ATOM 2757 O O . SER B 1 107 ? 13.656 -13.414 -7.09 1 95.94 107 SER B O 1
ATOM 2759 N N . HIS B 1 108 ? 12.852 -14.93 -5.766 1 95.94 108 HIS B N 1
ATOM 2760 C CA . HIS B 1 108 ? 12.211 -15.672 -6.848 1 95.94 108 HIS B CA 1
ATOM 2761 C C . HIS B 1 108 ? 11.133 -14.828 -7.527 1 95.94 108 HIS B C 1
ATOM 2763 O O . HIS B 1 108 ? 11.086 -14.75 -8.758 1 95.94 108 HIS B O 1
ATOM 2769 N N . GLU B 1 109 ? 10.258 -14.188 -6.734 1 96.25 109 GLU B N 1
ATOM 2770 C CA . GLU B 1 109 ? 9.172 -13.391 -7.285 1 96.25 109 GLU B CA 1
ATOM 2771 C C . GLU B 1 109 ? 9.711 -12.203 -8.078 1 96.25 109 GLU B C 1
ATOM 2773 O O . GLU B 1 109 ? 9.172 -11.867 -9.141 1 96.25 109 GLU B O 1
ATOM 2778 N N . TRP B 1 110 ? 10.75 -11.602 -7.551 1 93.62 110 TRP B N 1
ATOM 2779 C CA . TRP B 1 110 ? 11.383 -10.508 -8.289 1 93.62 110 TRP B CA 1
ATOM 2780 C C . TRP B 1 110 ? 11.977 -11.008 -9.594 1 93.62 110 TRP B C 1
ATOM 2782 O O . TRP B 1 110 ? 11.703 -10.461 -10.664 1 93.62 110 TRP B O 1
ATOM 2792 N N . SER B 1 111 ? 12.781 -12.039 -9.539 1 91.94 111 SER B N 1
ATOM 2793 C CA . SER B 1 111 ? 13.508 -12.531 -10.703 1 91.94 111 SER B CA 1
ATOM 2794 C C . SER B 1 111 ? 12.547 -13.031 -11.781 1 91.94 111 SER B C 1
ATOM 2796 O O . SER B 1 111 ? 12.734 -12.75 -12.969 1 91.94 111 SER B O 1
ATOM 2798 N N . LYS B 1 112 ? 11.547 -13.641 -11.328 1 92.62 112 LYS B N 1
ATOM 2799 C CA . LYS B 1 112 ? 10.648 -14.273 -12.297 1 92.62 112 LYS B CA 1
ATOM 2800 C C . LYS B 1 112 ? 9.617 -13.281 -12.82 1 92.62 112 LYS B C 1
ATOM 2802 O O . LYS B 1 112 ? 9.227 -13.344 -13.992 1 92.62 112 LYS B O 1
ATOM 2807 N N . HIS B 1 113 ? 9.109 -12.398 -12.016 1 92.31 113 HIS B N 1
ATOM 2808 C CA . HIS B 1 113 ? 7.969 -11.57 -12.391 1 92.31 113 HIS B CA 1
ATOM 2809 C C . HIS B 1 113 ? 8.312 -10.086 -12.305 1 92.31 113 HIS B C 1
ATOM 2811 O O . HIS B 1 113 ? 8.07 -9.336 -13.25 1 92.31 113 HIS B O 1
ATOM 2817 N N . GLY B 1 114 ? 8.922 -9.648 -11.211 1 90.69 114 GLY B N 1
ATOM 2818 C CA . GLY B 1 114 ? 9.219 -8.242 -10.992 1 90.69 114 GLY B CA 1
ATOM 2819 C C . GLY B 1 114 ? 10.078 -7.637 -12.086 1 90.69 114 GLY B C 1
ATOM 2820 O O . GLY B 1 114 ? 9.867 -6.488 -12.484 1 90.69 114 GLY B O 1
ATOM 2821 N N . THR B 1 115 ? 11 -8.375 -12.617 1 87 115 THR B N 1
ATOM 2822 C CA . THR B 1 115 ? 11.93 -7.895 -13.633 1 87 115 THR B CA 1
ATOM 2823 C C . THR B 1 115 ? 11.211 -7.621 -14.945 1 87 115 THR B C 1
ATOM 2825 O O . THR B 1 115 ? 11.766 -6.984 -15.844 1 87 115 THR B O 1
ATOM 2828 N N . CYS B 1 116 ? 10.008 -8.078 -15.008 1 87.44 116 CYS B N 1
ATOM 2829 C CA . CYS B 1 116 ? 9.273 -7.938 -16.25 1 87.44 116 CYS B CA 1
ATOM 2830 C C . CYS B 1 116 ? 8.242 -6.82 -16.156 1 87.44 116 CYS B C 1
ATOM 2832 O O . CYS B 1 116 ? 7.527 -6.543 -17.125 1 87.44 116 CYS B O 1
ATOM 2834 N N . ILE B 1 117 ? 8.125 -6.219 -15.023 1 84.94 117 ILE B N 1
ATOM 2835 C CA . ILE B 1 117 ? 7.113 -5.188 -14.828 1 84.94 117 ILE B CA 1
ATOM 2836 C C . ILE B 1 117 ? 7.77 -3.809 -14.859 1 84.94 117 ILE B C 1
ATOM 2838 O O . ILE B 1 117 ? 8.695 -3.539 -14.094 1 84.94 117 ILE B O 1
ATOM 2842 N N . ASP B 1 118 ? 7.199 -2.922 -15.672 1 68.25 118 ASP B N 1
ATOM 2843 C CA . ASP B 1 118 ? 7.602 -1.525 -15.812 1 68.25 118 ASP B CA 1
ATOM 2844 C C . ASP B 1 118 ? 9.117 -1.406 -15.992 1 68.25 118 ASP B C 1
ATOM 2846 O O . ASP B 1 118 ? 9.75 -0.533 -15.398 1 68.25 118 ASP B O 1
ATOM 2850 N N . THR B 1 119 ? 9.875 -2.338 -16.578 1 57.31 119 THR B N 1
ATOM 2851 C CA . THR B 1 119 ? 11.328 -2.361 -16.688 1 57.31 119 THR B CA 1
ATOM 2852 C C . THR B 1 119 ? 11.789 -1.628 -17.938 1 57.31 119 THR B C 1
ATOM 2854 O O . THR B 1 119 ? 11.102 -1.654 -18.969 1 57.31 119 THR B O 1
ATOM 2857 N N . LYS B 1 120 ? 12.711 -0.235 -17.703 1 50.69 120 LYS B N 1
ATOM 2858 C CA . LYS B 1 120 ? 13.273 0.388 -18.891 1 50.69 120 LYS B CA 1
ATOM 2859 C C . LYS B 1 120 ? 14.648 -0.192 -19.219 1 50.69 120 LYS B C 1
ATOM 2861 O O . LYS B 1 120 ? 15.469 -0.401 -18.328 1 50.69 120 LYS B O 1
ATOM 2866 N N . ILE B 1 121 ? 15.156 -0.907 -20.609 1 39.38 121 ILE B N 1
ATOM 2867 C CA . ILE B 1 121 ? 16.312 -1.373 -21.375 1 39.38 121 ILE B CA 1
ATOM 2868 C C . ILE B 1 121 ? 16.625 -0.373 -22.484 1 39.38 121 ILE B C 1
ATOM 2870 O O . ILE B 1 121 ? 15.758 -0.031 -23.281 1 39.38 121 ILE B O 1
ATOM 2874 N N . ASN B 1 122 ? 17.719 0.089 -23.234 1 38.81 122 ASN B N 1
ATOM 2875 C CA . ASN B 1 122 ? 18.391 0.981 -24.172 1 38.81 122 ASN B CA 1
ATOM 2876 C C . ASN B 1 122 ? 17.781 2.381 -24.141 1 38.81 122 ASN B C 1
ATOM 2878 O O . ASN B 1 122 ? 17.594 2.994 -25.203 1 38.81 122 ASN B O 1
ATOM 2882 N N . GLY B 1 123 ? 17.203 3.012 -23.047 1 42.53 123 GLY B N 1
ATOM 2883 C CA . GLY B 1 123 ? 17.328 4.336 -22.453 1 42.53 123 GLY B CA 1
ATOM 2884 C C . GLY B 1 123 ? 16.828 4.395 -21.016 1 42.53 123 GLY B C 1
ATOM 2885 O O . GLY B 1 123 ? 16.031 3.549 -20.594 1 42.53 123 GLY B O 1
ATOM 2886 N N . ALA B 1 124 ? 16.922 4.559 -19.609 1 46.97 124 ALA B N 1
ATOM 2887 C CA . ALA B 1 124 ? 17.359 4.613 -18.219 1 46.97 124 ALA B CA 1
ATOM 2888 C C . ALA B 1 124 ? 16.344 3.938 -17.297 1 46.97 124 ALA B C 1
ATOM 2890 O O . ALA B 1 124 ? 16.594 3.775 -16.094 1 46.97 124 ALA B O 1
ATOM 2891 N N . LYS B 1 125 ? 15.867 2.645 -17.094 1 49.12 125 LYS B N 1
ATOM 2892 C CA . LYS B 1 125 ? 14.992 2.336 -15.969 1 49.12 125 LYS B CA 1
ATOM 2893 C C . LYS B 1 125 ? 15.727 1.533 -14.906 1 49.12 125 LYS B C 1
ATOM 2895 O O . LYS B 1 125 ? 16.281 0.472 -15.188 1 49.12 125 LYS B O 1
ATOM 2900 N N . VAL B 1 126 ? 16.625 1.668 -14.133 1 50.47 126 VAL B N 1
ATOM 2901 C CA . VAL B 1 126 ? 17.312 0.854 -13.133 1 50.47 126 VAL B CA 1
ATOM 2902 C C . VAL B 1 126 ? 16.547 0.898 -11.812 1 50.47 126 VAL B C 1
ATOM 2904 O O . VAL B 1 126 ? 16.625 1.889 -11.078 1 50.47 126 VAL B O 1
ATOM 2907 N N . LYS B 1 127 ? 15.297 0.16 -11.656 1 61.5 127 LYS B N 1
ATOM 2908 C CA . LYS B 1 127 ? 14.523 0.445 -10.453 1 61.5 127 LYS B CA 1
ATOM 2909 C C . LYS B 1 127 ? 14.828 -0.561 -9.344 1 61.5 127 LYS B C 1
ATOM 2911 O O . LYS B 1 127 ? 15.109 -1.729 -9.625 1 61.5 127 LYS B O 1
ATOM 2916 N N . ASN B 1 128 ? 15.289 -0.159 -8.211 1 70.25 128 ASN B N 1
ATOM 2917 C CA . ASN B 1 128 ? 15.312 -0.927 -6.973 1 70.25 128 ASN B CA 1
ATOM 2918 C C . ASN B 1 128 ? 14.062 -1.787 -6.816 1 70.25 128 ASN B C 1
ATOM 2920 O O . ASN B 1 128 ? 12.953 -1.331 -7.094 1 70.25 128 ASN B O 1
ATOM 2924 N N . PRO B 1 129 ? 14.344 -3.191 -6.535 1 86.25 129 PRO B N 1
ATOM 2925 C CA . PRO B 1 129 ? 13.227 -4.129 -6.375 1 86.25 129 PRO B CA 1
ATOM 2926 C C . PRO B 1 129 ? 12.172 -3.631 -5.387 1 86.25 129 PRO B C 1
ATOM 2928 O O . PRO B 1 129 ? 11.023 -4.086 -5.422 1 86.25 129 PRO B O 1
ATOM 2931 N N . GLU B 1 130 ? 12.523 -2.648 -4.555 1 87.81 130 GLU B N 1
ATOM 2932 C CA . GLU B 1 130 ? 11.617 -2.23 -3.486 1 87.81 130 GLU B CA 1
ATOM 2933 C C . GLU B 1 130 ? 10.312 -1.679 -4.055 1 87.81 130 GLU B C 1
ATOM 2935 O O . GLU B 1 130 ? 9.242 -1.879 -3.475 1 87.81 130 GLU B O 1
ATOM 2940 N N . TYR B 1 131 ? 10.391 -1.015 -5.203 1 83.56 131 TYR B N 1
ATOM 2941 C CA . TYR B 1 131 ? 9.188 -0.43 -5.777 1 83.56 131 TYR B CA 1
ATOM 2942 C C . TYR B 1 131 ? 8.164 -1.51 -6.121 1 83.56 131 TYR B C 1
ATOM 2944 O O . TYR B 1 131 ? 6.961 -1.31 -5.957 1 83.56 131 TYR B O 1
ATOM 2952 N N . TYR B 1 132 ? 8.648 -2.641 -6.652 1 89.75 132 TYR B N 1
ATOM 2953 C CA . TYR B 1 132 ? 7.789 -3.76 -7.023 1 89.75 132 TYR B CA 1
ATOM 2954 C C . TYR B 1 132 ? 7.008 -4.273 -5.82 1 89.75 132 TYR B C 1
ATOM 2956 O O . TYR B 1 132 ? 5.797 -4.484 -5.906 1 89.75 132 TYR B O 1
ATOM 2964 N N . PHE B 1 133 ? 7.688 -4.352 -4.742 1 94.75 133 PHE B N 1
ATOM 2965 C CA . PHE B 1 133 ? 7.066 -4.918 -3.551 1 94.75 133 PHE B CA 1
ATOM 2966 C C . PHE B 1 133 ? 6.125 -3.906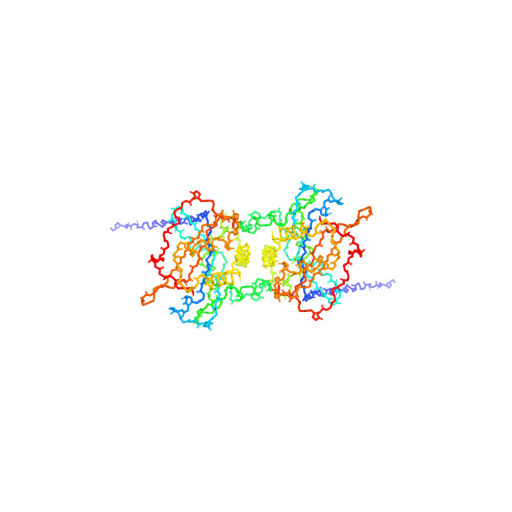 -2.9 1 94.75 133 PHE B C 1
ATOM 2968 O O . PHE B 1 133 ? 5.027 -4.258 -2.471 1 94.75 133 PHE B O 1
ATOM 2975 N N . SER B 1 134 ? 6.562 -2.705 -2.836 1 92.44 134 SER B N 1
ATOM 2976 C CA . SER B 1 134 ? 5.707 -1.687 -2.238 1 92.44 134 SER B CA 1
ATOM 2977 C C . SER B 1 134 ? 4.449 -1.464 -3.068 1 92.44 134 SER B C 1
ATOM 2979 O O . SER B 1 134 ? 3.359 -1.292 -2.52 1 92.44 134 SER B O 1
ATOM 2981 N N . ALA B 1 135 ? 4.562 -1.438 -4.402 1 92.19 135 ALA B N 1
ATOM 2982 C CA . ALA B 1 135 ? 3.396 -1.293 -5.273 1 92.19 135 ALA B CA 1
ATOM 2983 C C . ALA B 1 135 ? 2.449 -2.48 -5.125 1 92.19 135 ALA B C 1
ATOM 2985 O O . ALA B 1 135 ? 1.228 -2.312 -5.121 1 92.19 135 ALA B O 1
ATOM 2986 N N . THR B 1 136 ? 3.021 -3.65 -5.016 1 96.62 136 THR B N 1
ATOM 2987 C CA . THR B 1 136 ? 2.211 -4.852 -4.832 1 96.62 136 THR B CA 1
ATOM 2988 C C . THR B 1 136 ? 1.441 -4.781 -3.514 1 96.62 136 THR B C 1
ATOM 2990 O O . THR B 1 136 ? 0.251 -5.098 -3.469 1 96.62 136 THR B O 1
ATOM 2993 N N . LEU B 1 137 ? 2.139 -4.34 -2.455 1 97.25 137 LEU B N 1
ATOM 2994 C CA . LEU B 1 137 ? 1.49 -4.184 -1.157 1 97.25 137 LEU B CA 1
ATOM 2995 C C . LEU B 1 137 ? 0.352 -3.174 -1.234 1 97.25 137 LEU B C 1
ATOM 2997 O O . LEU B 1 137 ? -0.708 -3.379 -0.639 1 97.25 137 LEU B O 1
ATOM 3001 N N . ALA B 1 138 ? 0.547 -2.111 -1.979 1 95.31 138 ALA B N 1
ATOM 3002 C CA . ALA B 1 138 ? -0.513 -1.119 -2.141 1 95.31 138 ALA B CA 1
ATOM 3003 C C . ALA B 1 138 ? -1.741 -1.732 -2.807 1 95.31 138 ALA B C 1
ATOM 3005 O O . ALA B 1 138 ? -2.873 -1.481 -2.385 1 95.31 138 ALA B O 1
ATOM 3006 N N . LEU B 1 139 ? -1.554 -2.527 -3.781 1 95.44 139 LEU B N 1
ATOM 3007 C CA . LEU B 1 139 ? -2.658 -3.205 -4.449 1 95.44 139 LEU B CA 1
ATOM 3008 C C . LEU B 1 139 ? -3.357 -4.176 -3.502 1 95.44 139 LEU B C 1
ATOM 3010 O O . LEU B 1 139 ? -4.59 -4.238 -3.467 1 95.44 139 LEU B O 1
ATOM 3014 N N . PHE B 1 140 ? -2.58 -4.93 -2.74 1 96.38 140 PHE B N 1
ATOM 3015 C CA . PHE B 1 140 ? -3.088 -5.887 -1.765 1 96.38 140 PHE B CA 1
ATOM 3016 C C . PHE B 1 140 ? -4.051 -5.211 -0.793 1 96.38 140 PHE B C 1
ATOM 3018 O O . PHE B 1 140 ? -5.125 -5.742 -0.508 1 96.38 140 PHE B O 1
ATOM 3025 N N . PHE B 1 141 ? -3.707 -4.012 -0.363 1 92 141 PHE B N 1
ATOM 3026 C CA . PHE B 1 141 ? -4.535 -3.301 0.604 1 92 141 PHE B CA 1
ATOM 3027 C C . PHE B 1 141 ? -5.676 -2.57 -0.093 1 92 141 PHE B C 1
ATOM 3029 O O . PHE B 1 141 ? -6.785 -2.498 0.433 1 92 141 PHE B O 1
ATOM 3036 N N . ARG B 1 142 ? -5.398 -2.09 -1.258 1 90.94 142 ARG B N 1
ATOM 3037 C CA . ARG B 1 142 ? -6.43 -1.383 -2.008 1 90.94 142 ARG B CA 1
ATOM 3038 C C . ARG B 1 142 ? -7.648 -2.273 -2.234 1 90.94 142 ARG B C 1
ATOM 3040 O O . ARG B 1 142 ? -8.789 -1.805 -2.182 1 90.94 142 ARG B O 1
ATOM 3047 N N . TYR B 1 143 ? -7.367 -3.447 -2.449 1 91.56 143 TYR B N 1
ATOM 3048 C CA . TYR B 1 143 ? -8.453 -4.355 -2.777 1 91.56 143 TYR B CA 1
ATOM 3049 C C . TYR B 1 143 ? -8.852 -5.191 -1.564 1 91.56 143 TYR B C 1
ATOM 3051 O O . TYR B 1 143 ? -9.406 -6.285 -1.71 1 91.56 143 TYR B O 1
ATOM 3059 N N . ASN B 1 144 ? -8.5 -4.793 -0.428 1 87.56 144 ASN B N 1
ATOM 3060 C CA . ASN B 1 144 ? -8.945 -5.324 0.857 1 87.56 144 ASN B CA 1
ATOM 3061 C C . ASN B 1 144 ? -8.586 -6.797 1.012 1 87.56 144 ASN B C 1
ATOM 3063 O O . ASN B 1 144 ? -9.312 -7.559 1.648 1 87.56 144 ASN B O 1
ATOM 3067 N N . CYS B 1 145 ? -7.469 -7.172 0.452 1 90.88 145 CYS B N 1
ATOM 3068 C CA . CYS B 1 145 ? -7.086 -8.578 0.503 1 90.88 145 CYS B CA 1
ATOM 3069 C C . CYS B 1 145 ? -6.711 -8.984 1.923 1 90.88 145 CYS B C 1
ATOM 3071 O O . CYS B 1 145 ? -6.887 -10.148 2.305 1 90.88 145 CYS B O 1
ATOM 3073 N N . HIS B 1 146 ? -6.289 -8.078 2.719 1 87.31 146 HIS B N 1
ATOM 3074 C CA . HIS B 1 146 ? -5.891 -8.352 4.094 1 87.31 146 HIS B CA 1
ATOM 3075 C C . HIS B 1 146 ? -7.098 -8.68 4.965 1 87.31 146 HIS B C 1
ATOM 3077 O O . HIS B 1 146 ? -6.949 -9.227 6.062 1 87.31 146 HIS B O 1
ATOM 3083 N N . GLN B 1 147 ? -8.258 -8.438 4.445 1 83.25 147 GLN B N 1
ATOM 3084 C CA . GLN B 1 147 ? -9.477 -8.688 5.207 1 83.25 147 GLN B CA 1
ATOM 3085 C C . GLN B 1 147 ? -10.25 -9.875 4.637 1 83.25 147 GLN B C 1
ATOM 3087 O O . GLN B 1 147 ? -11.32 -10.219 5.129 1 83.25 147 GLN B O 1
ATOM 3092 N N . LEU B 1 148 ? -9.758 -10.453 3.629 1 85.69 148 LEU B N 1
ATOM 3093 C CA . LEU B 1 148 ? -10.477 -11.484 2.889 1 85.69 148 LEU B CA 1
ATOM 3094 C C . LEU B 1 148 ? -10.867 -12.641 3.807 1 85.69 148 LEU B C 1
ATOM 3096 O O . LEU B 1 148 ? -12 -13.109 3.768 1 85.69 148 LEU B O 1
ATOM 3100 N N . MET B 1 149 ? -9.945 -13.008 4.641 1 81.25 149 MET B N 1
ATOM 3101 C CA . MET B 1 149 ? -10.227 -14.156 5.5 1 81.25 149 MET B CA 1
ATOM 3102 C C . MET B 1 149 ? -11.352 -13.836 6.48 1 81.25 149 MET B C 1
ATOM 3104 O O . MET B 1 149 ? -12.273 -14.633 6.656 1 81.25 149 MET B O 1
ATOM 3108 N N . GLU B 1 150 ? -11.227 -12.758 7.094 1 78.06 150 GLU B N 1
ATOM 3109 C CA . GLU B 1 150 ? -12.234 -12.375 8.078 1 78.06 150 GLU B CA 1
ATOM 3110 C C . GLU B 1 150 ? -13.617 -12.281 7.441 1 78.06 150 GLU B C 1
ATOM 3112 O O . GLU B 1 150 ? -14.602 -12.773 8.008 1 78.06 150 GLU B O 1
ATOM 3117 N N . LYS B 1 151 ? -13.641 -11.766 6.336 1 77.75 151 LYS B N 1
ATOM 3118 C CA . LYS B 1 151 ? -14.938 -11.562 5.684 1 77.75 151 LYS B CA 1
ATOM 3119 C C . LYS B 1 151 ? -15.477 -12.867 5.109 1 77.75 151 LYS B C 1
ATOM 3121 O O . LYS B 1 151 ? -16.672 -13.133 5.199 1 77.75 151 LYS B O 1
ATOM 3126 N N . LEU B 1 152 ? -14.609 -13.594 4.488 1 76 152 LEU B N 1
ATOM 3127 C CA . LEU B 1 152 ? -15.023 -14.891 3.973 1 76 152 LEU B CA 1
ATOM 3128 C C . LEU B 1 152 ? -15.422 -15.828 5.109 1 76 152 LEU B C 1
ATOM 3130 O O . LEU B 1 152 ? -16.375 -16.609 4.977 1 76 152 LEU B O 1
ATOM 3134 N N . GLY B 1 153 ? -14.648 -15.766 6.195 1 72.25 153 GLY B N 1
ATOM 3135 C CA . GLY B 1 153 ? -14.977 -16.578 7.348 1 72.25 153 GLY B CA 1
ATOM 3136 C C . GLY B 1 153 ? -16.359 -16.297 7.906 1 72.25 153 GLY B C 1
ATOM 3137 O O . GLY B 1 153 ? -17.109 -17.234 8.227 1 72.25 153 GLY B O 1
ATOM 3138 N N . ARG B 1 154 ? -16.641 -15.141 8.039 1 69.88 154 ARG B N 1
ATOM 3139 C CA . ARG B 1 154 ? -17.953 -14.758 8.516 1 69.88 154 ARG B CA 1
ATOM 3140 C C . ARG B 1 154 ? -19.047 -15.297 7.59 1 69.88 154 ARG B C 1
ATOM 3142 O O . ARG B 1 154 ? -20.062 -15.812 8.055 1 69.88 154 ARG B O 1
ATOM 3149 N N . ASN B 1 155 ? -18.781 -15.273 6.395 1 65.62 155 ASN B N 1
ATOM 3150 C CA . ASN B 1 155 ? -19.781 -15.703 5.426 1 65.62 155 ASN B CA 1
ATOM 3151 C C . ASN B 1 155 ? -19.891 -17.219 5.371 1 65.62 155 ASN B C 1
ATOM 3153 O O . ASN B 1 155 ? -20.984 -17.766 5.246 1 65.62 155 ASN B O 1
ATOM 3157 N N . PHE B 1 156 ? -18.719 -17.781 5.473 1 63.03 156 PHE B N 1
ATOM 3158 C CA . PHE B 1 156 ? -18.734 -19.234 5.371 1 63.03 156 PHE B CA 1
ATOM 3159 C C . PHE B 1 156 ? -19.297 -19.859 6.645 1 63.03 156 PHE B C 1
ATOM 3161 O O . PHE B 1 156 ? -19.906 -20.938 6.598 1 63.03 156 PHE B O 1
ATOM 3168 N N . LYS B 1 157 ? -19.047 -19.266 7.723 1 60.84 157 LYS B N 1
ATOM 3169 C CA . LYS B 1 157 ? -19.719 -19.719 8.93 1 60.84 157 LYS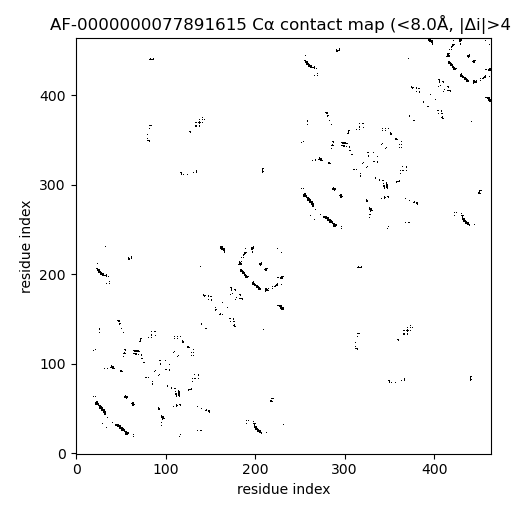 B CA 1
ATOM 3170 C C . LYS B 1 157 ? -21.234 -19.656 8.766 1 60.84 157 LYS B C 1
ATOM 3172 O O . LYS B 1 157 ? -21.953 -20.547 9.227 1 60.84 157 LYS B O 1
ATOM 3177 N N . LYS B 1 158 ? -21.594 -18.703 8.117 1 58.47 158 LYS B N 1
ATOM 3178 C CA . LYS B 1 158 ? -23.031 -18.547 7.914 1 58.47 158 LYS B CA 1
ATOM 3179 C C . LYS B 1 158 ? -23.562 -19.578 6.918 1 58.47 158 LYS B C 1
ATOM 3181 O O . LYS B 1 158 ? -24.734 -19.969 6.996 1 58.47 158 LYS B O 1
ATOM 3186 N N . LEU B 1 159 ? -22.859 -19.766 5.984 1 52.34 159 LEU B N 1
ATOM 3187 C CA . LEU B 1 159 ? -23.344 -20.641 4.922 1 52.34 159 LEU B CA 1
ATOM 3188 C C . LEU B 1 159 ? -23.219 -22.109 5.316 1 52.34 159 LEU B C 1
ATOM 3190 O O . LEU B 1 159 ? -23.562 -23 4.543 1 52.34 159 LEU B O 1
ATOM 3194 N N . GLY B 1 160 ? -23.109 -22.453 6.504 1 49.19 160 GLY B N 1
ATOM 3195 C CA . GLY B 1 160 ? -23.25 -23.781 7.066 1 49.19 160 GLY B CA 1
ATOM 3196 C C . GLY B 1 160 ? -22.062 -24.688 6.777 1 49.19 160 GLY B C 1
ATOM 3197 O O . GLY B 1 160 ? -22.078 -25.875 7.094 1 49.19 160 GLY B O 1
ATOM 3198 N N . GLY B 1 161 ? -21 -24.422 6.07 1 51.56 161 GLY B N 1
ATOM 3199 C CA . GLY B 1 161 ? -19.984 -25.438 5.871 1 51.56 161 GLY B CA 1
ATOM 3200 C C . GLY B 1 161 ? -18.797 -24.953 5.066 1 51.56 161 GLY B C 1
ATOM 3201 O O . GLY B 1 161 ? -18.781 -23.812 4.59 1 51.56 161 GLY B O 1
ATOM 3202 N N . VAL B 1 162 ? -17.656 -25.719 5.23 1 56.69 162 VAL B N 1
ATOM 3203 C CA . VAL B 1 162 ? -16.312 -25.562 4.656 1 56.69 162 VAL B CA 1
ATOM 3204 C C . VAL B 1 162 ? -16.391 -25.641 3.133 1 56.69 162 VAL B C 1
ATOM 3206 O O . VAL B 1 162 ? -15.414 -25.375 2.438 1 56.69 162 VAL B O 1
ATOM 3209 N N . TYR B 1 163 ? -17.688 -25.984 2.637 1 57.34 163 TYR B N 1
ATOM 3210 C CA . TYR B 1 163 ? -17.766 -26.344 1.227 1 57.34 163 TYR B CA 1
ATOM 3211 C C . TYR B 1 163 ? -18.469 -25.25 0.426 1 57.34 163 TYR B C 1
ATOM 3213 O O . TYR B 1 163 ? -19.547 -24.781 0.804 1 57.34 163 TYR B O 1
ATOM 3221 N N . ASN B 1 164 ? -17.766 -24.641 -0.407 1 64.31 164 ASN B N 1
ATOM 3222 C CA . ASN B 1 164 ? -18.453 -23.703 -1.298 1 64.31 164 ASN B CA 1
ATOM 3223 C C . ASN B 1 164 ? -18.344 -24.141 -2.756 1 64.31 164 ASN B C 1
ATOM 3225 O O . ASN B 1 164 ? -17.375 -24.797 -3.141 1 64.31 164 ASN B O 1
ATOM 3229 N N . ASP B 1 165 ? -19.578 -24.031 -3.439 1 74.12 165 ASP B N 1
ATOM 3230 C CA . ASP B 1 165 ? -19.438 -24.234 -4.879 1 74.12 165 ASP B CA 1
ATOM 3231 C C . ASP B 1 165 ? -18.656 -23.109 -5.531 1 74.12 165 ASP B C 1
ATOM 3233 O O . ASP B 1 165 ? -18.547 -22.016 -4.957 1 74.12 165 ASP B O 1
ATOM 3237 N N . HIS B 1 166 ? -18.125 -23.406 -6.625 1 78.62 166 HIS B N 1
ATOM 3238 C CA . HIS B 1 166 ? -17.25 -22.531 -7.383 1 78.62 166 HIS B CA 1
ATOM 3239 C C . HIS B 1 166 ? -17.891 -21.156 -7.594 1 78.62 166 HIS B C 1
ATOM 3241 O O . HIS B 1 166 ? -17.281 -20.125 -7.305 1 78.62 166 HIS B O 1
ATOM 3247 N N . GLY B 1 167 ? -19.141 -21.156 -8.039 1 78.94 167 GLY B N 1
ATOM 3248 C CA . GLY B 1 167 ? -19.828 -19.906 -8.336 1 78.94 167 GLY B CA 1
ATOM 3249 C C . GLY B 1 167 ? -20.031 -19.031 -7.113 1 78.94 167 GLY B C 1
ATOM 3250 O O . GLY B 1 167 ? -19.844 -17.812 -7.172 1 78.94 167 GLY B O 1
ATOM 3251 N N . THR B 1 168 ? -20.391 -19.656 -6.074 1 78.94 168 THR B N 1
ATOM 3252 C CA . THR B 1 168 ? -20.625 -18.922 -4.832 1 78.94 168 THR B CA 1
ATOM 3253 C C . THR B 1 168 ? -19.312 -18.328 -4.312 1 78.94 168 THR B C 1
ATOM 3255 O O . THR B 1 168 ? -19.281 -17.188 -3.854 1 78.94 168 THR B O 1
ATOM 3258 N N . LEU B 1 169 ? -18.312 -19.125 -4.398 1 81.75 169 LEU B N 1
ATOM 3259 C CA . LEU B 1 169 ? -17.016 -18.672 -3.928 1 81.75 169 LEU B CA 1
ATOM 3260 C C . LEU B 1 169 ? -16.531 -17.469 -4.73 1 81.75 169 LEU B C 1
ATOM 3262 O O . LEU B 1 169 ? -16.094 -16.469 -4.156 1 81.75 169 LEU B O 1
ATOM 3266 N N . ILE B 1 170 ? -16.688 -17.516 -5.996 1 82.56 170 ILE B N 1
ATOM 3267 C CA . ILE B 1 170 ? -16.25 -16.422 -6.867 1 82.56 170 ILE B CA 1
ATOM 3268 C C . ILE B 1 170 ? -17.062 -15.164 -6.566 1 82.56 170 ILE B C 1
ATOM 3270 O O . ILE B 1 170 ? -16.5 -14.07 -6.453 1 82.56 170 ILE B O 1
ATOM 3274 N N . THR B 1 171 ? -18.312 -15.375 -6.406 1 81.12 171 THR B N 1
ATOM 3275 C CA . THR B 1 171 ? -19.188 -14.242 -6.141 1 81.12 171 THR B CA 1
ATOM 3276 C C . THR B 1 171 ? -18.828 -13.57 -4.82 1 81.12 171 THR B C 1
ATOM 3278 O O . THR B 1 171 ? -18.781 -12.344 -4.738 1 81.12 171 THR B O 1
ATOM 3281 N N . GLU B 1 172 ? -18.562 -14.359 -3.855 1 82 172 GLU B N 1
ATOM 3282 C CA . GLU B 1 172 ? -18.203 -13.812 -2.551 1 82 172 GLU B CA 1
ATOM 3283 C C . GLU B 1 172 ? -16.859 -13.094 -2.604 1 82 172 GLU B C 1
ATOM 3285 O O . GLU B 1 172 ? -16.688 -12.039 -1.987 1 82 172 GLU B O 1
ATOM 3290 N N . LEU B 1 173 ? -15.938 -13.656 -3.305 1 85.75 173 LEU B N 1
ATOM 3291 C CA . LEU B 1 173 ? -14.625 -13.031 -3.457 1 85.75 173 LEU B CA 1
ATOM 3292 C C . LEU B 1 173 ? -14.742 -11.695 -4.184 1 85.75 173 LEU B C 1
ATOM 3294 O O . LEU B 1 173 ? -14.133 -10.711 -3.771 1 85.75 173 LEU B O 1
ATOM 3298 N N . GLU B 1 174 ? -15.531 -11.711 -5.184 1 82.94 174 GLU B N 1
ATOM 3299 C CA . GLU B 1 174 ? -15.727 -10.477 -5.945 1 82.94 174 GLU B CA 1
ATOM 3300 C C . GLU B 1 174 ? -16.359 -9.391 -5.086 1 82.94 174 GLU B C 1
ATOM 3302 O O . GLU B 1 174 ? -16 -8.219 -5.184 1 82.94 174 GLU B O 1
ATOM 3307 N N . LYS B 1 175 ? -17.25 -9.781 -4.254 1 80.94 175 LYS B N 1
ATOM 3308 C CA . LYS B 1 175 ? -17.906 -8.836 -3.365 1 80.94 175 LYS B CA 1
ATOM 3309 C C . LYS B 1 175 ? -16.922 -8.227 -2.371 1 80.94 175 LYS B C 1
ATOM 3311 O O . LYS B 1 175 ? -16.969 -7.027 -2.092 1 80.94 175 LYS B O 1
ATOM 3316 N N . ILE B 1 176 ? -16.094 -9.062 -1.887 1 81.62 176 ILE B N 1
ATOM 3317 C CA . ILE B 1 176 ? -15.164 -8.609 -0.85 1 81.62 176 ILE B CA 1
ATOM 3318 C C . ILE B 1 176 ? -14.055 -7.766 -1.476 1 81.62 176 ILE B C 1
ATOM 3320 O O . ILE B 1 176 ? -13.727 -6.691 -0.966 1 81.62 176 ILE B O 1
ATOM 3324 N N . ILE B 1 177 ? -13.453 -8.219 -2.545 1 81.06 177 ILE B N 1
ATOM 3325 C CA . ILE B 1 177 ? -12.289 -7.59 -3.166 1 81.06 177 ILE B CA 1
ATOM 3326 C C . ILE B 1 177 ? -12.734 -6.352 -3.945 1 81.06 177 ILE B C 1
ATOM 3328 O O . ILE B 1 177 ? -12.078 -5.309 -3.889 1 81.06 177 ILE B O 1
ATOM 3332 N N . GLY B 1 178 ? -13.664 -6.434 -4.766 1 71.06 178 GLY B N 1
ATOM 3333 C CA . GLY B 1 178 ? -14.094 -5.383 -5.672 1 71.06 178 GLY B CA 1
ATOM 3334 C C . GLY B 1 178 ? -15.055 -4.398 -5.023 1 71.06 178 GLY B C 1
ATOM 3335 O O . GLY B 1 178 ? -15.305 -3.318 -5.566 1 71.06 178 GLY B O 1
ATOM 3336 N N . GLY B 1 179 ? -15.43 -4.668 -3.891 1 61.38 179 GLY B N 1
ATOM 3337 C CA . GLY B 1 179 ? -16.516 -3.85 -3.371 1 61.38 179 GLY B CA 1
ATOM 3338 C C . GLY B 1 179 ? -17.75 -3.883 -4.242 1 61.38 179 GLY B C 1
ATOM 3339 O O . GLY B 1 179 ? -17.875 -4.723 -5.137 1 61.38 179 GLY B O 1
ATOM 3340 N N . SER B 1 180 ? -18.812 -3.043 -3.977 1 52.97 180 SER B N 1
ATOM 3341 C CA . SER B 1 180 ? -20.062 -3.012 -4.715 1 52.97 180 SER B CA 1
ATOM 3342 C C . SER B 1 180 ? -19.875 -2.418 -6.109 1 52.97 180 SER B C 1
ATOM 3344 O O . SER B 1 180 ? -20.719 -2.602 -6.988 1 52.97 180 SER B O 1
ATOM 3346 N N . LYS B 1 181 ? -18.656 -1.949 -6.348 1 54.62 181 LYS B N 1
ATOM 3347 C CA . LYS B 1 181 ? -18.609 -1.131 -7.559 1 54.62 181 LYS B CA 1
ATOM 3348 C C . LYS B 1 181 ? -17.672 -1.738 -8.594 1 54.62 181 LYS B C 1
ATOM 3350 O O . LYS B 1 181 ? -17.859 -1.551 -9.797 1 54.62 181 LYS B O 1
ATOM 3355 N N . ASP B 1 182 ? -16.734 -2.611 -8.141 1 60.75 182 ASP B N 1
ATOM 3356 C CA . ASP B 1 182 ? -15.656 -2.967 -9.07 1 60.75 182 ASP B CA 1
ATOM 3357 C C . ASP B 1 182 ? -15.891 -4.352 -9.672 1 60.75 182 ASP B C 1
ATOM 3359 O O . ASP B 1 182 ? -16.219 -5.297 -8.953 1 60.75 182 ASP B O 1
ATOM 3363 N N . ARG B 1 183 ? -16.078 -4.434 -11.016 1 67.56 183 ARG B N 1
ATOM 3364 C CA . ARG B 1 183 ? -16.172 -5.711 -11.711 1 67.56 183 ARG B CA 1
ATOM 3365 C C . ARG B 1 183 ? -14.789 -6.344 -11.875 1 67.56 183 ARG B C 1
ATOM 3367 O O . ARG B 1 183 ? -14.234 -6.367 -12.977 1 67.56 183 ARG B O 1
ATOM 3374 N N . LEU B 1 184 ? -14.352 -6.91 -10.75 1 81 184 LEU B N 1
ATOM 3375 C CA . LEU B 1 184 ? -13.039 -7.531 -10.789 1 81 184 LEU B CA 1
ATOM 3376 C C . LEU B 1 184 ? -13.117 -8.938 -11.383 1 81 184 LEU B C 1
ATOM 3378 O O . LEU B 1 184 ? -14.062 -9.672 -11.117 1 81 184 LEU B O 1
ATOM 3382 N N . GLN B 1 185 ? -12.242 -9.195 -12.289 1 83.31 185 GLN B N 1
ATOM 3383 C CA . GLN B 1 185 ? -12.062 -10.562 -12.773 1 83.31 185 GLN B CA 1
ATOM 3384 C C . GLN B 1 185 ? -11.164 -11.359 -11.836 1 83.31 185 GLN B C 1
ATOM 3386 O O . GLN B 1 185 ? -10.039 -10.945 -11.539 1 83.31 185 GLN B O 1
ATOM 3391 N N . ILE B 1 186 ? -11.734 -12.508 -11.398 1 87.81 186 ILE B N 1
ATOM 3392 C CA . ILE B 1 186 ? -11.039 -13.328 -10.406 1 87.81 186 ILE B CA 1
ATOM 3393 C C . ILE B 1 186 ? -10.945 -14.766 -10.898 1 87.81 186 ILE B C 1
ATOM 3395 O O . ILE B 1 186 ? -11.875 -15.281 -11.523 1 87.81 186 ILE B O 1
ATOM 3399 N N . GLN B 1 187 ? -9.836 -15.398 -10.648 1 87.38 187 GLN B N 1
ATOM 3400 C CA . GLN B 1 187 ? -9.625 -16.828 -10.859 1 87.38 187 GLN B CA 1
ATOM 3401 C C . GLN B 1 187 ? -9.188 -17.516 -9.578 1 87.38 187 GLN B C 1
ATOM 3403 O O . GLN B 1 187 ? -8.461 -16.938 -8.766 1 87.38 187 GLN B O 1
ATOM 3408 N N . ILE B 1 188 ? -9.664 -18.719 -9.414 1 89.81 188 ILE B N 1
ATOM 3409 C CA . ILE B 1 188 ? -9.242 -19.484 -8.242 1 89.81 188 ILE B CA 1
ATOM 3410 C C . ILE B 1 188 ? -8.492 -20.734 -8.695 1 89.81 188 ILE B C 1
ATOM 3412 O O . ILE B 1 188 ? -8.75 -21.266 -9.773 1 89.81 188 ILE B O 1
ATOM 3416 N N . HIS B 1 189 ? -7.582 -21.156 -7.871 1 91.12 189 HIS B N 1
ATOM 3417 C CA . HIS B 1 189 ? -6.82 -22.375 -8.086 1 91.12 189 HIS B CA 1
ATOM 3418 C C . HIS B 1 189 ? -6.949 -23.312 -6.895 1 91.12 189 HIS B C 1
ATOM 3420 O O . HIS B 1 189 ? -6.91 -22.891 -5.742 1 91.12 189 HIS B O 1
ATOM 3426 N N . CYS B 1 190 ? -7.113 -24.609 -7.258 1 91 190 CYS B N 1
ATOM 3427 C CA . CYS B 1 190 ? -7.32 -25.641 -6.238 1 91 190 CYS B CA 1
ATOM 3428 C C . CYS B 1 190 ? -6.285 -26.75 -6.359 1 91 190 CYS B C 1
ATOM 3430 O O . CYS B 1 190 ? -5.68 -26.922 -7.418 1 91 190 CYS B O 1
ATOM 3432 N N . SER B 1 191 ? -6.051 -27.344 -5.281 1 88.88 191 SER B N 1
ATOM 3433 C CA . SER B 1 191 ? -5.258 -28.562 -5.238 1 88.88 191 SER B CA 1
ATOM 3434 C C . SER B 1 191 ? -6.113 -29.766 -4.82 1 88.88 191 SER B C 1
ATOM 3436 O O . SER B 1 191 ? -6.973 -29.641 -3.945 1 88.88 191 SER B O 1
ATOM 3438 N N . ASP B 1 192 ? -5.828 -30.859 -5.516 1 84.12 192 ASP B N 1
ATOM 3439 C CA . ASP B 1 192 ? -6.57 -32.062 -5.219 1 84.12 192 ASP B CA 1
ATOM 3440 C C . ASP B 1 192 ? -5.953 -32.812 -4.043 1 84.12 192 ASP B C 1
ATOM 3442 O O . ASP B 1 192 ? -4.73 -32.938 -3.949 1 84.12 192 ASP B O 1
ATOM 3446 N N . LYS B 1 193 ? -6.844 -33.125 -3.143 1 79.75 193 LYS B N 1
ATOM 3447 C CA . LYS B 1 193 ? -6.449 -34.062 -2.092 1 79.75 193 LYS B CA 1
ATOM 3448 C C . LYS B 1 193 ? -7.523 -35.125 -1.867 1 79.75 193 LYS B C 1
ATOM 3450 O O . LYS B 1 193 ? -8.594 -34.844 -1.329 1 79.75 193 LYS B O 1
ATOM 3455 N N . VAL B 1 194 ? -7.184 -36.344 -2.162 1 76.94 194 VAL B N 1
ATOM 3456 C CA . VAL B 1 194 ? -8.055 -37.531 -2.039 1 76.94 194 VAL B CA 1
ATOM 3457 C C . VAL B 1 194 ? -9.398 -37.219 -2.705 1 76.94 194 VAL B C 1
ATOM 3459 O O . VAL B 1 194 ? -9.469 -37.062 -3.922 1 76.94 194 VAL B O 1
ATOM 3462 N N . ASP B 1 195 ? -10.539 -36.969 -1.944 1 71.62 195 ASP B N 1
ATOM 3463 C CA . ASP B 1 195 ? -11.883 -36.875 -2.494 1 71.62 195 ASP B CA 1
ATOM 3464 C C . ASP B 1 195 ? -12.352 -35.438 -2.578 1 71.62 195 ASP B C 1
ATOM 3466 O O . ASP B 1 195 ? -13.484 -35.156 -2.975 1 71.62 195 ASP B O 1
ATOM 3470 N N . PHE B 1 196 ? -11.305 -34.531 -2.146 1 74.69 196 PHE B N 1
ATOM 3471 C CA . PHE B 1 196 ? -11.75 -33.156 -2.119 1 74.69 196 PHE B CA 1
ATOM 3472 C C . PHE B 1 196 ? -10.688 -32.25 -2.727 1 74.69 196 PHE B C 1
ATOM 3474 O O . PHE B 1 196 ? -9.531 -32.625 -2.877 1 74.69 196 PHE B O 1
ATOM 3481 N N . GLN B 1 197 ? -11.188 -31.047 -3.201 1 85.25 197 GLN B N 1
ATOM 3482 C CA . GLN B 1 197 ? -10.258 -30 -3.625 1 85.25 197 GLN B CA 1
ATOM 3483 C C . GLN B 1 197 ? -10.148 -28.906 -2.57 1 85.25 197 GLN B C 1
ATOM 3485 O O . GLN B 1 197 ? -11.125 -28.594 -1.888 1 85.25 197 GLN B O 1
ATOM 3490 N N . TYR B 1 198 ? -8.961 -28.422 -2.418 1 86.06 198 TYR B N 1
ATOM 3491 C CA . TYR B 1 198 ? -8.711 -27.297 -1.521 1 86.06 198 TYR B CA 1
ATOM 3492 C C . TYR B 1 198 ? -8.375 -26.031 -2.307 1 86.06 198 TYR B C 1
ATOM 3494 O O . TYR B 1 198 ? -7.578 -26.078 -3.244 1 86.06 198 TYR B O 1
ATOM 3502 N N . LEU B 1 199 ? -9.016 -24.953 -1.914 1 88.56 199 LEU B N 1
ATOM 3503 C CA . LEU B 1 199 ? -8.594 -23.672 -2.461 1 88.56 199 LEU B CA 1
ATOM 3504 C C . LEU B 1 199 ? -7.168 -23.344 -2.031 1 88.56 199 LEU B C 1
ATOM 3506 O O . LEU B 1 199 ? -6.84 -23.422 -0.844 1 88.56 199 LEU B O 1
ATOM 3510 N N . VAL B 1 200 ? -6.332 -23.016 -2.977 1 91.88 200 VAL B N 1
ATOM 3511 C CA . VAL B 1 200 ? -4.945 -22.766 -2.604 1 91.88 200 VAL B CA 1
ATOM 3512 C C . VAL B 1 200 ? -4.551 -21.344 -3.041 1 91.88 200 VAL B C 1
ATOM 3514 O O . VAL B 1 200 ? -3.629 -20.75 -2.48 1 91.88 200 VAL B O 1
ATOM 3517 N N . GLU B 1 201 ? -5.25 -20.828 -4.074 1 94 201 GLU B N 1
ATOM 3518 C CA . GLU B 1 201 ? -4.801 -19.562 -4.641 1 94 201 GLU B CA 1
ATOM 3519 C C . GLU B 1 201 ? -5.965 -18.797 -5.258 1 94 201 GLU B C 1
ATOM 3521 O O . GLU B 1 201 ? -6.848 -19.391 -5.879 1 94 201 GLU B O 1
ATOM 3526 N N . VAL B 1 202 ? -5.965 -17.531 -5.082 1 91.81 202 VAL B N 1
ATOM 3527 C CA . VAL B 1 202 ? -6.875 -16.594 -5.73 1 91.81 202 VAL B CA 1
ATOM 3528 C C . VAL B 1 202 ? -6.086 -15.602 -6.578 1 91.81 202 VAL B C 1
ATOM 3530 O O . VAL B 1 202 ? -5.109 -15.008 -6.109 1 91.81 202 VAL B O 1
ATOM 3533 N N . ARG B 1 203 ? -6.504 -15.398 -7.805 1 91.81 203 ARG B N 1
ATOM 3534 C CA . ARG B 1 203 ? -5.848 -14.484 -8.734 1 91.81 203 ARG B CA 1
ATOM 3535 C C . ARG B 1 203 ? -6.793 -13.367 -9.156 1 91.81 203 ARG B C 1
ATOM 3537 O O . ARG B 1 203 ? -7.898 -13.625 -9.633 1 91.81 203 ARG B O 1
ATOM 3544 N N . ILE B 1 204 ? -6.332 -12.164 -8.93 1 91.19 204 ILE B N 1
ATOM 3545 C CA . ILE B 1 204 ? -7.094 -10.969 -9.289 1 91.19 204 ILE B CA 1
ATOM 3546 C C . ILE B 1 204 ? -6.477 -10.312 -10.523 1 91.19 204 ILE B C 1
ATOM 3548 O O . ILE B 1 204 ? -5.301 -9.953 -10.516 1 91.19 204 ILE B O 1
ATOM 3552 N N . PHE B 1 205 ? -7.273 -10.125 -11.547 1 89.5 205 PHE B N 1
ATOM 3553 C CA . PHE B 1 205 ? -6.785 -9.531 -12.789 1 89.5 205 PHE B CA 1
ATOM 3554 C C . PHE B 1 205 ? -6.996 -8.023 -12.789 1 89.5 205 PHE B C 1
ATOM 3556 O O . PHE B 1 205 ? -8.094 -7.547 -12.508 1 89.5 205 PHE B O 1
ATOM 3563 N N . LEU B 1 206 ? -5.957 -7.332 -13.148 1 90.62 206 LEU B N 1
ATOM 3564 C CA . LEU B 1 206 ? -5.953 -5.875 -13.109 1 90.62 206 LEU B CA 1
ATOM 3565 C C . LEU B 1 206 ? -5.379 -5.297 -14.406 1 90.62 206 LEU B C 1
ATOM 3567 O O . LEU B 1 206 ? -4.621 -5.973 -15.102 1 90.62 206 LEU B O 1
ATOM 3571 N N . ALA B 1 207 ? -5.734 -4.07 -14.672 1 88.56 207 ALA B N 1
ATOM 3572 C CA . ALA B 1 207 ? -5.043 -3.328 -15.727 1 88.56 207 ALA B CA 1
ATOM 3573 C C . ALA B 1 207 ? -3.615 -2.984 -15.305 1 88.56 207 ALA B C 1
ATOM 3575 O O . ALA B 1 207 ? -3.223 -3.221 -14.164 1 88.56 207 ALA B O 1
ATOM 3576 N N . ASN B 1 208 ? -2.84 -2.418 -16.234 1 87.38 208 ASN B N 1
ATOM 3577 C CA . ASN B 1 208 ? -1.426 -2.16 -15.984 1 87.38 208 ASN B CA 1
ATOM 3578 C C . ASN B 1 208 ? -1.227 -1.094 -14.914 1 87.38 208 ASN B C 1
ATOM 3580 O O . ASN B 1 208 ? -0.153 -1.001 -14.312 1 87.38 208 ASN B O 1
ATOM 3584 N N . ASP B 1 209 ? -2.293 -0.341 -14.656 1 89.38 209 ASP B N 1
ATOM 3585 C CA . ASP B 1 209 ? -2.176 0.727 -13.672 1 89.38 209 ASP B CA 1
ATOM 3586 C C . ASP B 1 209 ? -2.775 0.302 -12.328 1 89.38 209 ASP B C 1
ATOM 3588 O O . ASP B 1 209 ? -2.885 1.113 -11.406 1 89.38 209 ASP B O 1
ATOM 3592 N N . GLY B 1 210 ? -3.203 -0.951 -12.258 1 90.75 210 GLY B N 1
ATOM 3593 C CA . GLY B 1 210 ? -3.736 -1.474 -11.008 1 90.75 210 GLY B CA 1
ATOM 3594 C C . GLY B 1 210 ? -5.242 -1.324 -10.898 1 90.75 210 GLY B C 1
ATOM 3595 O O . GLY B 1 210 ? -5.84 -1.766 -9.914 1 90.75 210 GLY B O 1
ATOM 3596 N N . SER B 1 211 ? -5.863 -0.686 -11.891 1 89.62 211 SER B N 1
ATOM 3597 C CA . SER B 1 211 ? -7.32 -0.584 -11.883 1 89.62 211 SER B CA 1
ATOM 3598 C C . SER B 1 211 ? -7.965 -1.885 -12.352 1 89.62 211 SER B C 1
ATOM 3600 O O . SER B 1 211 ? -7.289 -2.768 -12.883 1 89.62 211 SER B O 1
ATOM 3602 N N . PRO B 1 212 ? -9.273 -1.996 -12.055 1 85.56 212 PRO B N 1
ATOM 3603 C CA . PRO B 1 212 ? -9.945 -3.215 -12.516 1 85.56 212 PRO B CA 1
ATOM 3604 C C . PRO B 1 212 ? -9.844 -3.412 -14.023 1 85.56 212 PRO B C 1
ATOM 3606 O O . PRO B 1 212 ? -9.914 -2.441 -14.789 1 85.56 212 PRO B O 1
ATOM 3609 N N . LEU B 1 213 ? -9.602 -4.648 -14.297 1 80.94 213 LEU B N 1
ATOM 3610 C CA . LEU B 1 213 ? -9.586 -4.984 -15.719 1 80.94 213 LEU B CA 1
ATOM 3611 C C . LEU B 1 213 ? -11 -5.012 -16.281 1 80.94 213 LEU B C 1
ATOM 3613 O O . LEU B 1 213 ? -11.891 -5.645 -15.711 1 80.94 213 LEU B O 1
ATOM 3617 N N . THR B 1 214 ? -11.289 -4.094 -17.203 1 67.88 214 THR B N 1
ATOM 3618 C CA . THR B 1 214 ? -12.609 -4.062 -17.812 1 67.88 214 THR B CA 1
ATOM 3619 C C . THR B 1 214 ? -12.922 -5.387 -18.5 1 67.88 214 THR B C 1
ATOM 3621 O O . THR B 1 214 ? -12.023 -6.047 -19.031 1 67.88 214 THR B O 1
ATOM 3624 N N . LYS B 1 215 ? -14.141 -6 -18.141 1 60.72 215 LYS B N 1
ATOM 3625 C CA . LYS B 1 215 ? -14.633 -7.32 -18.516 1 60.72 215 LYS B CA 1
ATOM 3626 C C . LYS B 1 215 ? -14.422 -7.59 -20 1 60.72 215 LYS B C 1
ATOM 3628 O O . LYS B 1 215 ? -14.32 -8.742 -20.422 1 60.72 215 LYS B O 1
ATOM 3633 N N . ASP B 1 216 ? -14.57 -6.566 -20.672 1 52.78 216 ASP B N 1
ATOM 3634 C CA . ASP B 1 216 ? -14.57 -6.973 -22.078 1 52.78 216 ASP B CA 1
ATOM 3635 C C . ASP B 1 216 ? -13.352 -7.824 -22.406 1 52.78 216 ASP B C 1
ATOM 3637 O O . ASP B 1 216 ? -13.281 -8.453 -23.453 1 52.78 216 ASP B O 1
ATOM 3641 N N . LYS B 1 217 ? -12.469 -7.871 -21.5 1 52.38 217 LYS B N 1
ATOM 3642 C CA . LYS B 1 217 ? -11.312 -8.68 -21.875 1 52.38 217 LYS B CA 1
ATOM 3643 C C . LYS B 1 217 ? -11.461 -10.109 -21.375 1 52.38 217 LYS B C 1
ATOM 3645 O O . LYS B 1 217 ? -11.414 -10.359 -20.172 1 52.38 217 LYS B O 1
ATOM 3650 N N . GLU B 1 218 ? -12.453 -10.859 -21.828 1 47.75 218 GLU B N 1
ATOM 3651 C CA . GLU B 1 218 ? -12.93 -12.234 -21.656 1 47.75 218 GLU B CA 1
ATOM 3652 C C . GLU B 1 218 ? -11.812 -13.156 -21.188 1 47.75 218 GLU B C 1
ATOM 3654 O O . GLU B 1 218 ? -12.062 -14.312 -20.844 1 47.75 218 GLU B O 1
ATOM 3659 N N . LEU B 1 219 ? -10.617 -13 -21.453 1 51.16 219 LEU B N 1
ATOM 3660 C CA . LEU B 1 219 ? -9.812 -14.188 -21.703 1 51.16 219 LEU B CA 1
ATOM 3661 C C . LEU B 1 219 ? -9.281 -14.773 -20.406 1 51.16 219 LEU B C 1
ATOM 3663 O O . LEU B 1 219 ? -8.07 -14.875 -20.203 1 51.16 219 LEU B O 1
ATOM 3667 N N . ILE B 1 220 ? -10.156 -14.617 -19.266 1 57.06 220 ILE B N 1
ATOM 3668 C CA . ILE B 1 220 ? -9.539 -15.352 -18.172 1 57.06 220 ILE B CA 1
ATOM 3669 C C . ILE B 1 220 ? -9.758 -16.844 -18.359 1 57.06 220 ILE B C 1
ATOM 3671 O O . ILE B 1 220 ? -10.898 -17.297 -18.516 1 57.06 220 ILE B O 1
ATOM 3675 N N . SER B 1 221 ? -8.68 -17.562 -18.688 1 57.75 221 SER B N 1
ATOM 3676 C CA . SER B 1 221 ? -8.75 -19.016 -18.797 1 57.75 221 SER B CA 1
ATOM 3677 C C . SER B 1 221 ? -9.484 -19.609 -17.594 1 57.75 221 SER B C 1
ATOM 3679 O O . SER B 1 221 ? -9.539 -19 -16.531 1 57.75 221 SER B O 1
ATOM 3681 N N . ALA B 1 222 ? -10.133 -20.703 -17.828 1 60.97 222 ALA B N 1
ATOM 3682 C CA . ALA B 1 222 ? -10.891 -21.469 -16.828 1 60.97 222 ALA B CA 1
ATOM 3683 C C . ALA B 1 222 ? -10.008 -21.844 -15.641 1 60.97 222 ALA B C 1
ATOM 3685 O O . ALA B 1 222 ? -8.805 -22.062 -15.797 1 60.97 222 ALA B O 1
ATOM 3686 N N . ASP B 1 223 ? -10.578 -21.625 -14.422 1 73.62 223 ASP B N 1
ATOM 3687 C CA . ASP B 1 223 ? -9.906 -22.078 -13.211 1 73.62 223 ASP B CA 1
ATOM 3688 C C . ASP B 1 223 ? -9.828 -23.594 -13.156 1 73.62 223 ASP B C 1
ATOM 3690 O O . ASP B 1 223 ? -10.453 -24.281 -13.969 1 73.62 223 ASP B O 1
ATOM 3694 N N . ASN B 1 224 ? -8.906 -24.203 -12.477 1 77.5 224 ASN B N 1
ATOM 3695 C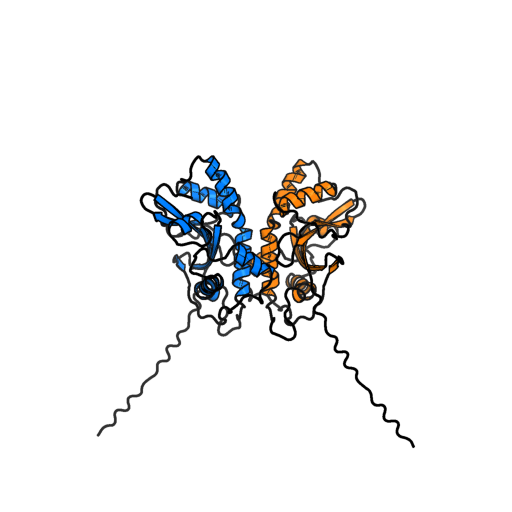 CA . ASN B 1 224 ? -8.734 -25.641 -12.359 1 77.5 224 ASN B CA 1
ATOM 3696 C C . ASN B 1 224 ? -9.57 -26.219 -11.227 1 77.5 224 ASN B C 1
ATOM 3698 O O . ASN B 1 224 ? -9.367 -27.359 -10.812 1 77.5 224 ASN B O 1
ATOM 3702 N N . CYS B 1 225 ? -10.367 -25.312 -10.648 1 82.81 225 CYS B N 1
ATOM 3703 C CA . CYS B 1 225 ? -11.219 -25.812 -9.578 1 82.81 225 CYS B CA 1
ATOM 3704 C C . CYS B 1 225 ? -12.477 -26.484 -10.133 1 82.81 225 CYS B C 1
ATOM 3706 O O . CYS B 1 225 ? -13.172 -25.891 -10.961 1 82.81 225 CYS B O 1
ATOM 3708 N N . LYS B 1 226 ? -12.602 -27.812 -9.961 1 72.5 226 LYS B N 1
ATOM 3709 C CA . LYS B 1 226 ? -13.719 -28.609 -10.469 1 72.5 226 LYS B CA 1
ATOM 3710 C C . LYS B 1 226 ? -15.031 -28.203 -9.805 1 72.5 226 LYS B C 1
ATOM 3712 O O . LYS B 1 226 ? -15.031 -27.531 -8.773 1 72.5 226 LYS B O 1
ATOM 3717 N N . LEU B 1 227 ? -15.945 -28.656 -10.688 1 62.06 227 LEU B N 1
ATOM 3718 C CA . LEU B 1 227 ? -17.328 -28.453 -10.25 1 62.06 227 LEU B CA 1
ATOM 3719 C C . LEU B 1 227 ? -17.641 -29.344 -9.047 1 62.06 227 LEU B C 1
ATOM 3721 O O . LEU B 1 227 ? -17.266 -30.516 -9.023 1 62.06 227 LEU B O 1
ATOM 3725 N N . GLY B 1 228 ? -17.344 -28.984 -7.812 1 60.91 228 GLY B N 1
ATOM 3726 C CA . GLY B 1 228 ? -17.672 -29.609 -6.535 1 60.91 228 GLY B CA 1
ATOM 3727 C C . GLY B 1 228 ? -17.25 -28.766 -5.344 1 60.91 228 GLY B C 1
ATOM 3728 O O . GLY B 1 228 ? -17.125 -27.547 -5.449 1 60.91 228 GLY B O 1
ATOM 3729 N N . TRP B 1 229 ? -17.125 -29.578 -4.266 1 62.16 229 TRP B N 1
ATOM 3730 C CA . TRP B 1 229 ? -16.906 -28.922 -2.984 1 62.16 229 TRP B CA 1
ATOM 3731 C C . TRP B 1 229 ? -15.461 -28.453 -2.855 1 62.16 229 TRP B C 1
ATOM 3733 O O . TRP B 1 229 ? -14.531 -29.234 -3.039 1 62.16 229 TRP B O 1
ATOM 3743 N N . ILE B 1 230 ? -15.32 -27.203 -2.896 1 74.62 230 ILE B N 1
ATOM 3744 C CA . ILE B 1 230 ? -14.031 -26.594 -2.594 1 74.62 230 ILE B CA 1
ATOM 3745 C C . ILE B 1 230 ? -13.938 -26.297 -1.1 1 74.62 230 ILE B C 1
ATOM 3747 O O . ILE B 1 230 ? -14.781 -25.578 -0.549 1 74.62 230 ILE B O 1
ATOM 3751 N N . LEU B 1 231 ? -13.031 -27 -0.492 1 73.31 231 LEU B N 1
ATOM 3752 C CA . LEU B 1 231 ? -12.805 -26.75 0.926 1 73.31 231 LEU B CA 1
ATOM 3753 C C . LEU B 1 231 ? -11.953 -25.5 1.127 1 73.31 231 LEU B C 1
ATOM 3755 O O . LEU B 1 231 ? -10.953 -25.312 0.428 1 73.31 231 LEU B O 1
ATOM 3759 N N . ILE B 1 232 ? -12.422 -24.656 2.01 1 76.56 232 ILE B N 1
ATOM 3760 C CA . ILE B 1 232 ? -11.711 -23.422 2.326 1 76.56 232 ILE B CA 1
ATOM 3761 C C . ILE B 1 232 ? -11.039 -23.547 3.688 1 76.56 232 ILE B C 1
ATOM 3763 O O . ILE B 1 232 ? -11.633 -24.047 4.641 1 76.56 232 ILE B O 1
#